Protein 5YXG (pdb70)

Nearest PDB structures (foldseek):
  5yxg-assembly1_A  TM=1.003E+00  e=4.046E-60  Lacticaseibacillus rhamnosus GG
  5yxg-assembly2_B  TM=9.867E-01  e=2.316E-55  Lacticaseibacillus rhamnosus GG
  5yu5-assembly2_B  TM=9.916E-01  e=5.257E-54  Lacticaseibacillus rhamnosus GG
  5yu5-assembly1_A  TM=9.819E-01  e=3.392E-54  Lacticaseibacillus rhamnosus GG
  5z24-assembly1_A  TM=9.677E-01  e=1.657E-52  Lacticaseibacillus rhamnosus GG

Structure (mmCIF, N/CA/C/O backbone):
data_5YXG
#
_entry.id   5YXG
#
_cell.length_a   50.106
_cell.length_b   83.160
_cell.length_c   149.403
_cell.angle_alpha   90.00
_cell.angle_beta   90.00
_cell.angle_gamma   90.00
#
_symmetry.space_group_name_H-M   'P 21 21 21'
#
loop_
_entity.id
_entity.type
_entity.pdbx_description
1 polymer 'Pilus assembly protein'
2 polymer 'Pilus assembly protein'
3 non-polymer 'CHLORIDE ION'
4 water water
#
loop_
_atom_site.group_PDB
_atom_site.id
_atom_site.type_symbol
_atom_site.label_atom_id
_atom_site.label_alt_id
_atom_site.label_comp_id
_atom_site.label_asym_id
_atom_site.label_entity_id
_atom_site.label_seq_id
_atom_site.pdbx_PDB_ins_code
_atom_site.Cartn_x
_atom_site.Cartn_y
_atom_site.Cartn_z
_atom_site.occupancy
_atom_site.B_iso_or_equiv
_atom_site.auth_seq_id
_atom_site.auth_comp_id
_atom_site.auth_asym_id
_atom_site.auth_atom_id
_atom_site.pdbx_PDB_model_num
ATOM 1 N N . VAL A 1 8 ? -34.676 10.164 9.460 1.00 26.54 184 VAL A N 1
ATOM 2 C CA . VAL A 1 8 ? -34.136 8.854 8.986 1.00 25.30 184 VAL A CA 1
ATOM 3 C C . VAL A 1 8 ? -33.169 8.307 10.024 1.00 23.74 184 VAL A C 1
ATOM 4 O O . VAL A 1 8 ? -32.308 9.032 10.523 1.00 25.12 184 VAL A O 1
ATOM 8 N N . THR A 1 9 ? -33.290 7.013 10.330 1.00 20.46 185 THR A N 1
ATOM 9 C CA . THR A 1 9 ? -32.388 6.340 11.257 1.00 20.04 185 THR A CA 1
ATOM 10 C C . THR A 1 9 ? -31.773 5.133 10.583 1.00 18.76 185 THR A C 1
ATOM 11 O O . THR A 1 9 ? -32.351 4.564 9.636 1.00 17.81 185 THR A O 1
ATOM 15 N N . LYS A 1 10 ? -30.577 4.769 11.039 1.00 17.25 186 LYS A N 1
ATOM 16 C CA . LYS A 1 10 ? -29.945 3.531 10.617 1.00 17.14 186 LYS A CA 1
ATOM 17 C C . LYS A 1 10 ? -29.303 2.832 11.797 1.00 17.56 186 LYS A C 1
ATOM 18 O O . LYS A 1 10 ? -28.487 3.435 12.502 1.00 19.07 186 LYS A O 1
ATOM 24 N N . ASN A 1 11 ? -29.616 1.548 11.973 1.00 16.39 187 ASN A N 1
ATOM 25 C CA . ASN A 1 11 ? -29.075 0.759 13.085 1.00 17.53 187 ASN A CA 1
ATOM 26 C C . ASN A 1 11 ? -28.640 -0.618 12.654 1.00 16.13 187 ASN A C 1
ATOM 27 O O . ASN A 1 11 ? -29.200 -1.201 11.721 1.00 15.67 187 ASN A O 1
ATOM 32 N N . LEU A 1 12 ? -27.636 -1.134 13.346 1.00 14.72 188 LEU A N 1
ATOM 33 C CA . LEU A 1 12 ? -27.275 -2.551 13.292 1.00 14.19 188 LEU A CA 1
ATOM 34 C C . LEU A 1 12 ? -28.005 -3.262 14.414 1.00 14.70 188 LEU A C 1
ATOM 35 O O . LEU A 1 12 ? -27.795 -2.931 15.571 1.00 16.63 188 LEU A O 1
ATOM 40 N N . THR A 1 13 ? -28.916 -4.168 14.066 1.00 14.36 189 THR A N 1
ATOM 41 C CA . THR A 1 13 ? -29.849 -4.731 15.031 1.00 14.81 189 THR A CA 1
ATOM 42 C C . THR A 1 13 ? -29.559 -6.140 15.447 1.00 15.37 189 THR A C 1
ATOM 43 O O . THR A 1 13 ? -29.903 -6.528 16.574 1.00 15.90 189 THR A O 1
ATOM 47 N N . GLU A 1 14 ? -28.952 -6.936 14.566 1.00 15.62 190 GLU A N 1
ATOM 48 C CA . GLU A 1 14 ? -28.627 -8.321 14.885 1.00 15.70 190 GLU A CA 1
ATOM 49 C C . GLU A 1 14 ? -27.283 -8.736 14.336 1.00 15.15 190 GLU A C 1
ATOM 50 O O . GLU A 1 14 ? -26.837 -8.226 13.302 1.00 13.98 190 GLU A O 1
ATOM 56 N N . ILE A 1 15 ? -26.698 -9.731 14.976 1.00 14.54 191 ILE A N 1
ATOM 57 C CA . ILE A 1 15 ? -25.533 -10.423 14.443 1.00 14.56 191 ILE A CA 1
ATOM 58 C C . ILE A 1 15 ? -25.849 -11.904 14.491 1.00 14.89 191 ILE A C 1
ATOM 59 O O . ILE A 1 15 ? -26.238 -12.432 15.557 1.00 14.99 191 ILE A O 1
ATOM 64 N N . ASN A 1 16 ? -25.739 -12.566 13.352 1.00 15.47 192 ASN A N 1
ATOM 65 C CA . ASN A 1 16 ? -26.099 -13.990 13.236 1.00 15.84 192 ASN A CA 1
ATOM 66 C C . ASN A 1 16 ? -27.482 -14.236 13.830 1.00 17.89 192 ASN A C 1
ATOM 67 O O . ASN A 1 16 ? -27.704 -15.208 14.582 1.00 17.45 192 ASN A O 1
ATOM 72 N N . GLU A 1 17 ? -28.387 -13.333 13.490 1.00 18.45 193 GLU A N 1
ATOM 73 C CA . GLU A 1 17 ? -29.800 -13.447 13.816 1.00 19.94 193 GLU A CA 1
ATOM 74 C C . GLU A 1 17 ? -30.075 -13.437 15.301 1.00 19.74 193 GLU A C 1
ATOM 75 O O . GLU A 1 17 ? -31.163 -13.867 15.740 1.00 18.83 193 GLU A O 1
ATOM 81 N N . GLN A 1 18 ? -29.172 -12.822 16.058 1.00 18.07 194 GLN A N 1
ATOM 82 C CA . GLN A 1 18 ? -29.383 -12.573 17.451 1.00 18.96 194 GLN A CA 1
ATOM 83 C C . GLN A 1 18 ? -29.307 -11.095 17.712 1.00 19.83 194 GLN A C 1
ATOM 84 O O . GLN A 1 18 ? -28.382 -10.403 17.241 1.00 18.35 194 GLN A O 1
ATOM 90 N N . ALA A 1 19 ? -30.271 -10.589 18.476 1.00 19.58 195 ALA A N 1
ATOM 91 C CA . ALA A 1 19 ? -30.326 -9.167 18.770 1.00 19.22 195 ALA A CA 1
ATOM 92 C C . ALA A 1 19 ? -29.115 -8.744 19.567 1.00 19.53 195 ALA A C 1
ATOM 93 O O . ALA A 1 19 ? -28.641 -9.486 20.422 1.00 19.68 195 ALA A O 1
ATOM 95 N N . VAL A 1 20 ? -28.569 -7.575 19.232 1.00 19.13 196 VAL A N 1
ATOM 96 C CA . VAL A 1 20 ? -27.468 -7.019 19.948 1.00 19.88 196 VAL A CA 1
ATOM 97 C C . VAL A 1 20 ? -27.866 -5.642 20.421 1.00 21.31 196 VAL A C 1
ATOM 98 O O . VAL A 1 20 ? -28.704 -4.983 19.804 1.00 21.15 196 VAL A O 1
ATOM 102 N N . ALA A 1 21 ? -27.251 -5.219 21.516 1.00 23.72 197 ALA A N 1
ATOM 103 C CA . ALA A 1 21 ? -27.481 -3.883 22.081 1.00 23.94 197 ALA A CA 1
ATOM 104 C C . ALA A 1 21 ? -27.094 -2.815 21.066 1.00 25.27 197 ALA A C 1
ATOM 105 O O . ALA A 1 21 ? -26.107 -2.957 20.356 1.00 23.36 197 ALA A O 1
ATOM 107 N N . THR A 1 22 ? -27.838 -1.719 21.056 1.00 23.82 198 THR A N 1
ATOM 108 C CA . THR A 1 22 ? -27.569 -0.616 20.159 1.00 23.73 198 THR A CA 1
ATOM 109 C C . THR A 1 22 ? -26.366 0.149 20.709 1.00 23.94 198 THR A C 1
ATOM 110 O O . THR A 1 22 ? -26.333 0.543 21.894 1.00 25.63 198 THR A O 1
ATOM 114 N N . LYS A 1 23 ? -25.337 0.259 19.874 1.00 22.09 199 LYS A N 1
ATOM 115 C CA . LYS A 1 23 ? -24.242 1.191 20.098 1.00 22.27 199 LYS A CA 1
ATOM 116 C C . LYS A 1 23 ? -23.651 1.571 18.759 1.00 18.69 199 LYS A C 1
ATOM 117 O O . LYS A 1 23 ? -23.973 0.973 17.724 1.00 17.13 199 LYS A O 1
ATOM 123 N N . ASP A 1 24 ? -22.808 2.589 18.776 1.00 17.01 200 ASP A N 1
ATOM 124 C CA . ASP A 1 24 ? -22.302 3.161 17.550 1.00 16.40 200 ASP A CA 1
ATOM 125 C C . ASP A 1 24 ? -21.028 2.455 17.074 1.00 14.97 200 ASP A C 1
ATOM 126 O O . ASP A 1 24 ? -20.489 2.823 16.030 1.00 15.68 200 ASP A O 1
ATOM 131 N N . LEU A 1 25 ? -20.519 1.506 17.862 1.00 13.83 201 LEU A N 1
ATOM 132 C CA . LEU A 1 25 ? -19.343 0.734 17.472 1.00 13.90 201 LEU A CA 1
ATOM 133 C C . LEU A 1 25 ? -19.562 -0.708 17.855 1.00 14.12 201 LEU A C 1
ATOM 134 O O . LEU A 1 25 ? -19.895 -0.995 18.999 1.00 15.02 201 LEU A O 1
ATOM 139 N N . HIS A 1 26 ? -19.397 -1.604 16.893 1.00 13.13 202 HIS A N 1
ATOM 140 C CA . HIS A 1 26 ? -19.548 -3.063 17.141 1.00 13.25 202 HIS A CA 1
ATOM 141 C C . HIS A 1 26 ? -18.327 -3.815 16.690 1.00 13.00 202 HIS A C 1
ATOM 142 O O . HIS A 1 26 ? -17.766 -3.513 15.626 1.00 13.04 202 HIS A O 1
ATOM 149 N N . ASP A 1 27 ? -17.941 -4.793 17.486 1.00 12.48 203 ASP A N 1
ATOM 150 C CA . ASP A 1 27 ? -16.919 -5.775 17.115 1.00 12.99 203 ASP A CA 1
ATOM 151 C C . ASP A 1 27 ? -17.590 -6.936 16.390 1.00 12.59 203 ASP A C 1
ATOM 152 O O . ASP A 1 27 ? -18.651 -7.445 16.835 1.00 12.68 203 ASP A O 1
ATOM 157 N N . VAL A 1 28 ? -17.028 -7.297 15.218 1.00 11.98 204 VAL A N 1
ATOM 158 C CA . VAL A 1 28 ? -17.568 -8.362 14.396 1.00 11.52 204 VAL A CA 1
ATOM 159 C C . VAL A 1 28 ? -16.488 -9.391 14.071 1.00 11.02 204 VAL A C 1
ATOM 160 O O . VAL A 1 28 ? -15.291 -9.083 14.137 1.00 11.60 204 VAL A O 1
ATOM 164 N N . ALA A 1 29 ? -16.933 -10.590 13.733 1.00 11.02 205 ALA A N 1
ATOM 165 C CA . ALA A 1 29 ? -16.073 -11.666 13.279 1.00 11.14 205 ALA A CA 1
ATOM 166 C C . ALA A 1 29 ? -16.310 -11.910 11.801 1.00 10.98 205 ALA A C 1
ATOM 167 O O . ALA A 1 29 ? -17.410 -11.757 11.311 1.00 10.74 205 ALA A O 1
ATOM 169 N N . VAL A 1 30 ? -15.289 -12.406 11.120 1.00 11.44 206 VAL A N 1
ATOM 170 C CA . VAL A 1 30 ? -15.446 -12.725 9.705 1.00 11.73 206 VAL A CA 1
ATOM 171 C C . VAL A 1 30 ? -16.453 -13.861 9.538 1.00 12.18 206 VAL A C 1
ATOM 172 O O . VAL A 1 30 ? -16.501 -14.807 10.348 1.00 12.80 206 VAL A O 1
ATOM 176 N N . GLY A 1 31 ? -17.331 -13.682 8.564 1.00 12.17 207 GLY A N 1
ATOM 177 C CA . GLY A 1 31 ? -18.451 -14.572 8.330 1.00 12.03 207 GLY A CA 1
ATOM 178 C C . GLY A 1 31 ? -19.732 -14.199 9.035 1.00 12.17 207 GLY A C 1
ATOM 179 O O . GLY A 1 31 ? -20.804 -14.781 8.745 1.00 12.40 207 GLY A O 1
ATOM 180 N N . ASP A 1 32 ? -19.665 -13.248 9.965 1.00 12.34 208 ASP A N 1
ATOM 181 C CA . ASP A 1 32 ? -20.874 -12.774 10.644 1.00 13.44 208 ASP A CA 1
ATOM 182 C C . ASP A 1 32 ? -21.869 -12.235 9.628 1.00 12.97 208 ASP A C 1
ATOM 183 O O . ASP A 1 32 ? -21.500 -11.506 8.698 1.00 12.71 208 ASP A O 1
ATOM 188 N N . VAL A 1 33 ? -23.139 -12.555 9.854 1.00 12.65 209 VAL A N 1
ATOM 189 C CA . VAL A 1 33 ? -24.225 -11.961 9.133 1.00 13.28 209 VAL A CA 1
ATOM 190 C C . VAL A 1 33 ? -24.811 -10.838 9.969 1.00 12.84 209 VAL A C 1
ATOM 191 O O . VAL A 1 33 ? -25.259 -11.054 11.095 1.00 12.81 209 VAL A O 1
ATOM 195 N N . LEU A 1 34 ? -24.737 -9.626 9.442 1.00 12.18 210 LEU A N 1
ATOM 196 C CA . LEU A 1 34 ? -25.156 -8.436 10.159 1.00 11.69 210 LEU A CA 1
ATOM 197 C C . LEU A 1 34 ? -26.484 -7.987 9.623 1.00 11.70 210 LEU A C 1
ATOM 198 O O . LEU A 1 34 ? -26.631 -7.862 8.399 1.00 12.57 210 LEU A O 1
ATOM 203 N N . THR A 1 35 ? -27.462 -7.770 10.511 1.00 12.24 211 THR A N 1
ATOM 204 C CA . THR A 1 35 ? -28.742 -7.21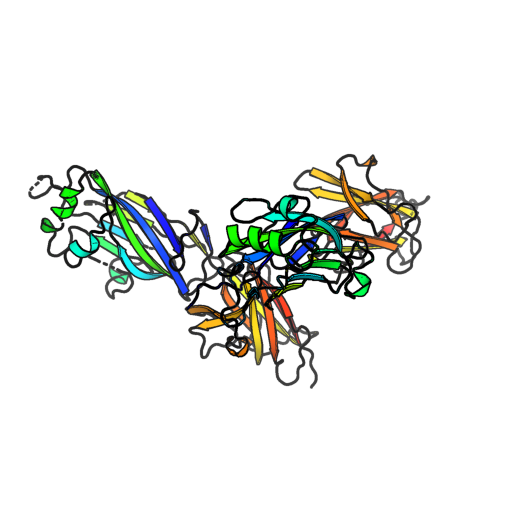7 10.132 1.00 12.84 211 THR A CA 1
ATOM 205 C C . THR A 1 35 ? -28.787 -5.731 10.444 1.00 12.52 211 THR A C 1
ATOM 206 O O . THR A 1 35 ? -28.497 -5.318 11.553 1.00 12.38 211 THR A O 1
ATOM 210 N N . TYR A 1 36 ? -29.168 -4.944 9.451 1.00 13.33 212 TYR A N 1
ATOM 211 C CA . TYR A 1 36 ? -29.341 -3.520 9.588 1.00 14.09 212 TYR A CA 1
ATOM 212 C C . TYR A 1 36 ? -30.779 -3.126 9.288 1.00 15.02 212 TYR A C 1
ATOM 213 O O . TYR A 1 36 ? -31.472 -3.815 8.550 1.00 15.29 212 TYR A O 1
ATOM 222 N N . GLN A 1 37 ? -31.188 -1.986 9.823 1.00 15.93 213 GLN A N 1
ATOM 223 C CA . GLN A 1 37 ? -32.495 -1.383 9.542 1.00 16.32 213 GLN A CA 1
ATOM 224 C C . GLN A 1 37 ? -32.309 0.072 9.224 1.00 17.39 213 GLN A C 1
ATOM 225 O O . GLN A 1 37 ? -31.680 0.814 9.992 1.00 18.85 213 GLN A O 1
ATOM 231 N N . VAL A 1 38 ? -32.924 0.508 8.138 1.00 16.38 214 VAL A N 1
ATOM 232 C CA . VAL A 1 38 ? -33.007 1.924 7.820 1.00 16.29 214 VAL A CA 1
ATOM 233 C C . VAL A 1 38 ? -34.480 2.337 7.884 1.00 17.32 214 VAL A C 1
ATOM 234 O O . VAL A 1 38 ? -35.319 1.721 7.233 1.00 16.57 214 VAL A O 1
ATOM 238 N N . GLN A 1 39 ? -34.800 3.313 8.732 1.00 17.53 215 GLN A N 1
ATOM 239 C CA . GLN A 1 39 ? -36.189 3.683 8.977 1.00 18.91 215 GLN A CA 1
ATOM 240 C C . GLN A 1 39 ? -36.416 5.137 8.626 1.00 19.57 215 GLN A C 1
ATOM 241 O O . GLN A 1 39 ? -35.567 5.987 8.863 1.00 19.19 215 GLN A O 1
ATOM 247 N N . PHE A 1 40 ? -37.574 5.416 8.041 1.00 20.27 216 PHE A N 1
ATOM 248 C CA . PHE A 1 40 ? -37.898 6.780 7.563 1.00 20.76 216 PHE A CA 1
ATOM 249 C C . PHE A 1 40 ? -39.398 6.876 7.395 1.00 20.99 216 PHE A C 1
ATOM 250 O O . PHE A 1 40 ? -40.103 5.875 7.521 1.00 19.28 216 PHE A O 1
ATOM 258 N N . GLN A 1 41 ? -39.896 8.082 7.165 1.00 22.21 217 GLN A N 1
ATOM 259 C CA . GLN A 1 41 ? -41.332 8.297 7.100 1.00 22.83 217 GLN A CA 1
ATOM 260 C C . GLN A 1 41 ? -41.839 8.311 5.664 1.00 21.27 217 GLN A C 1
ATOM 261 O O . GLN A 1 41 ? -41.239 8.911 4.781 1.00 21.20 217 GLN A O 1
ATOM 267 N N . ILE A 1 42 ? -42.948 7.639 5.444 1.00 20.67 218 ILE A N 1
ATOM 268 C CA . ILE A 1 42 ? -43.707 7.824 4.213 1.00 20.71 218 ILE A CA 1
ATOM 269 C C . ILE A 1 42 ? -44.428 9.169 4.295 1.00 22.36 218 ILE A C 1
ATOM 270 O O . ILE A 1 42 ? -45.160 9.412 5.265 1.00 22.02 218 ILE A O 1
ATOM 275 N N . PRO A 1 43 ? -44.238 10.039 3.293 1.00 24.04 219 PRO A N 1
ATOM 276 C CA . PRO A 1 43 ? -44.909 11.351 3.380 1.00 25.73 219 PRO A CA 1
ATOM 277 C C . PRO A 1 43 ? -46.413 11.217 3.559 1.00 26.54 219 PRO A C 1
ATOM 278 O O . PRO A 1 43 ? -47.033 10.292 3.004 1.00 24.50 219 PRO A O 1
ATOM 282 N N . HIS A 1 44 ? -47.004 12.141 4.315 1.00 26.86 220 HIS A N 1
ATOM 283 C CA . HIS A 1 44 ? -48.468 12.144 4.490 1.00 28.06 220 HIS A CA 1
ATOM 284 C C . HIS A 1 44 ? -49.187 12.304 3.156 1.00 26.41 220 HIS A C 1
ATOM 285 O O . HIS A 1 44 ? -50.317 11.860 3.024 1.00 27.04 220 HIS A O 1
ATOM 292 N N . ASP A 1 45 ? -48.527 12.929 2.178 1.00 26.61 221 ASP A N 1
ATOM 293 C CA . ASP A 1 45 ? -49.139 13.205 0.869 1.00 27.39 221 ASP A CA 1
ATOM 294 C C . ASP A 1 45 ? -48.514 12.369 -0.263 1.00 25.86 221 ASP A C 1
ATOM 295 O O . ASP A 1 45 ? -48.474 12.776 -1.425 1.00 27.23 221 ASP A O 1
ATOM 300 N N . ILE A 1 46 ? -47.995 11.201 0.100 1.00 24.38 222 ILE A N 1
ATOM 301 C CA . ILE A 1 46 ? -47.348 10.318 -0.851 1.00 23.67 222 ILE A CA 1
ATOM 302 C C . ILE A 1 46 ? -48.220 10.022 -2.059 1.00 24.03 222 ILE A C 1
ATOM 303 O O . ILE A 1 46 ? -47.704 9.874 -3.153 1.00 22.96 222 ILE A O 1
ATOM 308 N N . GLY A 1 47 ? -49.542 9.994 -1.860 1.00 25.11 223 GLY A N 1
ATOM 309 C CA . GLY A 1 47 ? -50.472 9.732 -2.950 1.00 26.38 223 GLY A CA 1
ATOM 310 C C . GLY A 1 47 ? -50.927 10.956 -3.752 1.00 27.60 223 GLY A C 1
ATOM 311 O O . GLY A 1 47 ? -51.719 10.809 -4.671 1.00 28.41 223 GLY A O 1
ATOM 312 N N . ALA A 1 48 ? -50.438 12.146 -3.406 1.00 29.49 224 ALA A N 1
ATOM 313 C CA . ALA A 1 48 ? -51.032 13.402 -3.919 1.00 31.68 224 ALA A CA 1
ATOM 314 C C . ALA A 1 48 ? -50.728 13.639 -5.381 1.00 33.01 224 ALA A C 1
ATOM 315 O O . ALA A 1 48 ? -49.665 13.287 -5.871 1.00 34.09 224 ALA A O 1
ATOM 317 N N . LEU A 1 49 ? -51.674 14.272 -6.067 1.00 34.65 225 LEU A N 1
ATOM 318 C CA . LEU A 1 49 ? -51.428 14.836 -7.368 1.00 36.68 225 LEU A CA 1
ATOM 319 C C . LEU A 1 49 ? -50.575 16.089 -7.242 1.00 37.63 225 LEU A C 1
ATOM 320 O O . LEU A 1 49 ? -50.606 16.778 -6.230 1.00 40.29 225 LEU A O 1
ATOM 325 N N . ALA A 1 50 ? -49.782 16.343 -8.268 1.00 40.33 226 ALA A N 1
ATOM 326 C CA . ALA A 1 50 ? -48.928 17.513 -8.317 1.00 40.91 226 ALA A CA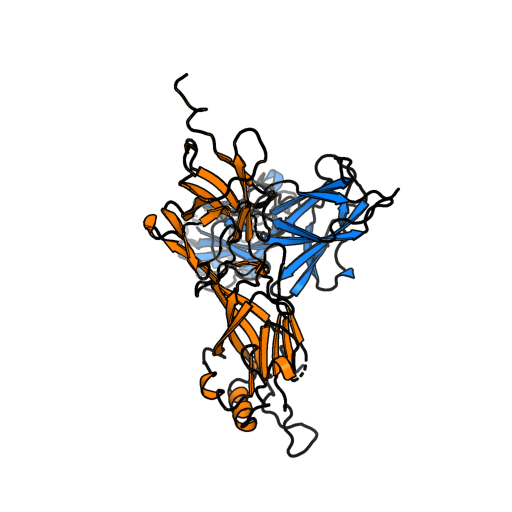 1
ATOM 327 C C . ALA A 1 50 ? -49.753 18.782 -8.264 1.00 41.99 226 ALA A C 1
ATOM 328 O O . ALA A 1 50 ? -50.734 18.902 -8.983 1.00 43.56 226 ALA A O 1
ATOM 330 N N . THR A 1 56 ? -50.937 13.630 -12.908 1.00 45.55 232 THR A N 1
ATOM 331 C CA . THR A 1 56 ? -49.494 13.704 -12.661 1.00 48.33 232 THR A CA 1
ATOM 332 C C . THR A 1 56 ? -49.193 13.781 -11.152 1.00 44.51 232 THR A C 1
ATOM 333 O O . THR A 1 56 ? -49.770 14.601 -10.446 1.00 47.17 232 THR A O 1
ATOM 337 N N . PHE A 1 57 ? -48.346 12.869 -10.662 1.00 38.93 233 PHE A N 1
ATOM 338 C CA . PHE A 1 57 ? -48.187 12.659 -9.222 1.00 35.61 233 PHE A CA 1
ATOM 339 C C . PHE A 1 57 ? -47.123 13.558 -8.653 1.00 31.81 233 PHE A C 1
ATOM 340 O O . PHE A 1 57 ? -46.152 13.852 -9.307 1.00 33.82 233 PHE A O 1
ATOM 348 N N . LYS A 1 58 ? -47.318 14.006 -7.425 1.00 30.30 234 LYS A N 1
ATOM 349 C CA . LYS A 1 58 ? -46.317 14.814 -6.762 1.00 30.86 234 LYS A CA 1
ATOM 350 C C . LYS A 1 58 ? -45.014 14.030 -6.581 1.00 31.65 234 LYS A C 1
ATOM 351 O O . LYS A 1 58 ? -43.925 14.592 -6.690 1.00 31.07 234 LYS A O 1
ATOM 357 N N . TYR A 1 59 ? -45.133 12.746 -6.236 1.00 28.40 235 TYR A N 1
ATOM 358 C CA . TYR A 1 59 ? -43.970 11.910 -5.963 1.00 28.40 235 TYR A CA 1
ATOM 359 C C . TYR A 1 59 ? -43.794 10.902 -7.049 1.00 26.96 235 TYR A C 1
ATOM 360 O O . TYR A 1 59 ? -44.685 10.072 -7.292 1.00 27.44 235 TYR A O 1
ATOM 369 N N . ASN A 1 60 ? -42.634 10.950 -7.698 1.00 26.07 236 ASN A N 1
ATOM 370 C CA . ASN A 1 60 ? -42.265 9.965 -8.687 1.00 26.09 236 ASN A CA 1
ATOM 371 C C . ASN A 1 60 ? -40.937 9.299 -8.367 1.00 24.50 236 ASN A C 1
ATOM 372 O O . ASN A 1 60 ? -40.437 8.486 -9.153 1.00 24.67 236 ASN A O 1
ATOM 377 N N . GLN A 1 61 ? -40.380 9.637 -7.209 1.00 24.55 237 GLN A N 1
ATOM 378 C CA . GLN A 1 61 ? -39.173 8.987 -6.720 1.00 25.29 237 GLN A CA 1
ATOM 379 C C . GLN A 1 61 ? -39.273 8.854 -5.212 1.00 22.57 237 GLN A C 1
ATOM 380 O O . GLN A 1 61 ? -39.768 9.743 -4.542 1.00 24.14 237 GLN A O 1
ATOM 386 N N . PHE A 1 62 ? -38.833 7.710 -4.691 1.00 21.80 238 PHE A N 1
ATOM 387 C CA . PHE A 1 62 ? -38.750 7.506 -3.258 1.00 21.98 238 PHE A CA 1
ATOM 388 C C . PHE A 1 62 ? -37.611 6.518 -3.048 1.00 21.03 238 PHE A C 1
ATOM 389 O O . PHE A 1 62 ? -37.806 5.304 -3.101 1.00 19.69 238 PHE A O 1
ATOM 397 N N . LYS A 1 63 ? -36.411 7.069 -2.885 1.00 21.47 239 LYS A N 1
ATOM 398 C CA . LYS A 1 63 ? -35.175 6.327 -3.106 1.00 21.09 239 LYS A CA 1
ATOM 399 C C . LYS A 1 63 ? -34.435 6.201 -1.799 1.00 20.01 239 LYS A C 1
ATOM 400 O O . LYS A 1 63 ? -34.339 7.167 -1.048 1.00 18.93 239 LYS A O 1
ATOM 406 N N . VAL A 1 64 ? -33.880 5.005 -1.567 1.00 16.93 240 VAL A N 1
ATOM 407 C CA . VAL A 1 64 ? -32.965 4.753 -0.450 1.00 18.02 240 VAL A CA 1
ATOM 408 C C . VAL A 1 64 ? -31.664 4.267 -1.050 1.00 16.82 240 VAL A C 1
ATOM 409 O O . VAL A 1 64 ? -31.647 3.267 -1.742 1.00 16.41 240 VAL A O 1
ATOM 413 N N . LEU A 1 65 ? -30.599 5.023 -0.825 1.00 15.85 241 LEU A N 1
ATOM 414 C CA . LEU A 1 65 ? -29.256 4.617 -1.218 1.00 16.55 241 LEU A CA 1
ATOM 415 C C . LEU A 1 65 ? -28.442 4.388 0.040 1.00 16.44 241 LEU A C 1
ATOM 416 O O . LEU A 1 65 ? -28.412 5.237 0.919 1.00 17.30 241 LEU A O 1
ATOM 421 N N . ASP A 1 66 ? -27.829 3.221 0.140 1.00 15.94 242 ASP A N 1
ATOM 422 C CA . ASP A 1 66 ? -27.072 2.853 1.341 1.00 16.78 242 ASP A CA 1
ATOM 423 C C . ASP A 1 66 ? -25.724 2.355 0.833 1.00 16.17 242 ASP A C 1
ATOM 424 O O . ASP A 1 66 ? -25.680 1.501 -0.055 1.00 17.10 242 ASP A O 1
ATOM 429 N N . TYR A 1 67 ? -24.634 2.874 1.380 1.00 15.34 243 TYR A N 1
ATOM 430 C CA . TYR A 1 67 ? -23.331 2.490 0.896 1.00 16.17 243 TYR A CA 1
ATOM 431 C C . TYR A 1 67 ? -22.266 2.519 1.976 1.00 15.79 243 TYR A C 1
ATOM 432 O O . TYR A 1 67 ? -22.443 3.166 3.018 1.00 15.54 243 TYR A O 1
ATOM 450 N N . THR A 1 69 ? -17.950 3.198 2.066 1.00 16.67 245 THR A N 1
ATOM 451 C CA . THR A 1 69 ? -16.791 3.609 1.261 1.00 17.63 245 THR A CA 1
ATOM 452 C C . THR A 1 69 ? -15.609 2.652 1.432 1.00 17.35 245 THR A C 1
ATOM 453 O O . THR A 1 69 ? -14.749 2.576 0.574 1.00 18.52 245 THR A O 1
ATOM 457 N N . LYS A 1 70 ? -15.595 1.900 2.530 1.00 15.97 246 LYS A N 1
ATOM 458 C CA . LYS A 1 70 ? -14.522 0.938 2.810 1.00 16.47 246 LYS A CA 1
ATOM 459 C C . LYS A 1 70 ? -14.987 -0.498 2.631 1.00 15.41 246 LYS A C 1
ATOM 460 O O . LYS A 1 70 ? -16.162 -0.804 2.772 1.00 14.01 246 LYS A O 1
ATOM 466 N N . GLU A 1 71 ? -14.041 -1.370 2.330 1.00 15.40 247 GLU A N 1
ATOM 467 C CA . GLU A 1 71 ? -14.286 -2.779 2.155 1.00 16.45 247 GLU A CA 1
ATOM 468 C C . GLU A 1 71 ? -14.535 -3.452 3.486 1.00 14.78 247 GLU A C 1
ATOM 469 O O . GLU A 1 71 ? -14.141 -2.946 4.539 1.00 15.47 247 GLU A O 1
ATOM 475 N N . GLY A 1 72 ? -15.168 -4.619 3.419 1.00 13.27 248 GLY A N 1
ATOM 476 C CA . GLY A 1 72 ? -15.335 -5.463 4.577 1.00 12.82 248 GLY A CA 1
ATOM 477 C C . GLY A 1 72 ? -16.667 -6.164 4.653 1.00 12.37 248 GLY A C 1
ATOM 478 O O . GLY A 1 72 ? -16.795 -7.168 5.373 1.00 12.25 248 GLY A O 1
ATOM 479 N N . LEU A 1 73 ? -17.674 -5.655 3.921 1.00 13.59 249 LEU A N 1
ATOM 480 C CA . LEU A 1 73 ? -19.000 -6.277 3.935 1.00 13.80 249 LEU A CA 1
ATOM 481 C C . LEU A 1 73 ? -19.448 -6.657 2.525 1.00 14.16 249 LEU A C 1
ATOM 482 O O . LEU A 1 73 ? -19.200 -5.902 1.567 1.00 15.19 249 LEU A O 1
ATOM 487 N N . THR A 1 74 ? -20.077 -7.824 2.409 1.00 12.85 250 THR A N 1
ATOM 488 C CA . THR A 1 74 ? -20.718 -8.256 1.152 1.00 13.11 250 THR A CA 1
ATOM 489 C C . THR A 1 74 ? -22.241 -8.207 1.344 1.00 13.44 250 THR A C 1
ATOM 490 O O . THR A 1 74 ? -22.750 -8.686 2.335 1.00 13.78 250 THR A O 1
ATOM 494 N N . PHE A 1 75 ? -22.960 -7.603 0.414 1.00 12.78 251 PHE A N 1
ATOM 495 C CA . PHE A 1 75 ? -24.408 -7.554 0.498 1.00 13.08 251 PHE A CA 1
ATOM 496 C C . PHE A 1 75 ? -24.983 -8.963 0.427 1.00 13.29 251 PHE A C 1
ATOM 497 O O . PHE A 1 75 ? -24.493 -9.793 -0.342 1.00 14.24 251 PHE A O 1
ATOM 505 N N . LYS A 1 76 ? -25.942 -9.255 1.310 1.00 13.84 252 LYS A N 1
ATOM 506 C CA . LYS A 1 76 ? -26.573 -10.566 1.325 1.00 13.99 252 LYS A CA 1
ATOM 507 C C . LYS A 1 76 ? -27.986 -10.451 0.770 1.00 14.94 252 LYS A C 1
ATOM 508 O O . LYS A 1 76 ? -28.251 -10.933 -0.344 1.00 15.73 252 LYS A O 1
ATOM 514 N N . ALA A 1 77 ? -28.885 -9.791 1.488 1.00 14.30 253 ALA A N 1
ATOM 515 C CA . ALA A 1 77 ? -30.265 -9.744 1.062 1.00 15.17 253 ALA A CA 1
ATOM 516 C C . ALA A 1 77 ? -30.995 -8.556 1.621 1.00 15.11 253 ALA A C 1
ATOM 517 O O . ALA A 1 77 ? -30.734 -8.123 2.747 1.00 14.04 253 ALA A O 1
ATOM 519 N N . LEU A 1 78 ? -31.960 -8.078 0.852 1.00 16.33 254 LEU A N 1
ATOM 520 C CA . LEU A 1 78 ? -33.020 -7.244 1.358 1.00 17.25 254 LEU A CA 1
ATOM 521 C C . LEU A 1 78 ? -34.071 -8.142 2.036 1.00 17.94 254 LEU A C 1
ATOM 522 O O . LEU A 1 78 ? -34.686 -8.950 1.372 1.00 19.50 254 LEU A O 1
ATOM 527 N N . THR A 1 79 ? -34.190 -8.069 3.358 1.00 16.45 255 THR A N 1
ATOM 528 C CA . THR A 1 79 ? -34.896 -9.120 4.115 1.00 16.22 255 THR A CA 1
ATOM 529 C C . THR A 1 79 ? -36.353 -8.771 4.419 1.00 16.66 255 THR A C 1
ATOM 530 O O . THR A 1 79 ? -37.186 -9.655 4.491 1.00 17.61 255 THR A O 1
ATOM 534 N N . ALA A 1 80 ? -36.648 -7.496 4.654 1.00 15.88 256 ALA A N 1
ATOM 535 C CA . ALA A 1 80 ? -38.013 -7.097 5.015 1.00 15.44 256 ALA A CA 1
ATOM 536 C C . ALA A 1 80 ? -38.211 -5.613 4.792 1.00 15.64 256 ALA A C 1
ATOM 537 O O . ALA A 1 80 ? -37.268 -4.845 4.836 1.00 16.02 256 ALA A O 1
ATOM 539 N N . ILE A 1 81 ? -39.440 -5.235 4.484 1.00 16.18 257 ILE A N 1
ATOM 540 C CA . ILE A 1 81 ? -39.836 -3.851 4.454 1.00 16.25 257 ILE A CA 1
ATOM 541 C C . ILE A 1 81 ? -41.125 -3.772 5.246 1.00 17.14 257 ILE A C 1
ATOM 542 O O . ILE A 1 81 ? -42.106 -4.326 4.849 1.00 17.13 257 ILE A O 1
ATOM 547 N N A THR A 1 82 ? -41.077 -3.132 6.405 0.46 17.73 258 THR A N 1
ATOM 548 N N B THR A 1 82 ? -41.077 -3.131 6.405 0.54 17.69 258 THR A N 1
ATOM 549 C CA A THR A 1 82 ? -42.162 -3.251 7.374 0.46 18.54 258 THR A CA 1
ATOM 550 C CA B THR A 1 82 ? -42.163 -3.248 7.373 0.54 18.51 258 THR A CA 1
ATOM 551 C C A THR A 1 82 ? -42.718 -1.886 7.718 0.46 18.78 258 THR A C 1
ATOM 552 C C B THR A 1 82 ? -42.717 -1.888 7.718 0.54 18.66 258 THR A C 1
ATOM 553 O O A THR A 1 82 ? -41.983 -0.901 7.802 0.46 18.71 258 THR A O 1
ATOM 554 O O B THR A 1 82 ? -41.983 -0.904 7.804 0.54 18.57 258 THR A O 1
ATOM 561 N N . VAL A 1 83 ? -44.031 -1.828 7.916 1.00 20.03 259 VAL A N 1
ATOM 562 C CA . VAL A 1 83 ? -44.661 -0.613 8.420 1.00 22.36 259 VAL A CA 1
ATOM 563 C C . VAL A 1 83 ? -45.855 -0.999 9.264 1.00 24.66 259 VAL A C 1
ATOM 564 O O . VAL A 1 83 ? -46.639 -1.836 8.863 1.00 25.64 259 VAL A O 1
ATOM 568 N N . ASP A 1 84 ? -45.931 -0.448 10.471 1.00 29.58 260 ASP A N 1
ATOM 569 C CA . ASP A 1 84 ? -47.038 -0.759 11.398 1.00 33.03 260 ASP A CA 1
ATOM 570 C C . ASP A 1 84 ? -47.157 -2.272 11.700 1.00 33.11 260 ASP A C 1
ATOM 571 O O . ASP A 1 84 ? -48.274 -2.794 11.833 1.00 34.53 260 ASP A O 1
ATOM 576 N N . GLY A 1 85 ? -46.023 -2.979 11.749 1.00 30.50 261 GLY A N 1
ATOM 577 C CA . GLY A 1 85 ? -46.013 -4.432 11.993 1.00 28.28 261 GLY A CA 1
ATOM 578 C C . GLY A 1 85 ? -46.368 -5.287 10.786 1.00 27.29 261 GLY A C 1
ATOM 579 O O . GLY A 1 85 ? -46.393 -6.519 10.875 1.00 27.27 261 GLY A O 1
ATOM 580 N N . GLN A 1 86 ? -46.606 -4.649 9.647 1.00 25.88 262 GLN A N 1
ATOM 581 C CA . GLN A 1 86 ? -46.913 -5.371 8.418 1.00 24.92 262 GLN A CA 1
ATOM 582 C C . GLN A 1 86 ? -45.667 -5.417 7.520 1.00 24.12 262 GLN A C 1
ATOM 583 O O . GLN A 1 86 ? -45.167 -4.371 7.104 1.00 22.90 262 GLN A O 1
ATOM 589 N N . ASP A 1 87 ? -45.246 -6.621 7.137 1.00 24.28 263 ASP A N 1
ATOM 590 C CA . ASP A 1 87 ? -44.178 -6.781 6.124 1.00 23.55 263 ASP A CA 1
ATOM 591 C C . ASP A 1 87 ? -44.830 -6.625 4.752 1.00 22.76 263 ASP A C 1
ATOM 592 O O . ASP A 1 87 ? -45.781 -7.328 4.422 1.00 24.22 263 ASP A O 1
ATOM 597 N N . ILE A 1 88 ? -44.410 -5.612 4.010 1.00 20.73 264 ILE A N 1
ATOM 598 C CA . ILE A 1 88 ? -44.974 -5.344 2.706 1.00 20.76 264 ILE A CA 1
ATOM 599 C C . ILE A 1 88 ? -44.003 -5.700 1.585 1.00 20.84 264 ILE A C 1
ATOM 600 O O . ILE A 1 88 ? -44.295 -5.443 0.416 1.00 19.95 264 ILE A O 1
ATOM 605 N N . LEU A 1 89 ? -42.854 -6.312 1.921 1.00 19.12 265 LEU A N 1
ATOM 606 C CA . LEU A 1 89 ? -41.882 -6.651 0.899 1.00 19.39 265 LEU A CA 1
ATOM 607 C C . LEU A 1 89 ? -42.477 -7.615 -0.119 1.00 21.36 265 LEU A C 1
ATOM 608 O O . LEU A 1 89 ? -42.233 -7.477 -1.312 1.00 21.58 265 LEU A O 1
ATOM 613 N N . LYS A 1 90 ? -43.250 -8.600 0.347 1.00 22.20 266 LYS A N 1
ATOM 614 C CA . LYS A 1 90 ? -43.852 -9.576 -0.571 1.00 25.89 266 LYS A CA 1
ATOM 615 C C . LYS A 1 90 ? -44.730 -8.874 -1.611 1.00 23.66 266 LYS A C 1
ATOM 616 O O . LYS A 1 90 ? -44.642 -9.176 -2.804 1.00 24.44 266 LYS A O 1
ATOM 622 N N . ALA A 1 91 ? -45.496 -7.884 -1.178 1.00 22.72 267 ALA A N 1
ATOM 623 C CA . ALA A 1 91 ? -46.374 -7.139 -2.082 1.00 22.64 267 ALA A CA 1
ATOM 624 C C . ALA A 1 91 ? -45.591 -6.255 -3.064 1.00 22.59 267 ALA A C 1
ATOM 625 O O . ALA A 1 91 ? -46.016 -6.049 -4.187 1.00 24.15 267 ALA A O 1
ATOM 627 N N . LEU A 1 92 ? -44.436 -5.761 -2.633 1.00 21.00 268 LEU A N 1
ATOM 628 C CA . LEU A 1 92 ? -43.639 -4.775 -3.383 1.00 21.39 268 LEU A CA 1
ATOM 629 C C . LEU A 1 92 ? -42.655 -5.450 -4.369 1.00 21.64 268 LEU A C 1
ATOM 630 O O . LEU A 1 92 ? -42.187 -4.822 -5.360 1.00 20.54 268 LEU A O 1
ATOM 635 N N . THR A 1 93 ? -42.263 -6.673 -4.046 1.00 23.21 269 THR A N 1
ATOM 636 C CA . THR A 1 93 ? -41.234 -7.394 -4.794 1.00 23.82 269 THR A CA 1
ATOM 637 C C . THR A 1 93 ? -41.526 -7.475 -6.290 1.00 21.51 269 THR A C 1
ATOM 638 O O . THR A 1 93 ? -42.633 -7.824 -6.705 1.00 23.38 269 THR A O 1
ATOM 642 N N . GLY A 1 94 ? -40.534 -7.061 -7.075 1.00 20.59 270 GLY A N 1
ATOM 643 C CA . GLY A 1 94 ? -40.625 -7.048 -8.526 1.00 19.21 270 GLY A CA 1
ATOM 644 C C . GLY A 1 94 ? -41.227 -5.784 -9.112 1.00 19.56 270 GLY A C 1
ATOM 645 O O . GLY A 1 94 ? -41.151 -5.581 -10.337 1.00 20.35 270 GLY A O 1
ATOM 646 N N . LYS A 1 95 ? -41.768 -4.903 -8.267 1.00 17.56 271 LYS A N 1
ATOM 647 C CA . LYS A 1 95 ? -42.419 -3.676 -8.742 1.00 18.06 271 LYS A CA 1
ATOM 648 C C . LYS A 1 95 ? -41.544 -2.431 -8.685 1.00 16.94 271 LYS A C 1
ATOM 649 O O . LYS A 1 95 ? -41.937 -1.360 -9.174 1.00 15.41 271 LYS A O 1
ATOM 655 N N . MET A 1 96 ? -40.421 -2.560 -7.973 1.00 16.99 272 MET A N 1
ATOM 656 C CA . MET A 1 96 ? -39.564 -1.447 -7.628 1.00 17.18 272 MET A CA 1
ATOM 657 C C . MET A 1 96 ? -38.264 -1.546 -8.394 1.00 17.15 272 MET A C 1
ATOM 658 O O . MET A 1 96 ? -38.043 -2.478 -9.163 1.00 18.34 272 MET A O 1
ATOM 663 N N . ALA A 1 97 ? -37.419 -0.521 -8.228 1.00 16.65 273 ALA A N 1
ATOM 664 C CA . ALA A 1 97 ? -36.066 -0.551 -8.763 1.00 18.12 273 ALA A CA 1
ATOM 665 C C . ALA A 1 97 ? -35.109 -0.921 -7.652 1.00 17.31 273 ALA A C 1
ATOM 666 O O . ALA A 1 97 ? -35.177 -0.313 -6.575 1.00 18.90 273 ALA A O 1
ATOM 668 N N . PHE A 1 98 ? -34.263 -1.922 -7.898 1.00 17.50 274 PHE A N 1
ATOM 669 C CA . PHE A 1 98 ? -33.307 -2.375 -6.903 1.00 17.40 274 PHE A CA 1
ATOM 670 C C . PHE A 1 98 ? -31.998 -2.797 -7.551 1.00 18.45 274 PHE A C 1
ATOM 671 O O . PHE A 1 98 ? -31.981 -3.535 -8.537 1.00 17.76 274 PHE A O 1
ATOM 688 N N . SER A 1 100 ? -27.840 -3.890 -6.025 1.00 15.01 276 SER A N 1
ATOM 689 C CA . SER A 1 100 ? -26.864 -3.962 -4.943 1.00 15.01 276 SER A CA 1
ATOM 690 C C . SER A 1 100 ? -25.455 -4.092 -5.489 1.00 14.62 276 SER A C 1
ATOM 691 O O . SER A 1 100 ? -25.240 -4.285 -6.698 1.00 15.03 276 SER A O 1
ATOM 694 N N . SER A 1 101 ? -24.495 -4.086 -4.573 1.00 13.88 277 SER A N 1
ATOM 695 C CA . SER A 1 101 ? -23.118 -4.227 -4.924 1.00 13.76 277 SER A CA 1
ATOM 696 C C . SER A 1 101 ? -22.752 -5.629 -5.404 1.00 13.99 277 SER A C 1
ATOM 697 O O . SER A 1 101 ? -21.618 -5.862 -5.811 1.00 15.58 277 SER A O 1
ATOM 700 N N . ASN A 1 102 ? -23.717 -6.544 -5.397 1.00 14.59 278 ASN A N 1
ATOM 701 C CA . ASN A 1 102 ? -23.542 -7.862 -6.009 1.00 15.93 278 ASN A CA 1
ATOM 702 C C . ASN A 1 102 ? -23.840 -7.863 -7.493 1.00 17.15 278 ASN A C 1
ATOM 703 O O . ASN A 1 102 ? -23.605 -8.884 -8.173 1.00 18.42 278 ASN A O 1
ATOM 708 N N . ASP A 1 103 ? -24.435 -6.776 -7.980 1.00 17.44 279 ASP A N 1
ATOM 709 C CA . ASP A 1 103 ? -24.829 -6.662 -9.393 1.00 18.81 279 ASP A CA 1
ATOM 710 C C . ASP A 1 103 ? -23.709 -6.054 -10.237 1.00 18.55 279 ASP A C 1
ATOM 711 O O . ASP A 1 103 ? -22.975 -5.158 -9.783 1.00 17.61 279 ASP A O 1
ATOM 716 N N . ALA A 1 104 ? -23.552 -6.555 -11.461 1.00 17.52 280 ALA A N 1
ATOM 717 C CA . ALA A 1 104 ? -22.445 -6.139 -12.335 1.00 17.33 280 ALA A CA 1
ATOM 718 C C . ALA A 1 104 ? -22.437 -4.640 -12.630 1.00 17.26 280 ALA A C 1
ATOM 719 O O . ALA A 1 104 ? -21.392 -4.074 -12.855 1.00 17.83 280 ALA A O 1
ATOM 721 N N . ALA A 1 105 ? -23.609 -4.019 -12.626 1.00 16.85 281 ALA A N 1
ATOM 722 C CA . ALA A 1 105 ? -23.742 -2.607 -12.948 1.00 17.28 281 ALA A CA 1
ATOM 723 C C . ALA A 1 105 ? -23.350 -1.684 -11.788 1.00 17.63 281 ALA A C 1
ATOM 724 O O . ALA A 1 105 ? -23.261 -0.464 -11.956 1.00 18.98 281 ALA A O 1
ATOM 726 N N . TRP A 1 106 ? -23.198 -2.229 -10.589 1.00 16.21 282 TRP A N 1
ATOM 727 C CA . TRP A 1 106 ? -23.125 -1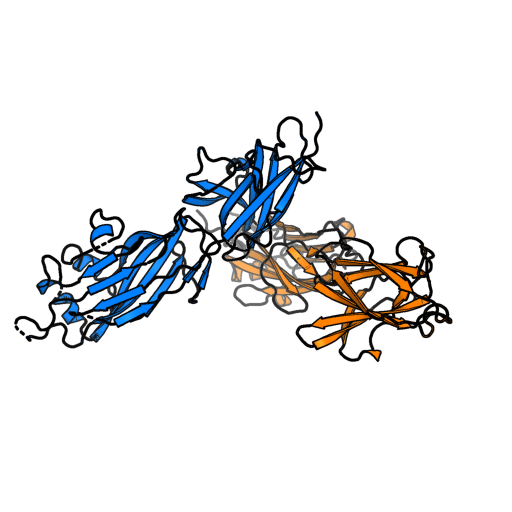.385 -9.400 1.00 16.75 282 TRP A CA 1
ATOM 728 C C . TRP A 1 106 ? -21.918 -0.488 -9.440 1.00 19.19 282 TRP A C 1
ATOM 729 O O . TRP A 1 106 ? -22.047 0.710 -9.238 1.00 21.51 282 TRP A O 1
ATOM 740 N N . GLN A 1 107 ? -20.748 -1.050 -9.694 1.00 20.35 283 GLN A N 1
ATOM 741 C CA . GLN A 1 107 ? -19.509 -0.293 -9.504 1.00 24.54 283 GLN A CA 1
ATOM 742 C C . GLN A 1 107 ? -19.510 0.994 -10.353 1.00 25.90 283 GLN A C 1
ATOM 743 O O . GLN A 1 107 ? -19.035 2.053 -9.921 1.00 26.17 283 GLN A O 1
ATOM 749 N N . GLN A 1 108 ? -20.030 0.868 -11.562 1.00 25.63 284 GLN A N 1
ATOM 750 C CA . GLN A 1 108 ? -20.022 1.982 -12.486 1.00 26.86 284 GLN A CA 1
ATOM 751 C C . GLN A 1 108 ? -21.136 2.962 -12.187 1.00 25.74 284 GLN A C 1
ATOM 752 O O . GLN A 1 108 ? -21.012 4.133 -12.482 1.00 28.92 284 GLN A O 1
ATOM 758 N N . THR A 1 109 ? -22.196 2.504 -11.522 1.00 23.53 285 THR A N 1
ATOM 759 C CA . THR A 1 109 ? -23.321 3.380 -11.138 1.00 21.50 285 THR A CA 1
ATOM 760 C C . THR A 1 109 ? -23.061 4.145 -9.832 1.00 21.63 285 THR A C 1
ATOM 761 O O . THR A 1 109 ? -23.340 5.345 -9.742 1.00 19.68 285 THR A O 1
ATOM 765 N N . HIS A 1 110 ? -22.508 3.422 -8.852 1.00 21.28 286 HIS A N 1
ATOM 766 C CA . HIS A 1 110 ? -22.217 3.922 -7.525 1.00 23.17 286 HIS A CA 1
ATOM 767 C C . HIS A 1 110 ? -20.885 3.353 -7.119 1.00 24.63 286 HIS A C 1
ATOM 768 O O . HIS A 1 110 ? -20.805 2.176 -6.778 1.00 25.75 286 HIS A O 1
ATOM 775 N N . ASN A 1 111 ? -19.846 4.164 -7.078 1.00 24.47 287 ASN A N 1
ATOM 776 C CA . ASN A 1 111 ? -18.482 3.639 -7.001 1.00 24.29 287 ASN A CA 1
ATOM 777 C C . ASN A 1 111 ? -18.085 3.429 -5.531 1.00 22.88 287 ASN A C 1
ATOM 778 O O . ASN A 1 111 ? -17.285 4.184 -4.959 1.00 23.53 287 ASN A O 1
ATOM 783 N N . TYR A 1 112 ? -18.726 2.428 -4.930 1.00 19.81 288 TYR A N 1
ATOM 784 C CA . TYR A 1 112 ? -18.541 2.050 -3.523 1.00 17.95 288 TYR A CA 1
ATOM 785 C C . TYR A 1 112 ? -18.398 0.546 -3.462 1.00 17.50 288 TYR A C 1
ATOM 786 O O . TYR A 1 112 ? -19.089 -0.155 -4.203 1.00 16.18 288 TYR A O 1
ATOM 795 N N . PRO A 1 113 ? -17.595 0.024 -2.527 1.00 16.64 289 PRO A N 1
ATOM 796 C CA . PRO A 1 113 ? -17.455 -1.451 -2.471 1.00 16.60 289 PRO A CA 1
ATOM 797 C C . PRO A 1 113 ? -18.700 -2.223 -1.973 1.00 15.99 289 PRO A C 1
ATOM 798 O O . PRO A 1 113 ? -18.813 -3.424 -2.223 1.00 16.71 289 PRO A O 1
ATOM 802 N N . PHE A 1 114 ? -19.580 -1.553 -1.253 1.00 15.55 290 PHE A N 1
ATOM 803 C CA . PHE A 1 114 ? -20.788 -2.166 -0.709 1.00 14.54 290 PHE A CA 1
ATOM 804 C C . PHE A 1 114 ? -21.909 -1.179 -0.865 1.00 14.04 290 PHE A C 1
ATOM 805 O O . PHE A 1 114 ? -21.728 0.025 -0.615 1.00 14.05 290 PHE A O 1
ATOM 813 N N . GLY A 1 115 ? -23.099 -1.698 -1.140 1.00 13.27 291 GLY A N 1
ATOM 814 C CA . GLY A 1 115 ? -24.297 -0.941 -0.950 1.00 12.95 291 GLY A CA 1
ATOM 815 C C . GLY A 1 115 ? -25.487 -1.476 -1.693 1.00 13.53 291 GLY A C 1
ATOM 816 O O . GLY A 1 115 ? -25.436 -2.550 -2.293 1.00 13.51 291 GLY A O 1
ATOM 817 N N . PHE A 1 116 ? -26.567 -0.728 -1.616 1.00 13.00 292 PHE A N 1
ATOM 818 C CA . PHE A 1 116 ? -27.716 -0.966 -2.468 1.00 13.67 292 PHE A CA 1
ATOM 819 C C . PHE A 1 116 ? -28.454 0.321 -2.712 1.00 14.82 292 PHE A C 1
ATOM 820 O O . PHE A 1 116 ? -28.295 1.301 -1.973 1.00 15.04 292 PHE A O 1
ATOM 828 N N . GLU A 1 117 ? -29.248 0.316 -3.767 1.00 15.06 293 GLU A N 1
ATOM 829 C CA . GLU A 1 117 ? -30.194 1.386 -4.012 1.00 16.92 293 GLU A CA 1
ATOM 830 C C . GLU A 1 117 ? -31.565 0.805 -4.310 1.00 16.62 293 GLU A C 1
ATOM 831 O O . GLU A 1 117 ? -31.698 -0.060 -5.178 1.00 16.89 293 GLU A O 1
ATOM 837 N N . LEU A 1 118 ? -32.560 1.277 -3.570 1.00 16.26 294 LEU A N 1
ATOM 838 C CA . LEU A 1 118 ? -33.951 0.854 -3.721 1.00 16.89 294 LEU A CA 1
ATOM 839 C C . LEU A 1 118 ? -34.736 2.090 -4.065 1.00 16.73 294 LEU A C 1
ATOM 840 O O . LEU A 1 118 ? -34.750 3.017 -3.294 1.00 18.22 294 LEU A O 1
ATOM 845 N N . ASP A 1 119 ? -35.415 2.108 -5.211 1.00 16.56 295 ASP A N 1
ATOM 846 C CA . ASP A 1 119 ? -36.275 3.224 -5.574 1.00 17.90 295 ASP A CA 1
ATOM 847 C C . ASP A 1 119 ? -37.688 2.645 -5.600 1.00 17.38 295 ASP A C 1
ATOM 848 O O . ASP A 1 119 ? -38.034 1.930 -6.541 1.00 16.32 295 ASP A O 1
ATOM 853 N N . PHE A 1 120 ? -38.488 2.931 -4.567 1.00 17.53 296 PHE A N 1
ATOM 854 C CA . PHE A 1 120 ? -39.848 2.401 -4.468 1.00 18.58 296 PHE A CA 1
ATOM 855 C C . PHE A 1 120 ? -40.679 2.721 -5.724 1.00 18.65 296 PHE A C 1
ATOM 856 O O . PHE A 1 120 ? -41.547 1.924 -6.111 1.00 17.85 296 PHE A O 1
ATOM 864 N N . LEU A 1 121 ? -40.415 3.885 -6.327 1.00 18.84 297 LEU A N 1
ATOM 865 C CA . LEU A 1 121 ? -41.223 4.385 -7.435 1.00 18.99 297 LEU A CA 1
ATOM 866 C C . LEU A 1 121 ? -40.442 4.459 -8.734 1.00 18.74 297 LEU A C 1
ATOM 867 O O . LEU A 1 121 ? -40.874 5.124 -9.683 1.00 19.54 297 LEU A O 1
ATOM 872 N N . GLY A 1 122 ? -39.351 3.715 -8.813 1.00 17.45 298 GLY A N 1
ATOM 873 C CA . GLY A 1 122 ? -38.494 3.713 -10.005 1.00 17.79 298 GLY A CA 1
ATOM 874 C C . GLY A 1 122 ? -38.536 2.441 -10.812 1.00 16.77 298 GLY A C 1
ATOM 875 O O . GLY A 1 122 ? -37.740 2.263 -11.749 1.00 17.46 298 GLY A O 1
ATOM 876 N N . GLY A 1 123 ? -39.423 1.524 -10.436 1.00 15.98 299 GLY A N 1
ATOM 877 C CA . GLY A 1 123 ? -39.523 0.229 -11.084 1.00 15.39 299 GLY A CA 1
ATOM 878 C C . GLY A 1 123 ? -40.555 0.215 -12.202 1.00 15.56 299 GLY A C 1
ATOM 879 O O . GLY A 1 123 ? -40.919 1.248 -12.723 1.00 17.24 299 GLY A O 1
ATOM 880 N N . THR A 1 124 ? -41.048 -0.970 -12.514 1.00 15.71 300 THR A N 1
ATOM 881 C CA . THR A 1 124 ? -42.016 -1.135 -13.601 1.00 16.25 300 THR A CA 1
ATOM 882 C C . THR A 1 124 ? -43.427 -0.815 -13.171 1.00 17.24 300 THR A C 1
ATOM 883 O O . THR A 1 124 ? -44.265 -0.517 -14.015 1.00 18.18 300 THR A O 1
ATOM 887 N N . ASP A 1 125 ? -43.688 -0.783 -11.861 1.00 17.51 301 ASP A N 1
ATOM 888 C CA . ASP A 1 125 ? -45.076 -0.599 -11.367 1.00 17.96 301 ASP A CA 1
ATOM 889 C C . ASP A 1 125 ? -45.182 0.454 -10.250 1.00 18.26 301 ASP A C 1
ATOM 890 O O . ASP A 1 125 ? -45.630 0.137 -9.115 1.00 16.34 301 ASP A O 1
ATOM 895 N N . PRO A 1 126 ? -44.740 1.684 -10.525 1.00 17.65 302 PRO A N 1
ATOM 896 C CA . PRO A 1 126 ? -44.784 2.696 -9.487 1.00 18.56 302 PRO A CA 1
ATOM 897 C C . PRO A 1 126 ? -46.181 3.024 -9.004 1.00 18.73 302 PRO A C 1
ATOM 898 O O . PRO A 1 126 ? -46.331 3.393 -7.860 1.00 18.29 302 PRO A O 1
ATOM 902 N N . ASP A 1 127 ? -47.195 2.956 -9.862 1.00 20.22 303 ASP A N 1
ATOM 903 C CA . ASP A 1 127 ? -48.546 3.299 -9.396 1.00 20.86 303 ASP A CA 1
ATOM 904 C C . ASP A 1 127 ? -49.033 2.328 -8.331 1.00 19.38 303 ASP A C 1
ATOM 905 O O . ASP A 1 127 ? -49.603 2.752 -7.325 1.00 19.69 303 ASP A O 1
ATOM 910 N N . ALA A 1 128 ? -48.782 1.035 -8.539 1.00 19.20 304 ALA A N 1
ATOM 911 C CA . ALA A 1 128 ? -49.132 0.015 -7.567 1.00 18.66 304 ALA A CA 1
ATOM 912 C C . ALA A 1 128 ? -48.408 0.266 -6.246 1.00 18.70 304 ALA A C 1
ATOM 913 O O . ALA A 1 128 ? -49.025 0.204 -5.173 1.00 19.08 304 ALA A O 1
ATOM 915 N N . VAL A 1 129 ? -47.117 0.626 -6.332 1.00 16.90 305 VAL A N 1
ATOM 916 C CA . VAL A 1 129 ? -46.335 0.860 -5.142 1.00 16.68 305 VAL A CA 1
ATOM 917 C C . VAL A 1 129 ? -46.852 2.096 -4.436 1.00 17.63 305 VAL A C 1
ATOM 918 O O . VAL A 1 129 ? -47.036 2.086 -3.235 1.00 17.04 305 VAL A O 1
ATOM 922 N N B ARG A 1 130 ? -47.089 3.160 -5.183 1.00 18.42 306 ARG A N 1
ATOM 923 C CA B ARG A 1 130 ? -47.584 4.400 -4.587 1.00 19.94 306 ARG A CA 1
ATOM 924 C C B ARG A 1 130 ? -48.912 4.182 -3.899 1.00 20.01 306 ARG A C 1
ATOM 925 O O B ARG A 1 130 ? -49.153 4.713 -2.807 1.00 20.17 306 ARG A O 1
ATOM 933 N N . ASN A 1 131 ? -49.772 3.368 -4.497 1.00 19.97 307 ASN A N 1
ATOM 934 C CA . ASN A 1 131 ? -51.079 3.094 -3.897 1.00 21.26 307 ASN A CA 1
ATOM 935 C C . ASN A 1 131 ? -50.894 2.347 -2.578 1.00 21.55 307 ASN A C 1
ATOM 936 O O . ASN A 1 131 ? -51.585 2.643 -1.593 1.00 21.96 307 ASN A O 1
ATOM 941 N N . LEU A 1 132 ? -49.960 1.391 -2.538 1.00 20.87 308 LEU A N 1
ATOM 942 C CA . LEU A 1 132 ? -49.710 0.667 -1.307 1.00 20.82 308 LEU A CA 1
ATOM 943 C C . LEU A 1 132 ? -49.156 1.618 -0.226 1.00 21.13 308 LEU A C 1
ATOM 944 O O . LEU A 1 132 ? -49.628 1.616 0.907 1.00 20.78 308 LEU A O 1
ATOM 949 N N . LEU A 1 133 ? -48.182 2.445 -0.583 1.00 20.13 309 LEU A N 1
ATOM 950 C CA . LEU A 1 133 ? -47.602 3.386 0.385 1.00 20.41 309 LEU A CA 1
ATOM 951 C C . LEU A 1 133 ? -48.646 4.366 0.914 1.00 21.43 309 LEU A C 1
ATOM 952 O O . LEU A 1 133 ? -48.582 4.771 2.075 1.00 22.74 309 LEU A O 1
ATOM 957 N N . THR A 1 134 ? -49.618 4.704 0.077 1.00 22.15 310 THR A N 1
ATOM 958 C CA . THR A 1 134 ? -50.679 5.638 0.463 1.00 22.20 310 THR A CA 1
ATOM 959 C C . THR A 1 134 ? -51.532 5.069 1.608 1.00 23.77 310 THR A C 1
ATOM 960 O O . THR A 1 134 ? -51.941 5.801 2.503 1.00 24.18 310 THR A O 1
ATOM 964 N N . GLN A 1 135 ? -51.703 3.757 1.641 1.00 23.55 311 GLN A N 1
ATOM 965 C CA . GLN A 1 135 ? -52.384 3.098 2.766 1.00 25.78 311 GLN A CA 1
ATOM 966 C C . GLN A 1 135 ? -51.672 3.328 4.102 1.00 25.57 311 GLN A C 1
ATOM 967 O O . GLN A 1 135 ? -52.288 3.180 5.171 1.00 25.45 311 GLN A O 1
ATOM 973 N N . TYR A 1 136 ? -50.368 3.639 4.050 1.00 23.23 312 TYR A N 1
ATOM 974 C CA . TYR A 1 136 ? -49.571 3.888 5.237 1.00 22.49 312 TYR A CA 1
ATOM 975 C C . TYR A 1 136 ? -48.983 5.308 5.254 1.00 22.00 312 TYR A C 1
ATOM 976 O O . TYR A 1 136 ? -47.953 5.565 5.877 1.00 22.20 312 TYR A O 1
ATOM 985 N N . ALA A 1 137 ? -49.684 6.242 4.621 1.00 21.29 313 ALA A N 1
ATOM 986 C CA . ALA A 1 137 ? -49.221 7.626 4.554 1.00 22.32 313 ALA A CA 1
ATOM 987 C C . ALA A 1 137 ? -48.942 8.188 5.957 1.00 23.34 313 ALA A C 1
ATOM 988 O O . ALA A 1 137 ? -49.761 8.024 6.863 1.00 24.78 313 ALA A O 1
ATOM 990 N N . GLY A 1 138 ? -47.778 8.836 6.124 1.00 23.78 314 GLY A N 1
ATOM 991 C CA . GLY A 1 138 ? -47.367 9.413 7.425 1.00 24.17 314 GLY A CA 1
ATOM 992 C C . GLY A 1 138 ? -46.738 8.452 8.420 1.00 25.06 314 GLY A C 1
ATOM 993 O O . GLY A 1 138 ? -46.222 8.869 9.479 1.00 25.41 314 GLY A O 1
ATOM 994 N N . LYS A 1 139 ? -46.694 7.168 8.076 1.00 23.94 315 LYS A N 1
ATOM 995 C CA . LYS A 1 139 ? -46.142 6.169 8.985 1.00 24.20 315 LYS A CA 1
ATOM 996 C C . LYS A 1 139 ? -44.680 5.893 8.694 1.00 22.99 315 LYS A C 1
ATOM 997 O O . LYS A 1 139 ? -44.177 6.226 7.644 1.00 21.98 315 LYS A O 1
ATOM 1003 N N . ARG A 1 140 ? -44.001 5.316 9.677 1.00 22.52 316 ARG A N 1
ATOM 1004 C CA . ARG A 1 140 ? -42.604 4.956 9.530 1.00 23.39 316 ARG A CA 1
ATOM 1005 C C . ARG A 1 140 ? -42.438 3.600 8.864 1.00 21.29 316 ARG A C 1
ATOM 1006 O O . ARG A 1 140 ? -43.047 2.606 9.267 1.00 20.94 316 ARG A O 1
ATOM 1014 N N . VAL A 1 141 ? -41.586 3.567 7.843 1.00 19.60 317 VAL A N 1
ATOM 1015 C CA . VAL A 1 141 ? -41.280 2.314 7.129 1.00 19.06 317 VAL A CA 1
ATOM 1016 C C . VAL A 1 141 ? -39.866 1.921 7.446 1.00 17.95 317 VAL A C 1
ATOM 1017 O O . VAL A 1 141 ? -38.993 2.777 7.554 1.00 17.39 317 VAL A O 1
ATOM 1021 N N . THR A 1 142 ? -39.637 0.622 7.636 1.00 17.17 318 THR A N 1
ATOM 1022 C CA . THR A 1 142 ? -38.293 0.105 7.920 1.00 17.54 318 THR A CA 1
ATOM 1023 C C . THR A 1 142 ? -37.843 -0.830 6.820 1.00 16.77 318 THR A C 1
ATOM 1024 O O . THR A 1 142 ? -38.519 -1.820 6.530 1.00 17.04 318 THR A O 1
ATOM 1028 N N . VAL A 1 143 ? -36.705 -0.508 6.226 1.00 14.96 319 VAL A N 1
ATOM 1029 C CA . VAL A 1 143 ? -36.048 -1.392 5.267 1.00 14.63 319 VAL A CA 1
ATOM 1030 C C . VAL A 1 143 ? -34.952 -2.146 6.019 1.00 14.15 319 VAL A C 1
ATOM 1031 O O . VAL A 1 143 ? -34.007 -1.538 6.538 1.00 15.25 319 VAL A O 1
ATOM 1035 N N . ALA A 1 144 ? -35.073 -3.468 6.065 1.00 13.67 320 ALA A N 1
ATOM 1036 C CA . ALA A 1 144 ? -34.090 -4.332 6.731 1.00 13.22 320 ALA A CA 1
ATOM 1037 C C . ALA A 1 144 ? -33.299 -5.092 5.700 1.00 13.28 320 ALA A C 1
ATOM 1038 O O . ALA A 1 144 ? -33.840 -5.510 4.667 1.00 13.07 320 ALA A O 1
ATOM 1040 N N . TYR A 1 145 ? -32.013 -5.276 5.971 1.00 12.41 321 TYR A N 1
ATOM 1041 C CA . TYR A 1 145 ? -31.157 -6.021 5.076 1.00 12.61 321 TYR A CA 1
ATOM 1042 C C . TYR A 1 145 ? -30.030 -6.644 5.835 1.00 12.18 321 TYR A C 1
ATOM 1043 O O . TYR A 1 145 ? -29.748 -6.257 6.947 1.00 12.12 321 TYR A O 1
ATOM 1052 N N . THR A 1 146 ? -29.362 -7.586 5.192 1.00 11.74 322 THR A N 1
ATOM 1053 C CA . THR A 1 146 ? -28.216 -8.234 5.757 1.00 12.23 322 THR A CA 1
ATOM 1054 C C . THR A 1 146 ? -26.969 -8.065 4.883 1.00 12.17 322 THR A C 1
ATOM 1055 O O . THR A 1 146 ? -27.039 -7.945 3.645 1.00 12.14 322 THR A O 1
ATOM 1059 N N . GLY A 1 147 ? -25.819 -8.072 5.562 1.00 11.88 323 GLY A N 1
ATOM 1060 C CA . GLY A 1 147 ? -24.534 -8.175 4.924 1.00 12.02 323 GLY A CA 1
ATOM 1061 C C . GLY A 1 147 ? -23.677 -9.175 5.643 1.00 11.71 323 GLY A C 1
ATOM 1062 O O . GLY A 1 147 ? -23.940 -9.519 6.804 1.00 13.16 323 GLY A O 1
ATOM 1063 N N . ILE A 1 148 ? -22.635 -9.629 4.972 1.00 11.99 324 ILE A N 1
ATOM 1064 C CA . ILE A 1 148 ? -21.746 -10.634 5.475 1.00 12.18 324 ILE A CA 1
ATOM 1065 C C . ILE A 1 148 ? -20.357 -10.034 5.622 1.00 11.53 324 ILE A C 1
ATOM 1066 O O . ILE A 1 148 ? -19.806 -9.497 4.671 1.00 11.92 324 ILE A O 1
ATOM 1071 N N . VAL A 1 149 ? -19.768 -10.168 6.791 1.00 11.59 325 VAL A N 1
ATOM 1072 C CA . VAL A 1 149 ? -18.397 -9.710 7.003 1.00 11.23 325 VAL A CA 1
ATOM 1073 C C . VAL A 1 149 ? -17.461 -10.624 6.210 1.00 11.60 325 VAL A C 1
ATOM 1074 O O . VAL A 1 149 ? -17.535 -11.838 6.338 1.00 12.30 325 VAL A O 1
ATOM 1078 N N . ASN A 1 150 ? -16.628 -10.019 5.360 1.00 12.13 326 ASN A N 1
ATOM 1079 C CA . ASN A 1 150 ? -15.847 -10.792 4.406 1.00 13.37 326 ASN A CA 1
ATOM 1080 C C . ASN A 1 150 ? -14.355 -10.686 4.699 1.00 14.39 326 ASN A C 1
ATOM 1081 O O . ASN A 1 150 ? -13.944 -10.031 5.661 1.00 14.01 326 ASN A O 1
ATOM 1086 N N . GLU A 1 151 ? -13.556 -11.400 3.903 1.00 14.61 327 GLU A N 1
ATOM 1087 C CA . GLU A 1 151 ? -12.123 -11.469 4.111 1.00 15.90 327 GLU A CA 1
ATOM 1088 C C . GLU A 1 151 ? -11.385 -10.136 3.889 1.00 15.83 327 GLU A C 1
ATOM 1089 O O . GLU A 1 151 ? -10.195 -10.032 4.182 1.00 15.29 327 GLU A O 1
ATOM 1095 N N . LYS A 1 152 ? -12.067 -9.121 3.337 1.00 15.13 328 LYS A N 1
ATOM 1096 C CA . LYS A 1 152 ? -11.496 -7.790 3.187 1.00 16.50 328 LYS A CA 1
ATOM 1097 C C . LYS A 1 152 ? -11.743 -6.907 4.388 1.00 15.59 328 LYS A C 1
ATOM 1098 O O . LYS A 1 152 ? -11.300 -5.756 4.414 1.00 16.62 328 LYS A O 1
ATOM 1104 N N . MET A 1 153 ? -12.454 -7.433 5.391 1.00 14.21 329 MET A N 1
ATOM 1105 C CA . MET A 1 153 ? -12.566 -6.746 6.685 1.00 13.99 329 MET A CA 1
ATOM 1106 C C . MET A 1 153 ? -11.285 -6.968 7.474 1.00 13.87 329 MET A C 1
ATOM 1107 O O . MET A 1 153 ? -11.050 -8.061 8.010 1.00 13.33 329 MET A O 1
ATOM 1112 N N . ILE A 1 154 ? -10.480 -5.933 7.537 1.00 13.62 330 ILE A N 1
ATOM 1113 C CA . ILE A 1 154 ? -9.170 -5.992 8.138 1.00 14.12 330 ILE A CA 1
ATOM 1114 C C . ILE A 1 154 ? -9.193 -5.294 9.496 1.00 14.24 330 ILE A C 1
ATOM 1115 O O . ILE A 1 154 ? -10.026 -4.401 9.737 1.00 14.60 330 ILE A O 1
ATOM 1120 N N . PRO A 1 155 ? -8.318 -5.717 10.414 1.00 14.05 331 PRO A N 1
ATOM 1121 C CA . PRO A 1 155 ? -8.182 -4.974 11.660 1.00 14.50 331 PRO A CA 1
ATOM 1122 C C . PRO A 1 155 ? -7.638 -3.557 11.445 1.00 16.36 331 PRO A C 1
ATOM 1123 O O . PRO A 1 155 ? -7.213 -3.222 10.346 1.00 17.13 331 PRO A O 1
ATOM 1127 N N . ASP A 1 156 ? -7.698 -2.735 12.492 1.00 17.82 332 ASP A N 1
ATOM 1128 C CA . ASP A 1 156 ? -7.143 -1.370 12.501 1.00 19.26 332 ASP A CA 1
ATOM 1129 C C . ASP A 1 156 ? -7.958 -0.445 11.643 1.00 19.82 332 ASP A C 1
ATOM 1130 O O . ASP A 1 156 ? -7.454 0.583 11.180 1.00 21.63 332 ASP A O 1
ATOM 1135 N N . GLN A 1 157 ? -9.233 -0.779 11.431 1.00 18.88 333 GLN A N 1
ATOM 1136 C CA . GLN A 1 157 ? -10.079 0.020 10.575 1.00 20.10 333 GLN A CA 1
ATOM 1137 C C . GLN A 1 157 ? -11.519 -0.012 11.057 1.00 18.15 333 GLN A C 1
ATOM 1138 O O . GLN A 1 157 ? -12.149 -1.053 11.050 1.00 17.70 333 GLN A O 1
ATOM 1144 N N . LYS A 1 158 ? -12.045 1.144 11.461 1.00 16.41 334 LYS A N 1
ATOM 1145 C CA . LYS A 1 158 ? -13.463 1.269 11.724 1.00 16.04 334 LYS A CA 1
ATOM 1146 C C . LYS A 1 158 ? -14.160 1.639 10.442 1.00 17.96 334 LYS A C 1
ATOM 1147 O O . LYS A 1 158 ? -13.768 2.602 9.774 1.00 20.57 334 LYS A O 1
ATOM 1153 N N . VAL A 1 159 ? -15.177 0.876 10.063 1.00 16.76 335 VAL A N 1
ATOM 1154 C CA . VAL A 1 159 ? -15.864 1.130 8.817 1.00 16.88 335 VAL A CA 1
ATOM 1155 C C . VAL A 1 159 ? -17.352 1.312 9.086 1.00 16.41 335 VAL A C 1
ATOM 1156 O O . VAL A 1 159 ? -17.943 0.626 9.921 1.00 15.88 335 VAL A O 1
ATOM 1160 N N . GLY A 1 160 ? -17.938 2.289 8.442 1.00 15.34 336 GLY A N 1
ATOM 1161 C CA . GLY A 1 160 ? -19.330 2.601 8.668 1.00 15.91 336 GLY A CA 1
ATOM 1162 C C . GLY A 1 160 ? -20.075 2.652 7.371 1.00 16.27 336 GLY A C 1
ATOM 1163 O O . GLY A 1 160 ? -19.525 2.349 6.323 1.00 18.99 336 GLY A O 1
ATOM 1164 N N . ASN A 1 161 ? -21.351 2.977 7.440 1.00 15.89 337 ASN A N 1
ATOM 1165 C CA . ASN A 1 161 ? -22.153 3.147 6.228 1.00 16.19 337 ASN A CA 1
ATOM 1166 C C . ASN A 1 161 ? -22.972 4.417 6.311 1.00 15.95 337 ASN A C 1
ATOM 1167 O O . ASN A 1 161 ? -23.097 5.040 7.368 1.00 17.48 337 ASN A O 1
ATOM 1171 N N . THR A 1 162 ? -23.520 4.786 5.173 1.00 16.16 338 THR A N 1
ATOM 1172 C CA . THR A 1 162 ? -24.315 5.976 5.040 1.00 16.74 338 THR A CA 1
ATOM 1173 C C . THR A 1 162 ? -25.570 5.624 4.274 1.00 15.58 338 THR A C 1
ATOM 1174 O O . THR A 1 162 ? -25.493 4.932 3.257 1.00 16.13 338 THR A O 1
ATOM 1178 N N . ALA A 1 163 ? -26.713 6.100 4.756 1.00 15.16 339 ALA A N 1
ATOM 1179 C CA . ALA A 1 163 ? -27.976 5.949 4.037 1.00 15.54 339 ALA A CA 1
ATOM 1180 C C . ALA A 1 163 ? -28.532 7.295 3.700 1.00 16.33 339 ALA A C 1
ATOM 1181 O O . ALA A 1 163 ? -28.486 8.222 4.521 1.00 17.59 339 ALA A O 1
ATOM 1183 N N . GLU A 1 164 ? -29.075 7.394 2.495 1.00 17.28 340 GLU A N 1
ATOM 1184 C CA . GLU A 1 164 ? -29.667 8.639 1.977 1.00 19.09 340 GLU A CA 1
ATOM 1185 C C . GLU A 1 164 ? -31.068 8.329 1.477 1.00 19.62 340 GLU A C 1
ATOM 1186 O O . GLU A 1 164 ? -31.253 7.387 0.702 1.00 18.00 340 GLU A O 1
ATOM 1192 N N . VAL A 1 165 ? -32.025 9.150 1.878 1.00 19.84 341 VAL A N 1
ATOM 1193 C CA . VAL A 1 165 ? -33.397 9.009 1.446 1.00 20.30 341 VAL A CA 1
ATOM 1194 C C . VAL A 1 165 ? -33.764 10.280 0.666 1.00 21.85 341 VAL A C 1
ATOM 1195 O O . VAL A 1 165 ? -33.494 11.407 1.133 1.00 21.92 341 VAL A O 1
ATOM 1199 N N . SER A 1 166 ? -34.311 10.112 -0.537 1.00 23.31 342 SER A N 1
ATOM 1200 C CA . SER A 1 166 ? -34.607 11.272 -1.394 1.00 24.86 342 SER A CA 1
ATOM 1201 C C . SER A 1 166 ? -35.876 11.097 -2.190 1.00 27.86 342 SER A C 1
ATOM 1202 O O . SER A 1 166 ? -36.226 9.980 -2.607 1.00 27.18 342 SER A O 1
ATOM 1205 N N . PHE A 1 167 ? -36.531 12.225 -2.457 1.00 30.51 343 PHE A N 1
ATOM 1206 C CA . PHE A 1 167 ? -37.665 12.280 -3.369 1.00 34.39 343 PHE A CA 1
ATOM 1207 C C . PHE A 1 167 ? -37.344 13.004 -4.691 1.00 36.12 343 PHE A C 1
ATOM 1208 O O . PHE A 1 167 ? -38.108 12.896 -5.636 1.00 39.07 343 PHE A O 1
ATOM 1216 N N . ASP A 1 168 ? -36.189 13.665 -4.793 1.00 39.56 344 ASP A N 1
ATOM 1217 C CA . ASP A 1 168 ? -35.696 14.156 -6.100 1.00 43.74 344 ASP A CA 1
ATOM 1218 C C . ASP A 1 168 ? -34.173 14.152 -6.188 1.00 46.41 344 ASP A C 1
ATOM 1219 O O . ASP A 1 168 ? -33.596 14.713 -7.129 1.00 50.41 344 ASP A O 1
ATOM 1224 N N . LYS A 1 172 ? -32.215 15.566 -0.376 1.00 36.42 348 LYS A N 1
ATOM 1225 C CA . LYS A 1 172 ? -32.061 14.296 0.312 1.00 34.33 348 LYS A CA 1
ATOM 1226 C C . LYS A 1 172 ? -31.828 14.497 1.815 1.00 33.12 348 LYS A C 1
ATOM 1227 O O . LYS A 1 172 ? -31.466 15.582 2.278 1.00 31.62 348 LYS A O 1
ATOM 1233 N N . ILE A 1 173 ? -32.012 13.424 2.567 1.00 28.81 349 ILE A N 1
ATOM 1234 C CA . ILE A 1 173 ? -31.653 13.370 3.982 1.00 28.53 349 ILE A CA 1
ATOM 1235 C C . ILE A 1 173 ? -30.660 12.240 4.115 1.00 26.79 349 ILE A C 1
ATOM 1236 O O . ILE A 1 173 ? -30.827 11.224 3.477 1.00 23.26 349 ILE A O 1
ATOM 1241 N N . THR A 1 174 ? -29.605 12.449 4.898 1.00 26.10 350 THR A N 1
ATOM 1242 C CA . THR A 1 174 ? -28.532 11.458 5.041 1.00 24.88 350 THR A CA 1
ATOM 1243 C C . THR A 1 174 ? -28.353 11.096 6.514 1.00 24.39 350 THR A C 1
ATOM 1244 O O . THR A 1 174 ? -28.483 11.954 7.377 1.00 25.73 350 THR A O 1
ATOM 1248 N N . VAL A 1 175 ? -28.039 9.839 6.807 1.00 21.52 351 VAL A N 1
ATOM 1249 C CA . VAL A 1 175 ? -27.631 9.441 8.159 1.00 20.45 351 VAL A CA 1
ATOM 1250 C C . VAL A 1 175 ? -26.457 8.467 8.064 1.00 18.96 351 VAL A C 1
ATOM 1251 O O . VAL A 1 175 ? -26.324 7.754 7.080 1.00 18.44 351 VAL A O 1
ATOM 1255 N N . ASN A 1 176 ? -25.657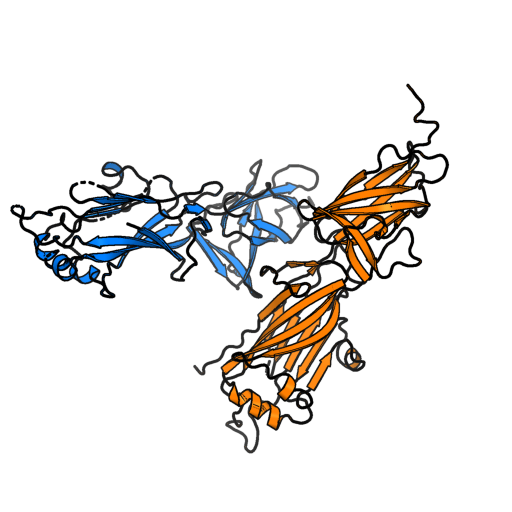 8.407 9.113 1.00 18.48 352 ASN A N 1
ATOM 1256 C CA . ASN A 1 176 ? -24.611 7.394 9.211 1.00 18.64 352 ASN A CA 1
ATOM 1257 C C . ASN A 1 176 ? -25.003 6.274 10.163 1.00 17.72 352 ASN A C 1
ATOM 1258 O O . ASN A 1 176 ? -25.560 6.517 11.234 1.00 20.00 352 ASN A O 1
ATOM 1263 N N . GLY A 1 177 ? -24.725 5.042 9.766 1.00 16.42 353 GLY A N 1
ATOM 1264 C CA . GLY A 1 177 ? -24.927 3.913 10.651 1.00 15.41 353 GLY A CA 1
ATOM 1265 C C . GLY A 1 177 ? -23.784 3.793 11.648 1.00 15.10 353 GLY A C 1
ATOM 1266 O O . GLY A 1 177 ? -22.845 4.596 11.631 1.00 15.68 353 GLY A O 1
ATOM 1267 N N . PRO A 1 178 ? -23.851 2.784 12.519 1.00 14.93 354 PRO A N 1
ATOM 1268 C CA . PRO A 1 178 ? -22.749 2.506 13.430 1.00 14.91 354 PRO A CA 1
ATOM 1269 C C . PRO A 1 178 ? -21.517 2.052 12.669 1.00 14.72 354 PRO A C 1
ATOM 1270 O O . PRO A 1 178 ? -21.608 1.691 11.468 1.00 16.33 354 PRO A O 1
ATOM 1274 N N . GLU A 1 179 ? -20.392 2.066 13.352 1.00 14.00 355 GLU A N 1
ATOM 1275 C CA . GLU A 1 179 ? -19.162 1.565 12.800 1.00 13.81 355 GLU A CA 1
ATOM 1276 C C . GLU A 1 179 ? -18.962 0.133 13.257 1.00 13.00 355 GLU A C 1
ATOM 1277 O O . GLU A 1 179 ? -19.419 -0.263 14.314 1.00 13.18 355 GLU A O 1
ATOM 1283 N N . ILE A 1 180 ? -18.287 -0.641 12.419 1.00 12.42 356 ILE A N 1
ATOM 1284 C CA . ILE A 1 180 ? -17.863 -1.976 12.783 1.00 11.79 356 ILE A CA 1
ATOM 1285 C C . ILE A 1 180 ? -16.354 -2.080 12.650 1.00 11.30 356 ILE A C 1
ATOM 1286 O O . ILE A 1 180 ? -15.716 -1.348 11.895 1.00 11.78 356 ILE A O 1
ATOM 1291 N N . GLN A 1 181 ? -15.796 -3.003 13.405 1.00 10.85 357 GLN A N 1
ATOM 1292 C CA . GLN A 1 181 ? -14.354 -3.275 13.402 1.00 11.03 357 GLN A CA 1
ATOM 1293 C C . GLN A 1 181 ? -14.124 -4.740 13.744 1.00 10.71 357 GLN A C 1
ATOM 1294 O O . GLN A 1 181 ? -15.008 -5.394 14.251 1.00 11.23 357 GLN A O 1
ATOM 1300 N N . THR A 1 182 ? -12.947 -5.253 13.404 1.00 10.73 358 THR A N 1
ATOM 1301 C CA . THR A 1 182 ? -12.572 -6.629 13.724 1.00 11.15 358 THR A CA 1
ATOM 1302 C C . THR A 1 182 ? -11.156 -6.678 14.273 1.00 11.25 358 THR A C 1
ATOM 1303 O O . THR A 1 182 ? -10.402 -5.697 14.176 1.00 11.25 358 THR A O 1
ATOM 1307 N N . GLY A 1 183 ? -10.793 -7.833 14.859 1.00 11.19 359 GLY A N 1
ATOM 1308 C CA . GLY A 1 183 ? -9.485 -8.021 15.452 1.00 11.28 359 GLY A CA 1
ATOM 1309 C C . GLY A 1 183 ? -8.613 -8.987 14.698 1.00 11.45 359 GLY A C 1
ATOM 1310 O O . GLY A 1 183 ? -9.090 -9.818 13.919 1.00 10.86 359 GLY A O 1
ATOM 1311 N N . GLY A 1 184 ? -7.326 -8.900 14.973 1.00 11.28 360 GLY A N 1
ATOM 1312 C CA . GLY A 1 184 ? -6.362 -9.836 14.447 1.00 11.73 360 GLY A CA 1
ATOM 1313 C C . GLY A 1 184 ? -5.222 -10.027 15.419 1.00 11.48 360 GLY A C 1
ATOM 1314 O O . GLY A 1 184 ? -5.152 -9.378 16.471 1.00 12.36 360 GLY A O 1
ATOM 1315 N N . ILE A 1 185 ? -4.327 -10.937 15.062 1.00 11.57 361 ILE A N 1
ATOM 1316 C CA . ILE A 1 185 ? -3.158 -11.224 15.861 1.00 12.20 361 ILE A CA 1
ATOM 1317 C C . ILE A 1 185 ? -2.051 -11.737 14.952 1.00 11.98 361 ILE A C 1
ATOM 1318 O O . ILE A 1 185 ? -2.327 -12.352 13.922 1.00 12.40 361 ILE A O 1
ATOM 1323 N N . ARG A 1 186 ? -0.806 -11.433 15.340 1.00 12.19 362 ARG A N 1
ATOM 1324 C CA . ARG A 1 186 ? 0.382 -11.902 14.653 1.00 12.28 362 ARG A CA 1
ATOM 1325 C C . ARG A 1 186 ? 1.328 -12.584 15.639 1.00 11.63 362 ARG A C 1
ATOM 1326 O O . ARG A 1 186 ? 1.501 -12.140 16.791 1.00 11.19 362 ARG A O 1
ATOM 1334 N N . PHE A 1 187 ? 1.925 -13.685 15.183 1.00 11.82 363 PHE A N 1
ATOM 1335 C CA . PHE A 1 187 ? 2.943 -14.402 15.917 1.00 11.78 363 PHE A CA 1
ATOM 1336 C C . PHE A 1 187 ? 4.211 -14.499 15.080 1.00 12.06 363 PHE A C 1
ATOM 1337 O O . PHE A 1 187 ? 4.166 -14.511 13.858 1.00 12.68 363 PHE A O 1
ATOM 1345 N N . PHE A 1 188 ? 5.329 -14.650 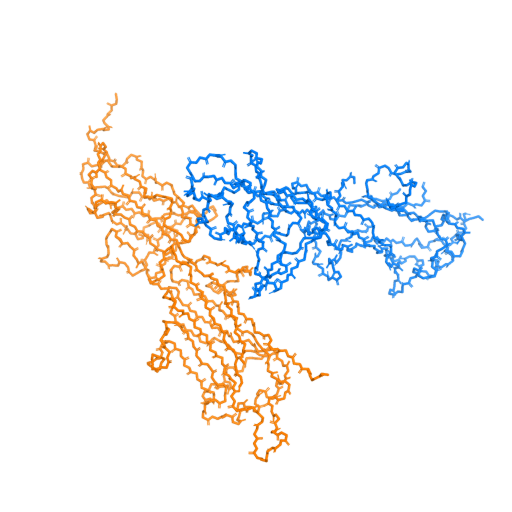15.763 1.00 12.44 364 PHE A N 1
ATOM 1346 C CA . PHE A 1 188 ? 6.574 -14.999 15.106 1.00 12.47 364 PHE A CA 1
ATOM 1347 C C . PHE A 1 188 ? 7.208 -16.187 15.782 1.00 11.88 364 PHE A C 1
ATOM 1348 O O . PHE A 1 188 ? 7.696 -16.094 16.908 1.00 11.58 364 PHE A O 1
ATOM 1356 N N . LYS A 1 189 ? 7.101 -17.335 15.102 1.00 11.73 365 LYS A N 1
ATOM 1357 C CA . LYS A 1 189 ? 7.649 -18.591 15.569 1.00 12.33 365 LYS A CA 1
ATOM 1358 C C . LYS A 1 189 ? 9.095 -18.678 15.124 1.00 12.43 365 LYS A C 1
ATOM 1359 O O . LYS A 1 189 ? 9.383 -18.642 13.926 1.00 12.33 365 LYS A O 1
ATOM 1365 N N . HIS A 1 190 ? 9.993 -18.854 16.080 1.00 12.25 366 HIS A N 1
ATOM 1366 C CA . HIS A 1 190 ? 11.410 -18.779 15.811 1.00 12.75 366 HIS A CA 1
ATOM 1367 C C . HIS A 1 190 ? 12.180 -19.842 16.606 1.00 13.41 366 HIS A C 1
ATOM 1368 O O . HIS A 1 190 ? 11.671 -20.418 17.573 1.00 13.25 366 HIS A O 1
ATOM 1375 N N . GLU A 1 191 ? 13.443 -20.032 16.234 1.00 14.02 367 GLU A N 1
ATOM 1376 C CA . GLU A 1 191 ? 14.347 -20.889 16.982 1.00 15.05 367 GLU A CA 1
ATOM 1377 C C . GLU A 1 191 ? 14.718 -20.205 18.303 1.00 14.79 367 GLU A C 1
ATOM 1378 O O . GLU A 1 191 ? 15.043 -19.020 18.301 1.00 14.22 367 GLU A O 1
ATOM 1384 N N . ALA A 1 192 ? 14.678 -20.951 19.419 1.00 14.49 368 ALA A N 1
ATOM 1385 C CA . ALA A 1 192 ? 15.093 -20.396 20.680 1.00 15.21 368 ALA A CA 1
ATOM 1386 C C . ALA A 1 192 ? 16.495 -19.792 20.545 1.00 15.92 368 ALA A C 1
ATOM 1387 O O . ALA A 1 192 ? 17.384 -20.404 19.935 1.00 15.79 368 ALA A O 1
ATOM 1389 N N . GLY A 1 193 ? 16.650 -18.595 21.082 1.00 16.12 369 GLY A N 1
ATOM 1390 C CA . GLY A 1 193 ? 17.956 -17.943 21.127 1.00 16.89 369 GLY A CA 1
ATOM 1391 C C . GLY A 1 193 ? 18.278 -17.069 19.931 1.00 18.09 369 GLY A C 1
ATOM 1392 O O . GLY A 1 193 ? 19.310 -16.387 19.932 1.00 19.36 369 GLY A O 1
ATOM 1393 N N . SER A 1 194 ? 17.425 -17.068 18.914 1.00 17.91 370 SER A N 1
ATOM 1394 C CA . SER A 1 194 ? 17.681 -16.275 17.706 1.00 18.13 370 SER A CA 1
ATOM 1395 C C . SER A 1 194 ? 16.379 -15.839 17.042 1.00 17.35 370 SER A C 1
ATOM 1396 O O . SER A 1 194 ? 15.298 -16.198 17.495 1.00 17.54 370 SER A O 1
ATOM 1399 N N A SER A 1 195 ? 16.478 -15.090 15.956 0.48 17.23 371 SER A N 1
ATOM 1400 N N B SER A 1 195 ? 16.503 -15.096 15.950 0.52 17.14 371 SER A N 1
ATOM 1401 C CA A SER A 1 195 ? 15.289 -14.668 15.221 0.48 17.11 371 SER A CA 1
ATOM 1402 C CA B SER A 1 195 ? 15.360 -14.618 15.185 0.52 17.00 371 SER A CA 1
ATOM 1403 C C A SER A 1 195 ? 15.109 -15.448 13.933 0.48 16.96 371 SER A C 1
ATOM 1404 C C B SER A 1 195 ? 15.104 -15.452 13.936 0.52 16.88 371 SER A C 1
ATOM 1405 O O A SER A 1 195 ? 14.413 -14.995 13.033 0.48 17.11 371 SER A O 1
ATOM 1406 O O B SER A 1 195 ? 14.398 -15.007 13.035 0.52 17.01 371 SER A O 1
ATOM 1411 N N . LYS A 1 196 ? 15.673 -16.655 13.878 1.00 16.88 372 LYS A N 1
ATOM 1412 C CA . LYS A 1 196 ? 15.479 -17.525 12.723 1.00 16.34 372 LYS A CA 1
ATOM 1413 C C . LYS A 1 196 ? 14.014 -17.991 12.652 1.00 15.74 372 LYS A C 1
ATOM 1414 O O . LYS A 1 196 ? 13.518 -18.663 13.570 1.00 14.60 372 LYS A O 1
ATOM 1420 N N . SER A 1 197 ? 13.346 -17.616 11.566 1.00 15.07 373 SER A N 1
ATOM 1421 C CA . SER A 1 197 ? 11.942 -17.972 11.320 1.00 14.15 373 SER A CA 1
ATOM 1422 C C . SER A 1 197 ? 11.819 -19.473 11.112 1.00 14.56 373 SER A C 1
ATOM 1423 O O . SER A 1 197 ? 12.581 -20.052 10.343 1.00 15.48 373 SER A O 1
ATOM 1426 N N . LEU A 1 198 ? 10.853 -20.098 11.798 1.00 13.78 374 LEU A N 1
ATOM 1427 C CA . LEU A 1 198 ? 10.596 -21.531 11.647 1.00 14.29 374 LEU A CA 1
ATOM 1428 C C . LEU A 1 198 ? 9.280 -21.801 10.979 1.00 14.00 374 LEU A C 1
ATOM 1429 O O . LEU A 1 198 ? 8.203 -21.511 11.561 1.00 12.79 374 LEU A O 1
ATOM 1434 N N . ALA A 1 199 ? 9.359 -22.388 9.775 1.00 13.84 375 ALA A N 1
ATOM 1435 C CA . ALA A 1 199 ? 8.178 -22.767 9.035 1.00 13.69 375 ALA A CA 1
ATOM 1436 C C . ALA A 1 199 ? 7.688 -24.118 9.484 1.00 13.45 375 ALA A C 1
ATOM 1437 O O . ALA A 1 199 ? 8.448 -24.922 10.031 1.00 13.09 375 ALA A O 1
ATOM 1439 N N . ASN A 1 200 ? 6.398 -24.358 9.234 1.00 14.37 376 ASN A N 1
ATOM 1440 C CA . ASN A 1 200 ? 5.770 -25.674 9.427 1.00 14.89 376 ASN A CA 1
ATOM 1441 C C . ASN A 1 200 ? 5.677 -26.107 10.882 1.00 14.00 376 ASN A C 1
ATOM 1442 O O . ASN A 1 200 ? 5.668 -27.311 11.172 1.00 14.91 376 ASN A O 1
ATOM 1447 N N . ALA A 1 201 ? 5.608 -25.144 11.791 1.00 12.36 377 ALA A N 1
ATOM 1448 C CA . ALA A 1 201 ? 5.083 -25.411 13.154 1.00 12.19 377 ALA A CA 1
ATOM 1449 C C . ALA A 1 201 ? 3.571 -25.445 13.068 1.00 11.60 377 ALA A C 1
ATOM 1450 O O . ALA A 1 201 ? 2.972 -24.646 12.294 1.00 12.02 377 ALA A O 1
ATOM 1452 N N . THR A 1 202 ? 2.932 -26.334 13.827 1.00 10.67 378 THR A N 1
ATOM 1453 C CA . THR A 1 202 ? 1.479 -26.534 13.725 1.00 10.61 378 THR A CA 1
ATOM 1454 C C . THR A 1 202 ? 0.783 -26.152 14.997 1.00 9.96 378 THR A C 1
ATOM 1455 O O . THR A 1 202 ? 1.194 -26.593 16.096 1.00 10.40 378 THR A O 1
ATOM 1459 N N . PHE A 1 203 ? -0.270 -25.358 14.843 1.00 9.44 379 PHE A N 1
ATOM 1460 C CA . PHE A 1 203 ? -1.048 -24.845 15.931 1.00 9.34 379 PHE A CA 1
ATOM 1461 C C . PHE A 1 203 ? -2.531 -25.001 15.675 1.00 9.85 379 PHE A C 1
ATOM 1462 O O . PHE A 1 203 ? -2.976 -25.046 14.525 1.00 9.71 379 PHE A O 1
ATOM 1470 N N . ILE A 1 204 ? -3.311 -24.999 16.746 1.00 9.61 380 ILE A N 1
ATOM 1471 C CA . ILE A 1 204 ? -4.735 -24.796 16.656 1.00 9.98 380 ILE A CA 1
ATOM 1472 C C . ILE A 1 204 ? -5.097 -23.635 17.563 1.00 9.81 380 ILE A C 1
ATOM 1473 O O . ILE A 1 204 ? -4.344 -23.300 18.489 1.00 10.49 380 ILE A O 1
ATOM 1478 N N . LEU A 1 205 ? -6.243 -22.994 17.278 1.00 9.90 381 LEU A N 1
ATOM 1479 C CA . LEU A 1 205 ? -6.692 -21.847 18.056 1.00 9.94 381 LEU A CA 1
ATOM 1480 C C . LEU A 1 205 ? -7.848 -22.237 18.966 1.00 10.28 381 LEU A C 1
ATOM 1481 O O . LEU A 1 205 ? -8.844 -22.797 18.514 1.00 10.27 381 LEU A O 1
ATOM 1486 N N . GLN A 1 206 ? -7.689 -21.950 20.260 1.00 10.21 382 GLN A N 1
ATOM 1487 C CA . GLN A 1 206 ? -8.617 -22.385 21.287 1.00 10.83 382 GLN A CA 1
ATOM 1488 C C . GLN A 1 206 ? -9.189 -21.189 22.020 1.00 10.39 382 GLN A C 1
ATOM 1489 O O . GLN A 1 206 ? -8.553 -20.151 22.107 1.00 10.57 382 GLN A O 1
ATOM 1495 N N . ARG A 1 207 ? -10.432 -21.334 22.454 1.00 11.09 383 ARG A N 1
ATOM 1496 C CA . ARG A 1 207 ? -11.060 -20.368 23.364 1.00 11.53 383 ARG A CA 1
ATOM 1497 C C . ARG A 1 207 ? -11.940 -21.085 24.376 1.00 12.41 383 ARG A C 1
ATOM 1498 O O . ARG A 1 207 ? -12.205 -22.280 24.251 1.00 11.57 383 ARG A O 1
ATOM 1506 N N . MET A 1 208 ? -12.334 -20.361 25.419 1.00 13.75 384 MET A N 1
ATOM 1507 C CA . MET A 1 208 ? -13.369 -20.833 26.338 1.00 15.19 384 MET A CA 1
ATOM 1508 C C . MET A 1 208 ? -14.643 -20.060 26.123 1.00 16.48 384 MET A C 1
ATOM 1509 O O . MET A 1 208 ? -14.654 -18.841 26.261 1.00 17.32 384 MET A O 1
ATOM 1514 N N . ASN A 1 209 ? -15.693 -20.730 25.706 1.00 17.53 385 ASN A N 1
ATOM 1515 C CA . ASN A 1 209 ? -17.004 -20.090 25.531 1.00 19.41 385 ASN A CA 1
ATOM 1516 C C . ASN A 1 209 ? -17.813 -20.500 26.737 1.00 19.93 385 ASN A C 1
ATOM 1517 O O . ASN A 1 209 ? -18.234 -21.625 26.839 1.00 18.79 385 ASN A O 1
ATOM 1522 N N . GLY A 1 210 ? -17.909 -19.620 27.719 1.00 18.98 386 GLY A N 1
ATOM 1523 C CA . GLY A 1 210 ? -18.340 -20.067 29.055 1.00 19.42 386 GLY A CA 1
ATOM 1524 C C . GLY A 1 210 ? -17.367 -21.089 29.601 1.00 18.81 386 GLY A C 1
ATOM 1525 O O . GLY A 1 210 ? -16.156 -20.889 29.544 1.00 19.19 386 GLY A O 1
ATOM 1526 N N . ASN A 1 211 ? -17.877 -22.247 30.039 1.00 17.30 387 ASN A N 1
ATOM 1527 C CA . ASN A 1 211 ? -17.012 -23.304 30.520 1.00 17.73 387 ASN A CA 1
ATOM 1528 C C . ASN A 1 211 ? -16.666 -24.311 29.427 1.00 17.18 387 ASN A C 1
ATOM 1529 O O . ASN A 1 211 ? -16.050 -25.337 29.727 1.00 19.35 387 ASN A O 1
ATOM 1534 N N . VAL A 1 212 ? -17.022 -24.004 28.179 1.00 17.10 388 VAL A N 1
ATOM 1535 C CA . VAL A 1 212 ? -16.828 -24.975 27.081 1.00 16.26 388 VAL A CA 1
ATOM 1536 C C . VAL A 1 212 ? -15.572 -24.616 26.293 1.00 14.58 388 VAL A C 1
ATOM 1537 O O . VAL A 1 212 ? -15.494 -23.551 25.671 1.00 14.43 388 VAL A O 1
ATOM 1541 N N . ARG A 1 213 ? -14.619 -25.534 26.260 1.00 13.38 389 ARG A N 1
ATOM 1542 C CA . ARG A 1 213 ? -13.434 -25.362 25.470 1.00 12.83 389 ARG A CA 1
ATOM 1543 C C . ARG A 1 213 ? -13.725 -25.673 24.022 1.00 12.17 389 ARG A C 1
ATOM 1544 O O . ARG A 1 213 ? -14.351 -26.696 23.712 1.00 12.26 389 ARG A O 1
ATOM 1552 N N . GLU A 1 214 ? -13.384 -24.731 23.151 1.00 11.61 390 GLU A N 1
ATOM 1553 C CA . GLU A 1 214 ? -13.701 -24.832 21.735 1.00 11.73 390 GLU A CA 1
ATOM 1554 C C . GLU A 1 214 ? -12.515 -24.473 20.915 1.00 11.19 390 GLU A C 1
ATOM 1555 O O . GLU A 1 214 ? -11.574 -23.821 21.382 1.00 10.68 390 GLU A O 1
ATOM 1561 N N . TYR A 1 215 ? -12.565 -24.897 19.660 1.00 10.48 391 TYR A N 1
ATOM 1562 C CA . TYR A 1 215 ? -11.425 -24.757 18.748 1.00 10.50 391 TYR A CA 1
ATOM 1563 C C . TYR A 1 215 ? -11.882 -24.200 17.417 1.00 10.34 391 TYR A C 1
ATOM 1564 O O . TYR A 1 215 ? -13.009 -24.444 17.000 1.00 11.31 391 TYR A O 1
ATOM 1573 N N . ALA A 1 216 ? -11.025 -23.408 16.793 1.00 10.62 392 ALA A N 1
ATOM 1574 C CA . ALA A 1 216 ? -11.414 -22.686 15.576 1.00 10.36 392 ALA A CA 1
ATOM 1575 C C . ALA A 1 216 ? -11.395 -23.571 14.332 1.00 10.52 392 ALA A C 1
ATOM 1576 O O . ALA A 1 216 ? -10.422 -24.294 14.067 1.00 10.02 392 ALA A O 1
ATOM 1578 N N . VAL A 1 217 ? -12.460 -23.415 13.560 1.00 11.76 393 VAL A N 1
ATOM 1579 C CA . VAL A 1 217 ? -12.579 -23.976 12.209 1.00 11.91 393 VAL A CA 1
ATOM 1580 C C . VAL A 1 217 ? -12.636 -22.822 11.212 1.00 12.80 393 VAL A C 1
ATOM 1581 O O . VAL A 1 217 ? -13.532 -21.970 11.276 1.00 12.77 393 VAL A O 1
ATOM 1585 N N . LEU A 1 218 ? -11.598 -22.723 10.386 1.00 12.66 394 LEU A N 1
ATOM 1586 C CA . LEU A 1 218 ? -11.486 -21.611 9.435 1.00 13.63 394 LEU A CA 1
ATOM 1587 C C . LEU A 1 218 ? -11.944 -22.062 8.080 1.00 13.99 394 LEU A C 1
ATOM 1588 O O . LEU A 1 218 ? -11.448 -23.029 7.552 1.00 15.94 394 LEU A O 1
ATOM 1593 N N . GLU A 1 219 ? -12.934 -21.374 7.539 1.00 14.64 395 GLU A N 1
ATOM 1594 C CA . GLU A 1 219 ? -13.366 -21.591 6.165 1.00 16.07 395 GLU A CA 1
ATOM 1595 C C . GLU A 1 219 ? -12.560 -20.704 5.217 1.00 16.18 395 GLU A C 1
ATOM 1596 O O . GLU A 1 219 ? -12.118 -19.609 5.574 1.00 15.17 395 GLU A O 1
ATOM 1602 N N . GLY A 1 220 ? -12.326 -21.210 4.017 1.00 17.24 396 GLY A N 1
ATOM 1603 C CA . GLY A 1 220 ? -11.671 -20.431 2.973 1.00 17.35 396 GLY A CA 1
ATOM 1604 C C . GLY A 1 220 ? -10.163 -20.335 3.058 1.00 18.55 396 GLY A C 1
ATOM 1605 O O . GLY A 1 220 ? -9.555 -19.455 2.418 1.00 21.24 396 GLY A O 1
ATOM 1606 N N . VAL A 1 221 ? -9.533 -21.229 3.815 1.00 17.98 397 VAL A N 1
ATOM 1607 C CA . VAL A 1 221 ? -8.066 -21.172 4.003 1.00 18.96 397 VAL A CA 1
ATOM 1608 C C . VAL A 1 221 ? -7.318 -22.400 3.502 1.00 21.62 397 VAL A C 1
ATOM 1609 O O . VAL A 1 221 ? -6.144 -22.574 3.827 1.00 21.97 397 VAL A O 1
ATOM 1613 N N . ASN A 1 222 ? -7.974 -23.232 2.691 1.00 25.16 398 ASN A N 1
ATOM 1614 C CA . ASN A 1 222 ? -7.252 -24.307 1.998 1.00 28.79 398 ASN A CA 1
ATOM 1615 C C . ASN A 1 222 ? -6.189 -23.640 1.164 1.00 28.39 398 ASN A C 1
ATOM 1616 O O . ASN A 1 222 ? -6.448 -22.642 0.481 1.00 30.59 398 ASN A O 1
ATOM 1621 N N . GLY A 1 223 ? -4.973 -24.125 1.297 1.00 29.76 399 GLY A N 1
ATOM 1622 C CA . GLY A 1 223 ? -3.886 -23.603 0.507 1.00 29.38 399 GLY A CA 1
ATOM 1623 C C . GLY A 1 223 ? -3.168 -22.417 1.124 1.00 28.98 399 GLY A C 1
ATOM 1624 O O . GLY A 1 223 ? -2.140 -21.974 0.588 1.00 29.72 399 GLY A O 1
ATOM 1625 N N . MET A 1 224 ? -3.676 -21.898 2.246 1.00 26.17 400 MET A N 1
ATOM 1626 C CA . MET A 1 224 ? -2.982 -20.829 2.956 1.00 24.74 400 MET A CA 1
ATOM 1627 C C . MET A 1 224 ? -2.061 -21.410 4.029 1.00 24.02 400 MET A C 1
ATOM 1628 O O . MET A 1 224 ? -2.347 -22.453 4.629 1.00 25.48 400 MET A O 1
ATOM 1633 N N . ALA A 1 225 ? -0.914 -20.776 4.201 1.00 22.69 401 ALA A N 1
ATOM 1634 C CA . ALA A 1 225 ? -0.030 -21.076 5.315 1.00 21.91 401 ALA A CA 1
ATOM 1635 C C . ALA A 1 225 ? 0.620 -19.771 5.744 1.00 20.50 401 ALA A C 1
ATOM 1636 O O . ALA A 1 225 ? 0.917 -18.896 4.918 1.00 21.84 401 ALA A O 1
ATOM 1638 N N . GLY A 1 226 ? 0.779 -19.599 7.040 1.00 18.30 402 GLY A N 1
ATOM 1639 C CA . GLY A 1 226 ? 1.347 -18.379 7.547 1.00 16.35 402 GLY A CA 1
ATOM 1640 C C . GLY A 1 226 ? 0.272 -17.333 7.727 1.00 16.56 402 GLY A C 1
ATOM 1641 O O . GLY A 1 226 ? -0.140 -17.041 8.842 1.00 16.24 402 GLY A O 1
ATOM 1642 N N . THR A 1 227 ? -0.156 -16.740 6.620 1.00 16.60 403 THR A N 1
ATOM 1643 C CA . THR A 1 227 ? -1.178 -15.683 6.644 1.00 17.17 403 THR A CA 1
ATOM 1644 C C . THR A 1 227 ? -2.554 -16.286 6.469 1.00 15.74 403 THR A C 1
ATOM 1645 O O . THR A 1 227 ? -2.826 -16.931 5.477 1.00 18.27 403 THR A O 1
ATOM 1649 N N . TYR A 1 228 ? -3.423 -16.110 7.463 1.00 14.39 404 TYR A N 1
ATOM 1650 C CA . TYR A 1 228 ? -4.776 -16.654 7.400 1.00 13.61 404 TYR A CA 1
ATOM 1651 C C . TYR A 1 228 ? -5.783 -15.536 7.312 1.00 13.94 404 TYR A C 1
ATOM 1652 O O . TYR A 1 228 ? -5.860 -14.651 8.188 1.00 12.73 404 TYR A O 1
ATOM 1661 N N . GLN A 1 229 ? -6.558 -15.584 6.230 1.00 14.48 405 GLN A N 1
ATOM 1662 C CA . GLN A 1 229 ? -7.578 -14.602 5.922 1.00 15.58 405 GLN A CA 1
ATOM 1663 C C . GLN A 1 229 ? -8.853 -15.400 5.630 1.00 14.89 405 GLN A C 1
ATOM 1664 O O . GLN A 1 229 ? -9.246 -15.580 4.466 1.00 15.07 405 GLN A O 1
ATOM 1670 N N . PRO A 1 230 ? -9.452 -15.979 6.674 1.00 13.80 406 PRO A N 1
ATOM 1671 C CA . PRO A 1 230 ? -10.614 -16.857 6.462 1.00 14.11 406 PRO A CA 1
ATOM 1672 C C . PRO A 1 230 ? -11.856 -16.091 5.988 1.00 14.30 406 PRO A C 1
ATOM 1673 O O . PRO A 1 230 ? -11.968 -14.891 6.223 1.00 13.57 406 PRO A O 1
ATOM 1677 N N . THR A 1 231 ? -12.779 -16.804 5.359 1.00 14.34 407 THR A N 1
ATOM 1678 C CA . THR A 1 231 ? -14.088 -16.255 5.037 1.00 14.52 407 THR A CA 1
ATOM 1679 C C . THR A 1 231 ? -15.103 -16.469 6.175 1.00 13.98 407 THR A C 1
ATOM 1680 O O . THR A 1 231 ? -16.161 -15.825 6.222 1.00 13.84 407 THR A O 1
ATOM 1684 N N . LYS A 1 232 ? -14.777 -17.356 7.115 1.00 14.25 408 LYS A N 1
ATOM 1685 C CA . LYS A 1 232 ? -15.608 -17.577 8.284 1.00 15.21 408 LYS A CA 1
ATOM 1686 C C . LYS A 1 232 ? -14.788 -18.279 9.321 1.00 14.05 408 LYS A C 1
ATOM 1687 O O . LYS A 1 232 ? -13.918 -19.099 8.995 1.00 13.59 408 LYS A O 1
ATOM 1693 N N . ILE A 1 233 ? -15.083 -17.993 10.579 1.00 14.46 409 ILE A N 1
ATOM 1694 C CA . ILE A 1 233 ? -14.489 -18.735 11.688 1.00 16.01 409 ILE A CA 1
ATOM 1695 C C . ILE A 1 233 ? -15.636 -19.240 12.518 1.00 15.76 409 ILE A C 1
ATOM 1696 O O . ILE A 1 233 ? -16.481 -18.449 12.964 1.00 17.15 409 ILE A O 1
ATOM 1701 N N . THR A 1 234 ? -15.724 -20.562 12.640 1.00 15.22 410 THR A N 1
ATOM 1702 C CA . THR A 1 234 ? -16.645 -21.180 13.569 1.00 15.85 410 THR A CA 1
ATOM 1703 C C . THR A 1 234 ? -15.892 -21.950 14.628 1.00 14.16 410 THR A C 1
ATOM 1704 O O . THR A 1 234 ? -14.668 -22.058 14.590 1.00 13.84 410 THR A O 1
ATOM 1708 N N . TRP A 1 235 ? -16.633 -22.473 15.591 1.00 12.81 411 TRP A N 1
ATOM 1709 C CA . TRP A 1 235 ? -16.042 -23.078 16.765 1.00 12.95 411 TRP A CA 1
ATOM 1710 C C . TRP A 1 235 ? -16.625 -24.453 17.012 1.00 12.91 411 TRP A C 1
ATOM 1711 O O . TRP A 1 235 ? -17.848 -24.642 16.936 1.00 15.63 411 TRP A O 1
ATOM 1722 N N . THR A 1 236 ? -15.751 -25.392 17.335 1.00 12.03 412 THR A N 1
ATOM 1723 C CA . THR A 1 236 ? -16.125 -26.789 17.544 1.00 11.63 412 THR A CA 1
ATOM 1724 C C . THR A 1 236 ? -15.615 -27.305 18.875 1.00 11.53 412 THR A C 1
ATOM 1725 O O . THR A 1 236 ? -14.554 -26.879 19.337 1.00 11.02 412 THR A O 1
ATOM 1729 N N . THR A 1 237 ? -16.331 -28.255 19.454 1.00 11.24 413 THR A N 1
ATOM 1730 C CA . THR A 1 237 ? -15.822 -28.961 20.599 1.00 11.78 413 THR A CA 1
ATOM 1731 C C . THR A 1 237 ? -15.088 -30.243 20.229 1.00 11.68 413 THR A C 1
ATOM 1732 O O . THR A 1 237 ? -14.598 -30.920 21.108 1.00 12.98 413 THR A O 1
ATOM 1736 N N . ASN A 1 238 ? -14.997 -30.559 18.931 1.00 11.54 414 ASN A N 1
ATOM 1737 C CA . ASN A 1 238 ? -14.194 -31.686 18.459 1.00 11.67 414 ASN A CA 1
ATOM 1738 C C . ASN A 1 238 ? -12.797 -31.182 18.097 1.00 11.41 414 ASN A C 1
ATOM 1739 O O . ASN A 1 238 ? -12.597 -30.622 17.025 1.00 10.84 414 ASN A O 1
ATOM 1744 N N . GLN A 1 239 ? -11.843 -31.402 18.984 1.00 11.17 415 GLN A N 1
ATOM 1745 C CA . GLN A 1 239 ? -10.511 -30.866 18.794 1.00 12.09 415 GLN A CA 1
ATOM 1746 C C . GLN A 1 239 ? -9.905 -31.336 17.460 1.00 12.07 415 GLN A C 1
ATOM 1747 O O . GLN A 1 239 ? -9.200 -30.556 16.790 1.00 11.14 415 GLN A O 1
ATOM 1753 N N . ASP A 1 240 ? -10.193 -32.574 17.048 1.00 11.84 416 ASP A N 1
ATOM 1754 C CA . ASP A 1 240 ? -9.603 -33.112 15.799 1.00 12.82 416 ASP A CA 1
ATOM 1755 C C . ASP A 1 240 ? -10.126 -32.418 14.562 1.00 12.36 416 ASP A C 1
ATOM 1756 O O . ASP A 1 240 ? -9.514 -32.528 13.496 1.00 13.88 416 ASP A O 1
ATOM 1761 N N . ALA A 1 241 ? -11.257 -31.723 14.691 1.00 11.82 417 ALA A N 1
ATOM 1762 C CA . ALA A 1 241 ? -11.834 -30.975 13.564 1.00 12.09 417 ALA A CA 1
ATOM 1763 C C . ALA A 1 241 ? -11.266 -29.579 13.449 1.00 11.86 417 ALA A C 1
ATOM 1764 O O . ALA A 1 241 ? -11.525 -28.888 12.437 1.00 12.34 417 ALA A O 1
ATOM 1766 N N . ALA A 1 242 ? -10.496 -29.124 14.446 1.00 10.82 418 ALA A N 1
ATOM 1767 C CA . ALA A 1 242 ? -9.948 -27.757 14.401 1.00 11.45 418 ALA A CA 1
ATOM 1768 C C . ALA A 1 242 ? -8.998 -27.605 13.232 1.00 11.74 418 ALA A C 1
ATOM 1769 O O . ALA A 1 242 ? -8.258 -28.544 12.904 1.00 11.75 418 ALA A O 1
ATOM 1771 N N . THR A 1 243 ? -8.986 -26.432 12.634 1.00 11.21 419 THR A N 1
ATOM 1772 C CA . THR A 1 243 ? -8.063 -26.174 11.520 1.00 11.47 419 THR A CA 1
ATOM 1773 C C . THR A 1 243 ? -6.650 -26.110 12.060 1.00 11.48 419 THR A C 1
ATOM 1774 O O . THR A 1 243 ? -6.368 -25.402 13.024 1.00 12.03 419 THR A O 1
ATOM 1778 N N . ARG A 1 244 ? -5.759 -26.871 11.452 1.00 11.37 420 ARG A N 1
ATOM 1779 C CA . ARG A 1 244 ? -4.352 -26.854 11.803 1.00 11.85 420 ARG A CA 1
ATOM 1780 C C . ARG A 1 244 ? -3.731 -25.696 11.043 1.00 12.66 420 ARG A C 1
ATOM 1781 O O . ARG A 1 244 ? -3.755 -25.662 9.799 1.00 15.92 420 ARG A O 1
ATOM 1789 N N . LEU A 1 245 ? -3.246 -24.728 11.797 1.00 11.95 421 LEU A N 1
ATOM 1790 C CA . LEU A 1 245 ? -2.593 -23.545 11.272 1.00 12.12 421 LEU A CA 1
ATOM 1791 C C . LEU A 1 245 ? -1.088 -23.801 11.217 1.00 12.75 421 LEU A C 1
ATOM 1792 O O . LEU A 1 245 ? -0.520 -24.435 12.126 1.00 13.47 421 LEU A O 1
ATOM 1797 N N . LYS A 1 246 ? -0.463 -23.369 10.141 1.00 12.51 422 LYS A N 1
ATOM 1798 C CA . LYS A 1 246 ? 0.963 -23.664 9.906 1.00 13.37 422 LYS A CA 1
ATOM 1799 C C . LYS A 1 246 ? 1.712 -22.346 9.816 1.00 13.00 422 LYS A C 1
ATOM 1800 O O . LYS A 1 246 ? 1.258 -21.426 9.145 1.00 13.40 422 LYS A O 1
ATOM 1806 N N . THR A 1 247 ? 2.883 -22.270 10.413 1.00 12.16 423 THR A N 1
ATOM 1807 C CA . THR A 1 247 ? 3.754 -21.109 10.234 1.00 12.51 423 THR A CA 1
ATOM 1808 C C . THR A 1 247 ? 4.428 -21.156 8.846 1.00 12.94 423 THR A C 1
ATOM 1809 O O . THR A 1 247 ? 4.715 -22.239 8.301 1.00 13.52 423 THR A O 1
ATOM 1813 N N . SER A 1 248 ? 4.624 -19.990 8.263 1.00 13.17 424 SER A N 1
ATOM 1814 C CA . SER A 1 248 ? 5.507 -19.860 7.104 1.00 13.84 424 SER A CA 1
ATOM 1815 C C . SER A 1 248 ? 6.947 -19.657 7.574 1.00 14.16 424 SER A C 1
ATOM 1816 O O . SER A 1 248 ? 7.250 -19.583 8.765 1.00 13.64 424 SER A O 1
ATOM 1819 N N . GLY A 1 249 ? 7.840 -19.494 6.601 1.00 14.60 425 GLY A N 1
ATOM 1820 C CA . GLY A 1 249 ? 9.211 -19.115 6.864 1.00 15.83 425 GLY A CA 1
ATOM 1821 C C . GLY A 1 249 ? 9.466 -17.612 6.727 1.00 16.17 425 GLY A C 1
ATOM 1822 O O . GLY A 1 249 ? 10.607 -17.191 6.576 1.00 17.51 425 GLY A O 1
ATOM 1823 N N . ALA A 1 250 ? 8.420 -16.813 6.798 1.00 17.21 426 ALA A N 1
ATOM 1824 C CA . ALA A 1 250 ? 8.521 -15.360 6.633 1.00 18.31 426 ALA A CA 1
ATOM 1825 C C . ALA A 1 250 ? 9.222 -14.683 7.800 1.00 18.53 426 ALA A C 1
ATOM 1826 O O . ALA A 1 250 ? 9.244 -15.201 8.911 1.00 16.91 426 ALA A O 1
ATOM 1828 N N . GLU A 1 251 ? 9.701 -13.467 7.554 1.00 20.91 427 GLU A N 1
ATOM 1829 C CA . GLU A 1 251 ? 10.669 -12.786 8.424 1.00 24.52 427 GLU A CA 1
ATOM 1830 C C . GLU A 1 251 ? 10.235 -12.191 9.762 1.00 27.25 427 GLU A C 1
ATOM 1831 O O . GLU A 1 251 ? 11.044 -12.120 10.723 1.00 37.10 427 GLU A O 1
ATOM 1837 N N . THR A 1 252 ? 9.067 -11.596 9.751 1.00 22.70 428 THR A N 1
ATOM 1838 C CA . THR A 1 252 ? 8.619 -10.582 10.737 1.00 21.78 428 THR A CA 1
ATOM 1839 C C . THR A 1 252 ? 7.456 -11.170 11.590 1.00 20.13 428 THR A C 1
ATOM 1840 O O . THR A 1 252 ? 7.359 -10.991 12.818 1.00 18.24 428 THR A O 1
ATOM 1844 N N . ALA A 1 253 ? 6.548 -11.806 10.875 1.00 19.29 429 ALA A N 1
ATOM 1845 C CA . ALA A 1 253 ? 5.437 -12.511 11.464 1.00 16.89 429 ALA A CA 1
ATOM 1846 C C . ALA A 1 253 ? 5.128 -13.649 10.526 1.00 16.37 429 ALA A C 1
ATOM 1847 O O . ALA A 1 253 ? 4.894 -13.447 9.328 1.00 18.25 429 ALA A O 1
ATOM 1849 N N . ASN A 1 254 ? 5.150 -14.854 11.034 1.00 13.69 430 ASN A N 1
ATOM 1850 C CA . ASN A 1 254 ? 4.962 -16.022 10.187 1.00 13.08 430 ASN A CA 1
ATOM 1851 C C . ASN A 1 254 ? 3.732 -16.823 10.549 1.00 12.52 430 ASN A C 1
ATOM 1852 O O . ASN A 1 254 ? 3.548 -17.927 10.040 1.00 12.02 430 ASN A O 1
ATOM 1857 N N . LEU A 1 255 ? 2.862 -16.251 11.396 1.00 11.98 431 LEU A N 1
ATOM 1858 C CA . LEU A 1 255 ? 1.511 -16.770 11.546 1.00 12.38 431 LEU A CA 1
ATOM 1859 C C . LEU A 1 255 ? 0.625 -15.605 11.910 1.00 12.34 431 LEU A C 1
ATOM 1860 O O . LEU A 1 255 ? 0.839 -14.960 12.923 1.00 12.15 431 LEU A O 1
ATOM 1865 N N . THR A 1 256 ? -0.359 -15.310 11.071 1.00 11.74 432 THR A N 1
ATOM 1866 C CA . THR A 1 256 ? -1.302 -14.237 11.367 1.00 11.94 432 THR A CA 1
ATOM 1867 C C . THR A 1 256 ? -2.718 -14.667 11.099 1.00 12.15 432 THR A C 1
ATOM 1868 O O . THR A 1 256 ? -2.978 -15.502 10.234 1.00 12.52 432 THR A O 1
ATOM 1872 N N . ILE A 1 257 ? -3.635 -14.124 11.885 1.00 11.75 433 ILE A N 1
ATOM 1873 C CA . ILE A 1 257 ? -5.036 -14.454 11.782 1.00 12.57 433 ILE A CA 1
ATOM 1874 C C . ILE A 1 257 ? -5.813 -13.171 11.928 1.00 12.46 433 ILE A C 1
ATOM 1875 O O . ILE A 1 257 ? -5.559 -12.374 12.859 1.00 12.79 433 ILE A O 1
ATOM 1880 N N . GLN A 1 258 ? -6.800 -12.985 11.074 1.00 13.13 434 GLN A N 1
ATOM 1881 C CA . GLN A 1 258 ? -7.708 -11.844 11.207 1.00 13.46 434 GLN A CA 1
ATOM 1882 C C . GLN A 1 258 ? -9.147 -12.300 11.259 1.00 13.12 434 GLN A C 1
ATOM 1883 O O . GLN A 1 258 ? -9.489 -13.430 10.877 1.00 13.48 434 GLN A O 1
ATOM 1889 N N . GLY A 1 259 ? -10.017 -11.379 11.659 1.00 12.27 435 GLY A N 1
ATOM 1890 C CA . GLY A 1 259 ? -11.473 -11.641 11.687 1.00 12.37 435 GLY A CA 1
ATOM 1891 C C . GLY A 1 259 ? -11.985 -12.182 12.990 1.00 12.11 435 GLY A C 1
ATOM 1892 O O . GLY A 1 259 ? -13.071 -12.743 13.053 1.00 11.85 435 GLY A O 1
ATOM 1893 N N . LEU A 1 260 ? -11.236 -11.962 14.063 1.00 12.13 436 LEU A N 1
ATOM 1894 C CA . LEU A 1 260 ? -11.534 -12.519 15.368 1.00 12.45 436 LEU A CA 1
ATOM 1895 C C . LEU A 1 260 ? -12.248 -11.500 16.247 1.00 12.66 436 LEU A C 1
ATOM 1896 O O . LEU A 1 260 ? -11.928 -10.279 16.199 1.00 12.98 436 LEU A O 1
ATOM 1901 N N . LEU A 1 261 ? -13.114 -11.996 17.118 1.00 12.58 437 LEU A N 1
ATOM 1902 C CA . LEU A 1 261 ? -13.664 -11.180 18.201 1.00 12.92 437 LEU A CA 1
ATOM 1903 C C . LEU A 1 261 ? -12.623 -10.901 19.272 1.00 12.87 437 LEU A C 1
ATOM 1904 O O . LEU A 1 261 ? -11.701 -11.704 19.493 1.00 11.68 437 LEU A O 1
ATOM 1909 N N . PRO A 1 262 ? -12.773 -9.755 19.960 1.00 13.15 438 PRO A N 1
ATOM 1910 C CA . PRO A 1 262 ? -11.869 -9.495 21.058 1.00 13.94 438 PRO A CA 1
ATOM 1911 C C . PRO A 1 262 ? -12.038 -10.463 22.208 1.00 13.44 438 PRO A C 1
ATOM 1912 O O . PRO A 1 262 ? -13.131 -11.018 22.402 1.00 14.15 438 PRO A O 1
ATOM 1916 N N . GLY A 1 263 ? -10.962 -10.653 22.954 1.00 13.67 439 GLY A N 1
ATOM 1917 C CA . GLY A 1 263 ? -10.976 -11.482 24.145 1.00 14.26 439 GLY A CA 1
ATOM 1918 C C . GLY A 1 263 ? -9.792 -12.424 24.211 1.00 13.60 439 GLY A C 1
ATOM 1919 O O . GLY A 1 263 ? -8.800 -12.234 23.501 1.00 12.23 439 GLY A O 1
ATOM 1920 N N . ARG A 1 264 ? -9.861 -13.353 25.167 1.00 13.34 440 ARG A N 1
ATOM 1921 C CA . ARG A 1 264 ? -8.772 -14.262 25.492 1.00 14.25 440 ARG A CA 1
ATOM 1922 C C . ARG A 1 264 ? -8.823 -15.524 24.627 1.00 12.53 440 ARG A C 1
ATOM 1923 O O . ARG A 1 264 ? -9.890 -16.104 24.422 1.00 13.77 440 ARG A O 1
ATOM 1931 N N . TYR A 1 265 ? -7.664 -15.920 24.121 1.00 11.40 441 TYR A N 1
ATOM 1932 C CA . TYR A 1 265 ? -7.517 -17.148 23.361 1.00 10.71 441 TYR A CA 1
ATOM 1933 C C . TYR A 1 265 ? -6.290 -17.865 23.831 1.00 10.52 441 TYR A C 1
ATOM 1934 O O . TYR A 1 265 ? -5.450 -17.295 24.528 1.00 10.93 441 TYR A O 1
ATOM 1943 N N . THR A 1 266 ? -6.142 -19.097 23.379 1.00 10.37 442 THR A N 1
ATOM 1944 C CA . THR A 1 266 ? -4.904 -19.833 23.547 1.00 10.73 442 THR A CA 1
ATOM 1945 C C . THR A 1 266 ? -4.475 -20.414 22.209 1.00 10.43 442 THR A C 1
ATOM 1946 O O . THR A 1 266 ? -5.277 -21.078 21.536 1.00 10.59 442 THR A O 1
ATOM 1950 N N . LEU A 1 267 ? -3.242 -20.123 21.815 1.00 9.75 443 LEU A N 1
ATOM 1951 C CA . LEU A 1 267 ? -2.664 -20.766 20.639 1.00 10.07 443 LEU A CA 1
ATOM 1952 C C . LEU A 1 267 ? -1.974 -22.033 21.106 1.00 9.92 443 LEU A C 1
ATOM 1953 O O . LEU A 1 267 ? -1.031 -21.973 21.927 1.00 10.51 443 LEU A O 1
ATOM 1958 N N . VAL A 1 268 ? -2.457 -23.179 20.644 1.00 9.37 444 VAL A N 1
ATOM 1959 C CA . VAL A 1 268 ? -2.023 -24.472 21.151 1.00 9.41 444 VAL A CA 1
ATOM 1960 C C . VAL A 1 268 ? -1.119 -25.132 20.128 1.00 9.45 444 VAL A C 1
ATOM 1961 O O . VAL A 1 268 ? -1.561 -25.357 18.990 1.00 9.40 444 VAL A O 1
ATOM 1965 N N . GLU A 1 269 ? 0.128 -25.413 20.492 1.00 9.57 445 GLU A N 1
ATOM 1966 C CA . GLU A 1 269 ? 1.059 -26.009 19.532 1.00 9.85 445 GLU A CA 1
ATOM 1967 C C . GLU A 1 269 ? 0.851 -27.487 19.530 1.00 9.87 445 GLU A C 1
ATOM 1968 O O . GLU A 1 269 ? 1.002 -28.156 20.555 1.00 10.52 445 GLU A O 1
ATOM 1974 N N . THR A 1 270 ? 0.450 -28.027 18.380 1.00 9.90 446 THR A N 1
ATOM 1975 C CA . THR A 1 270 ? 0.159 -29.450 18.279 1.00 10.06 446 THR A CA 1
ATOM 1976 C C . THR A 1 270 ? 1.286 -30.248 17.627 1.00 9.84 446 THR A C 1
ATOM 1977 O O . THR A 1 270 ? 1.312 -31.457 17.743 1.00 10.04 446 THR A O 1
ATOM 1981 N N . ALA A 1 271 ? 2.220 -29.566 16.928 1.00 9.92 447 ALA A N 1
ATOM 1982 C CA . ALA A 1 271 ? 3.429 -30.224 16.431 1.00 10.54 447 ALA A CA 1
ATOM 1983 C C . ALA A 1 271 ? 4.504 -29.210 16.153 1.00 11.21 447 ALA A C 1
ATOM 198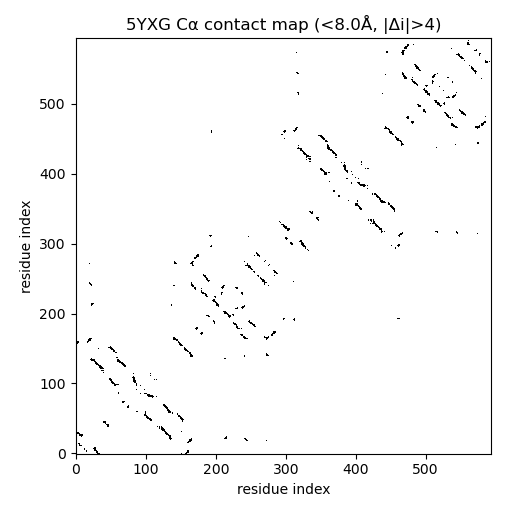4 O O . ALA A 1 271 ? 4.274 -28.200 15.471 1.00 10.94 447 ALA A O 1
ATOM 1986 N N . ALA A 1 272 ? 5.697 -29.443 16.710 1.00 11.46 448 ALA A N 1
ATOM 1987 C CA . ALA A 1 272 ? 6.857 -28.632 16.361 1.00 13.20 448 ALA A CA 1
ATOM 1988 C C . ALA A 1 272 ? 7.318 -28.914 14.935 1.00 14.64 448 ALA A C 1
ATOM 1989 O O . ALA A 1 272 ? 7.006 -29.961 14.382 1.00 14.80 448 ALA A O 1
ATOM 1991 N N . PRO A 1 273 ? 8.036 -27.966 14.307 1.00 15.56 449 PRO A N 1
ATOM 1992 C CA . PRO A 1 273 ? 8.651 -28.295 13.004 1.00 18.07 449 PRO A CA 1
ATOM 1993 C C . PRO A 1 273 ? 9.674 -29.403 13.125 1.00 20.09 449 PRO A C 1
ATOM 1994 O O . PRO A 1 273 ? 10.196 -29.651 14.209 1.00 18.20 449 PRO A O 1
ATOM 1998 N N . GLU A 1 274 ? 9.997 -30.047 12.005 1.00 22.20 450 GLU A N 1
ATOM 1999 C CA . GLU A 1 274 ? 11.035 -31.058 11.988 1.00 23.54 450 GLU A CA 1
ATOM 2000 C C . GLU A 1 274 ? 12.345 -30.459 12.508 1.00 19.90 450 GLU A C 1
ATOM 2001 O O . GLU A 1 274 ? 12.697 -29.310 12.201 1.00 19.43 450 GLU A O 1
ATOM 2007 N N . GLY A 1 275 ? 12.990 -31.205 13.394 1.00 19.04 451 GLY A N 1
ATOM 2008 C CA . GLY A 1 275 ? 14.248 -30.799 13.955 1.00 17.95 451 GLY A CA 1
ATOM 2009 C C . GLY A 1 275 ? 14.107 -29.963 15.217 1.00 16.18 451 GLY A C 1
ATOM 2010 O O . GLY A 1 275 ? 15.080 -29.488 15.744 1.00 15.94 451 GLY A O 1
ATOM 2011 N N . TYR A 1 276 ? 12.871 -29.786 15.673 1.00 14.30 452 TYR A N 1
ATOM 2012 C CA . TYR A 1 276 ? 12.570 -28.998 16.856 1.00 14.10 452 TYR A CA 1
ATOM 2013 C C . TYR A 1 276 ? 11.635 -29.756 17.784 1.00 12.65 452 TYR A C 1
ATOM 2014 O O . TYR A 1 276 ? 10.99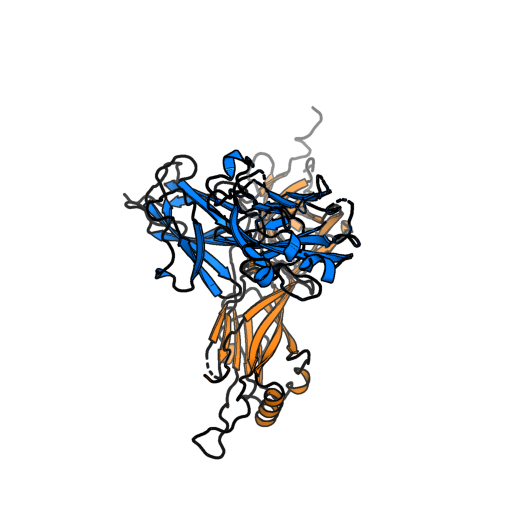7 -30.695 17.403 1.00 13.70 452 TYR A O 1
ATOM 2023 N N . GLU A 1 277 ? 11.653 -29.363 19.042 1.00 13.76 453 GLU A N 1
ATOM 2024 C CA . GLU A 1 277 ? 10.647 -29.708 20.012 1.00 14.38 453 GLU A CA 1
ATOM 2025 C C . GLU A 1 277 ? 9.910 -28.475 20.525 1.00 12.88 453 GLU A C 1
ATOM 2026 O O . GLU A 1 277 ? 10.454 -27.355 20.622 1.00 12.15 453 GLU A O 1
ATOM 2032 N N . ILE A 1 278 ? 8.652 -28.690 20.860 1.00 11.85 454 ILE A N 1
ATOM 2033 C CA . ILE A 1 278 ? 7.834 -27.679 21.494 1.00 11.99 454 ILE A CA 1
ATOM 2034 C C . ILE A 1 278 ? 8.476 -27.214 22.793 1.00 12.31 454 ILE A C 1
ATOM 2035 O O . ILE A 1 278 ? 8.979 -28.029 23.562 1.00 13.09 454 ILE A O 1
ATOM 2040 N N . LEU A 1 279 ? 8.464 -25.898 22.995 1.00 12.25 455 LEU A N 1
ATOM 2041 C CA . LEU A 1 279 ? 8.832 -25.284 24.274 1.00 12.85 455 LEU A CA 1
ATOM 2042 C C . LEU A 1 279 ? 7.616 -24.836 25.052 1.00 12.95 455 LEU A C 1
ATOM 2043 O O . LEU A 1 279 ? 7.526 -25.113 26.244 1.00 13.66 455 LEU A O 1
ATOM 2048 N N . ASP A 1 280 ? 6.708 -24.121 24.382 1.00 13.28 456 ASP A N 1
ATOM 2049 C CA . ASP A 1 280 ? 5.503 -23.548 24.995 1.00 13.99 456 ASP A CA 1
ATOM 2050 C C . ASP A 1 280 ? 4.275 -24.189 24.345 1.00 13.02 456 ASP A C 1
ATOM 2051 O O . ASP A 1 280 ? 3.818 -23.735 23.300 1.00 13.52 456 ASP A O 1
ATOM 2056 N N . PRO A 1 281 ? 3.737 -25.245 24.954 1.00 12.91 457 PRO A N 1
ATOM 2057 C CA . PRO A 1 281 ? 2.577 -25.912 24.352 1.00 12.99 457 PRO A CA 1
ATOM 2058 C C . PRO A 1 281 ? 1.381 -24.989 24.165 1.00 12.70 457 PRO A C 1
ATOM 2059 O O . PRO A 1 281 ? 0.603 -25.146 23.189 1.00 12.09 457 PRO A O 1
ATOM 2063 N N . THR A 1 282 ? 1.216 -24.046 25.101 1.00 11.90 458 THR A N 1
ATOM 2064 C CA . THR A 1 282 ? 0.142 -23.073 25.060 1.00 12.20 458 THR A CA 1
ATOM 2065 C C . THR A 1 282 ? 0.694 -21.666 25.099 1.00 11.62 458 THR A C 1
ATOM 2066 O O . THR A 1 282 ? 1.653 -21.375 25.833 1.00 13.17 458 THR A O 1
ATOM 2070 N N . THR A 1 283 ? 0.140 -20.806 24.273 1.00 11.24 459 THR A N 1
ATOM 2071 C CA . THR A 1 283 ? 0.445 -19.393 24.297 1.00 11.55 459 THR A CA 1
ATOM 2072 C C . THR A 1 283 ? -0.873 -18.661 24.496 1.00 11.96 459 THR A C 1
ATOM 2073 O O . THR A 1 283 ? -1.691 -18.574 23.575 1.00 12.15 459 THR A O 1
ATOM 2077 N N . ASP A 1 284 ? -1.068 -18.109 25.698 1.00 12.57 460 ASP A N 1
ATOM 2078 C CA . ASP A 1 284 ? -2.271 -17.347 26.004 1.00 13.96 460 ASP A CA 1
ATOM 2079 C C . ASP A 1 284 ? -2.118 -15.939 25.468 1.00 14.00 460 ASP A C 1
ATOM 2080 O O . ASP A 1 284 ? -1.070 -15.306 25.644 1.00 15.50 460 ASP A O 1
ATOM 2085 N N . PHE A 1 285 ? -3.142 -15.438 24.810 1.00 12.69 461 PHE A N 1
ATOM 2086 C CA . PHE A 1 285 ? -3.066 -14.113 24.250 1.00 13.04 461 PHE A CA 1
ATOM 2087 C C . PHE A 1 285 ? -4.424 -13.471 24.210 1.00 13.21 461 PHE A C 1
ATOM 2088 O O . PHE A 1 285 ? -5.446 -14.145 24.381 1.00 13.19 461 PHE A O 1
ATOM 2096 N N . GLU A 1 286 ? -4.411 -12.171 23.968 1.00 13.85 462 GLU A N 1
ATOM 2097 C CA . GLU A 1 286 ? -5.609 -11.387 23.822 1.00 15.17 462 GLU A CA 1
ATOM 2098 C C . GLU A 1 286 ? -5.711 -10.818 22.433 1.00 14.39 462 GLU A C 1
ATOM 2099 O O . GLU A 1 286 ? -4.719 -10.317 21.882 1.00 14.40 462 GLU A O 1
ATOM 2105 N N . VAL A 1 287 ? -6.910 -10.904 21.853 1.00 13.57 463 VAL A N 1
ATOM 2106 C CA . VAL A 1 287 ? -7.275 -10.040 20.754 1.00 13.52 463 VAL A CA 1
ATOM 2107 C C . VAL A 1 287 ? -7.850 -8.744 21.307 1.00 13.91 463 VAL A C 1
ATOM 2108 O O . VAL A 1 287 ? -8.795 -8.757 22.081 1.00 14.21 463 VAL A O 1
ATOM 2112 N N . ILE A 1 288 ? -7.222 -7.640 20.920 1.00 14.03 464 ILE A N 1
ATOM 2113 C CA . ILE A 1 288 ? -7.666 -6.292 21.301 1.00 15.06 464 ILE A CA 1
ATOM 2114 C C . ILE A 1 288 ? -8.633 -5.764 20.294 1.00 14.96 464 ILE A C 1
ATOM 2115 O O . ILE A 1 288 ? -8.365 -5.820 19.100 1.00 15.93 464 ILE A O 1
ATOM 2120 N N . ALA A 1 289 ? -9.797 -5.303 20.748 1.00 14.50 465 ALA A N 1
ATOM 2121 C CA . ALA A 1 289 ? -10.875 -4.916 19.823 1.00 14.86 465 ALA A CA 1
ATOM 2122 C C . ALA A 1 289 ? -10.396 -3.973 18.748 1.00 14.64 465 ALA A C 1
ATOM 2123 O O . ALA A 1 289 ? -9.765 -2.946 19.042 1.00 16.26 465 ALA A O 1
ATOM 2125 N N . GLY A 1 290 ? -10.649 -4.332 17.498 1.00 13.62 466 GLY A N 1
ATOM 2126 C CA . GLY A 1 290 ? -10.409 -3.446 16.395 1.00 14.06 466 GLY A CA 1
ATOM 2127 C C . GLY A 1 290 ? -8.973 -3.327 15.931 1.00 13.70 466 GLY A C 1
ATOM 2128 O O . GLY A 1 290 ? -8.685 -2.495 15.063 1.00 14.07 466 GLY A O 1
ATOM 2129 N N . THR A 1 291 ? -8.059 -4.105 16.504 1.00 13.90 467 THR A N 1
ATOM 2130 C CA . THR A 1 291 ? -6.637 -3.949 16.180 1.00 15.07 467 THR A CA 1
ATOM 2131 C C . THR A 1 291 ? -5.943 -5.282 15.982 1.00 14.84 467 THR A C 1
ATOM 2132 O O . THR A 1 291 ? -6.534 -6.335 16.175 1.00 13.94 467 THR A O 1
ATOM 2136 N N . TRP A 1 292 ? -4.665 -5.202 15.614 1.00 15.64 468 TRP A N 1
ATOM 2137 C CA . TRP A 1 292 ? -3.790 -6.359 15.487 1.00 15.99 468 TRP A CA 1
ATOM 2138 C C . TRP A 1 292 ? -3.113 -6.737 16.815 1.00 17.62 468 TRP A C 1
ATOM 2139 O O . TRP A 1 292 ? -2.335 -7.692 16.858 1.00 18.98 468 TRP A O 1
ATOM 2150 N N . GLY A 1 293 ? -3.382 -5.975 17.877 1.00 19.15 469 GLY A N 1
ATOM 2151 C CA . GLY A 1 293 ? -2.846 -6.279 19.206 1.00 20.11 469 GLY A CA 1
ATOM 2152 C C . GLY A 1 293 ? -1.643 -5.435 19.524 1.00 21.72 469 GLY A C 1
ATOM 2153 O O . GLY A 1 293 ? -1.135 -4.716 18.671 1.00 20.37 469 GLY A O 1
ATOM 2154 N N . THR A 1 294 ? -1.194 -5.537 20.770 1.00 23.03 470 THR A N 1
ATOM 2155 C CA . THR A 1 294 ? -0.067 -4.770 21.281 1.00 25.84 470 THR A CA 1
ATOM 2156 C C . THR A 1 294 ? 1.210 -4.963 20.470 1.00 24.16 470 THR A C 1
ATOM 2157 O O . THR A 1 294 ? 1.942 -4.021 20.181 1.00 26.34 470 THR A O 1
ATOM 2161 N N . LYS A 1 295 ? 1.502 -6.214 20.151 1.00 22.38 471 LYS A N 1
ATOM 2162 C CA . LYS A 1 295 ? 2.730 -6.552 19.489 1.00 21.03 471 LYS A CA 1
ATOM 2163 C C . LYS A 1 295 ? 2.566 -7.901 18.807 1.00 18.10 471 LYS A C 1
ATOM 2164 O O . LYS A 1 295 ? 1.647 -8.681 19.134 1.00 17.15 471 LYS A O 1
ATOM 2170 N N . THR A 1 296 ? 3.506 -8.196 17.926 1.00 16.35 472 THR A N 1
ATOM 2171 C CA . THR A 1 296 ? 3.664 -9.526 17.388 1.00 15.54 472 THR A CA 1
ATOM 2172 C C . THR A 1 296 ? 4.227 -10.400 18.479 1.00 14.89 472 THR A C 1
ATOM 2173 O O . THR A 1 296 ? 5.214 -10.054 19.125 1.00 15.18 472 THR A O 1
ATOM 2177 N N . ILE A 1 297 ? 3.571 -11.535 18.711 1.00 12.98 473 ILE A N 1
ATOM 2178 C CA . ILE A 1 297 ? 3.887 -12.378 19.844 1.00 13.31 473 ILE A CA 1
ATOM 2179 C C . ILE A 1 297 ? 4.920 -13.440 19.404 1.00 13.32 473 ILE A C 1
ATOM 2180 O O . ILE A 1 297 ? 4.681 -14.235 18.477 1.00 13.15 473 ILE A O 1
ATOM 2185 N N . ARG A 1 298 ? 6.115 -13.380 19.994 1.00 14.01 474 ARG A N 1
ATOM 2186 C CA . ARG A 1 298 ? 7.179 -14.297 19.674 1.00 13.97 474 ARG A CA 1
ATOM 2187 C C . ARG A 1 298 ? 6.986 -15.623 20.403 1.00 13.19 474 ARG A C 1
ATOM 2188 O O . ARG A 1 298 ? 6.649 -15.638 21.594 1.00 13.44 474 ARG A O 1
ATOM 2196 N N . ILE A 1 299 ? 7.205 -16.730 19.698 1.00 12.60 475 ILE A N 1
ATOM 2197 C CA . ILE A 1 299 ? 7.156 -18.068 20.291 1.00 12.23 475 ILE A CA 1
ATOM 2198 C C . ILE A 1 299 ? 8.385 -18.870 19.871 1.00 12.65 475 ILE A C 1
ATOM 2199 O O . ILE A 1 299 ? 8.647 -19.037 18.703 1.00 12.04 475 ILE A O 1
ATOM 2204 N N . ALA A 1 300 ? 9.150 -19.324 20.846 1.00 12.24 476 ALA A N 1
ATOM 2205 C CA . ALA A 1 300 ? 10.341 -20.108 20.581 1.00 12.05 476 ALA A CA 1
ATOM 2206 C C . ALA A 1 300 ? 10.020 -21.593 20.457 1.00 12.08 476 ALA A C 1
ATOM 2207 O O . ALA A 1 300 ? 9.090 -22.098 21.094 1.00 11.54 476 ALA A O 1
ATOM 2209 N N . ASN A 1 301 ? 10.829 -22.296 19.660 1.00 11.96 477 ASN A N 1
ATOM 2210 C CA . ASN A 1 301 ? 10.882 -23.746 19.663 1.00 12.23 477 ASN A CA 1
ATOM 2211 C C . ASN A 1 301 ? 12.328 -24.161 19.917 1.00 12.96 477 ASN A C 1
ATOM 2212 O O . ASN A 1 301 ? 13.280 -23.464 19.501 1.00 13.89 477 ASN A O 1
ATOM 2216 N N . THR A 1 302 ? 12.502 -25.336 20.491 1.00 12.85 478 THR A N 1
ATOM 2217 C CA . THR A 1 302 ? 13.830 -25.783 20.913 1.00 13.69 478 THR A CA 1
ATOM 2218 C C . THR A 1 302 ? 14.465 -26.601 19.809 1.00 14.94 478 THR A C 1
ATOM 2219 O O . THR A 1 302 ? 13.885 -27.590 19.363 1.00 15.00 478 THR A O 1
ATOM 2223 N N . PRO A 1 303 ? 15.667 -26.216 19.369 1.00 15.71 479 PRO A N 1
ATOM 2224 C CA . PRO A 1 303 ? 16.305 -27.016 18.316 1.00 16.28 479 PRO A CA 1
ATOM 2225 C C . PRO A 1 303 ? 16.885 -28.286 18.887 1.00 17.41 479 PRO A C 1
ATOM 2226 O O . PRO A 1 303 ? 17.588 -28.238 19.932 1.00 19.27 479 PRO A O 1
ATOM 2230 N N . VAL A 1 304 ? 16.690 -29.397 18.198 1.00 18.29 480 VAL A N 1
ATOM 2231 C CA . VAL A 1 304 ? 17.221 -30.674 18.681 1.00 20.20 480 VAL A CA 1
ATOM 2232 C C . VAL A 1 304 ? 18.008 -31.437 17.614 1.00 22.53 480 VAL A C 1
ATOM 2233 O O . VAL A 1 304 ? 18.546 -32.484 17.912 1.00 22.33 480 VAL A O 1
ATOM 2237 N N . ASN A 1 305 ? 18.146 -30.858 16.407 1.00 26.52 481 ASN A N 1
ATOM 2238 C CA . ASN A 1 305 ? 19.077 -31.366 15.374 1.00 31.17 481 ASN A CA 1
ATOM 2239 C C . ASN A 1 305 ? 20.163 -30.338 15.054 1.00 32.78 481 ASN A C 1
ATOM 2240 O O . ASN A 1 305 ? 20.882 -29.875 15.948 1.00 33.77 481 ASN A O 1
ATOM 2245 N N . LEU B 2 1 ? -38.437 -36.503 21.971 1.00 27.43 177 LEU B N 1
ATOM 2246 C CA . LEU B 2 1 ? -37.493 -36.376 23.099 1.00 26.28 177 LEU B CA 1
ATOM 2247 C C . LEU B 2 1 ? -38.210 -35.775 24.327 1.00 23.36 177 LEU B C 1
ATOM 2248 O O . LEU B 2 1 ? -39.051 -34.881 24.196 1.00 24.92 177 LEU B O 1
ATOM 2253 N N . TYR B 2 2 ? -37.836 -36.239 25.511 1.00 19.87 178 TYR B N 1
ATOM 2254 C CA . TYR B 2 2 ? -38.247 -35.595 26.764 1.00 18.01 178 TYR B CA 1
ATOM 2255 C C . TYR B 2 2 ? -37.387 -34.338 27.004 1.00 17.26 178 TYR B C 1
ATOM 2256 O O . TYR B 2 2 ? -36.158 -34.362 26.747 1.00 18.82 178 TYR B O 1
ATOM 2265 N N . PRO B 2 3 ? -38.021 -33.208 27.377 1.00 16.28 179 PRO B N 1
ATOM 2266 C CA . PRO B 2 3 ? -37.233 -31.991 27.639 1.00 16.60 179 PRO B CA 1
ATOM 2267 C C . PRO B 2 3 ? -36.178 -32.235 28.718 1.00 16.53 179 PRO B C 1
ATOM 2268 O O . PRO B 2 3 ? -36.513 -32.647 29.842 1.00 16.16 179 PRO B O 1
ATOM 2272 N N . LYS B 2 4 ? -34.925 -31.959 28.371 1.00 16.62 180 LYS B N 1
ATOM 2273 C CA . LYS B 2 4 ? -33.793 -32.236 29.250 1.00 16.95 180 LYS B CA 1
ATOM 2274 C C . LYS B 2 4 ? -32.675 -31.262 28.926 1.00 15.94 180 LYS B C 1
ATOM 2275 O O . LYS B 2 4 ? -32.353 -31.015 27.746 1.00 16.08 180 LYS B O 1
ATOM 2281 N N . ASP B 2 5 ? -32.124 -30.655 29.970 1.00 14.68 181 ASP B N 1
ATOM 2282 C CA . ASP B 2 5 ? -30.944 -29.825 29.825 1.00 14.88 181 ASP B CA 1
ATOM 2283 C C . ASP B 2 5 ? -29.985 -30.127 30.959 1.00 14.66 181 ASP B C 1
ATOM 2284 O O . ASP B 2 5 ? -30.271 -29.831 32.142 1.00 14.74 181 ASP B O 1
ATOM 2289 N N . SER B 2 6 ? -28.901 -30.796 30.589 1.00 15.19 182 SER B N 1
ATOM 2290 C CA . SER B 2 6 ? -27.898 -31.280 31.537 1.00 15.49 182 SER B CA 1
ATOM 2291 C C . SER B 2 6 ? -26.782 -30.316 31.767 1.00 14.81 182 SER B C 1
ATOM 2292 O O . SER B 2 6 ? -25.887 -30.602 32.567 1.00 14.56 182 SER B O 1
ATOM 2295 N N . LEU B 2 7 ? -26.850 -29.143 31.161 1.00 13.17 183 LEU B N 1
ATOM 2296 C CA . LEU B 2 7 ? -25.724 -28.223 31.221 1.00 12.79 183 LEU B CA 1
ATOM 2297 C C . LEU B 2 7 ? -25.503 -27.787 32.644 1.00 12.49 183 LEU B C 1
ATOM 2298 O O . LEU B 2 7 ? -26.444 -27.588 33.431 1.00 13.71 183 LEU B O 1
ATOM 2303 N N . VAL B 2 8 ? -24.242 -27.692 32.986 1.00 12.07 184 VAL B N 1
ATOM 2304 C CA . VAL B 2 8 ? -23.832 -27.092 34.248 1.00 11.96 184 VAL B CA 1
ATOM 2305 C C . VAL B 2 8 ? -22.919 -25.979 33.867 1.00 11.81 184 VAL B C 1
ATOM 2306 O O . VAL B 2 8 ? -22.097 -26.165 32.970 1.00 11.90 184 VAL B O 1
ATOM 2310 N N . THR B 2 9 ? -23.061 -24.814 34.515 1.00 11.73 185 THR B N 1
ATOM 2311 C CA . THR B 2 9 ? -22.099 -23.736 34.335 1.00 11.62 185 THR B CA 1
ATOM 2312 C C . THR B 2 9 ? -21.507 -23.336 35.658 1.00 11.42 185 THR B C 1
ATOM 2313 O O . THR B 2 9 ? -22.145 -23.514 36.726 1.00 10.74 185 THR B O 1
ATOM 2317 N N . LYS B 2 10 ? -20.284 -22.814 35.599 1.00 11.69 186 LYS B N 1
ATOM 2318 C CA . LYS B 2 10 ? -19.639 -22.274 36.800 1.00 11.91 186 LYS B CA 1
ATOM 2319 C C . LYS B 2 10 ? -18.916 -20.992 36.455 1.00 11.95 186 LYS B C 1
ATOM 2320 O O . LYS B 2 10 ? -18.066 -20.968 35.588 1.00 12.29 186 LYS B O 1
ATOM 2326 N N . ASN B 2 11 ? -19.222 -19.932 37.192 1.00 12.48 187 ASN B N 1
ATOM 2327 C CA . ASN B 2 11 ? -18.666 -18.635 36.946 1.00 12.67 187 ASN B CA 1
ATOM 2328 C C . ASN B 2 11 ? -18.252 -17.942 38.201 1.00 12.72 187 ASN B C 1
ATOM 2329 O O . ASN B 2 11 ? -18.873 -18.115 39.271 1.00 11.92 187 ASN B O 1
ATOM 2334 N N . LEU B 2 12 ? -17.181 -17.164 38.074 1.00 11.76 188 LEU B N 1
ATOM 2335 C CA . LEU B 2 12 ? -16.787 -16.248 39.138 1.00 12.36 188 LEU B CA 1
ATOM 2336 C C . LEU B 2 12 ? -17.469 -14.925 38.839 1.00 12.36 188 LEU B C 1
ATOM 2337 O O . LEU B 2 12 ? -17.195 -14.314 37.826 1.00 12.97 188 LEU B O 1
ATOM 2342 N N . THR B 2 13 ? -18.443 -14.545 39.674 1.00 12.14 189 THR B N 1
ATOM 2343 C CA . THR B 2 13 ? -19.355 -13.448 39.311 1.00 12.74 189 THR B CA 1
ATOM 2344 C C . THR B 2 13 ? -19.039 -12.132 39.959 1.00 13.15 189 THR B C 1
ATOM 2345 O O . THR B 2 13 ? -19.255 -11.092 39.347 1.00 14.62 189 THR B O 1
ATOM 2349 N N . GLU B 2 14 ? -18.437 -12.178 41.139 1.00 13.21 190 GLU B N 1
ATOM 2350 C CA . GLU B 2 14 ? -18.114 -10.983 41.887 1.00 14.27 190 GLU B CA 1
ATOM 2351 C C . GLU B 2 14 ? -16.803 -11.147 42.647 1.00 13.31 190 GLU B C 1
ATOM 2352 O O . GLU B 2 14 ? -16.454 -12.223 43.082 1.00 12.29 190 GLU B O 1
ATOM 2358 N N . ILE B 2 15 ? -16.132 -10.022 42.862 1.00 12.77 191 ILE B N 1
ATOM 2359 C CA . ILE B 2 15 ? -15.021 -9.960 43.786 1.00 13.33 191 ILE B CA 1
ATOM 2360 C C . ILE B 2 15 ? -15.294 -8.820 44.741 1.00 13.32 191 ILE B C 1
ATOM 2361 O O . ILE B 2 15 ? -15.604 -7.729 44.313 1.00 13.00 191 ILE B O 1
ATOM 2366 N N . ASN B 2 16 ? -15.227 -9.116 46.024 1.00 13.40 192 ASN B N 1
ATOM 2367 C CA . ASN B 2 16 ? -15.570 -8.152 47.065 1.00 14.77 192 ASN B CA 1
ATOM 2368 C C . ASN B 2 16 ? -16.926 -7.507 46.771 1.00 16.33 192 ASN B C 1
ATOM 2369 O O . ASN B 2 16 ? -17.111 -6.277 46.876 1.00 17.16 192 ASN B O 1
ATOM 2374 N N . GLU B 2 17 ? -17.845 -8.364 46.377 1.00 15.99 193 GLU B N 1
ATOM 2375 C CA . GLU B 2 17 ? -19.250 -8.009 46.146 1.00 18.26 193 GLU B CA 1
ATOM 2376 C C . GLU B 2 17 ? -19.458 -7.014 45.039 1.00 17.52 193 GLU B C 1
ATOM 2377 O O . GLU B 2 17 ? -20.507 -6.377 44.955 1.00 17.83 193 GLU B O 1
ATOM 2383 N N . GLN B 2 18 ? -18.504 -6.947 44.119 1.00 16.62 194 GLN B N 1
ATOM 2384 C CA . GLN B 2 18 ? -18.617 -6.139 42.925 1.00 17.32 194 GLN B CA 1
ATOM 2385 C C . GLN B 2 18 ? -18.489 -7.014 41.694 1.00 16.28 194 GLN B C 1
ATOM 2386 O O . GLN B 2 18 ? -17.620 -7.879 41.630 1.00 15.46 194 GLN B O 1
ATOM 2392 N N . ALA B 2 19 ? -19.355 -6.814 40.733 1.00 16.77 195 ALA B N 1
ATOM 2393 C CA . ALA B 2 19 ? -19.358 -7.632 39.513 1.00 16.85 195 ALA B CA 1
ATOM 2394 C C . ALA B 2 19 ? -18.045 -7.529 38.759 1.00 16.85 195 ALA B C 1
ATOM 2395 O O . ALA B 2 19 ? -17.453 -6.472 38.653 1.00 17.21 195 ALA B O 1
ATOM 2397 N N . VAL B 2 20 ? -17.598 -8.658 38.228 1.00 17.07 196 VAL B N 1
ATOM 2398 C CA . VAL B 2 20 ? -16.430 -8.683 37.372 1.00 16.93 196 VAL B CA 1
ATOM 2399 C C . VAL B 2 20 ? -16.862 -9.204 36.021 1.00 17.76 196 VAL B C 1
ATOM 2400 O O . VAL B 2 20 ? -17.848 -9.947 35.930 1.00 18.23 196 VAL B O 1
ATOM 2404 N N . ALA B 2 21 ? -16.122 -8.808 35.002 1.00 18.78 197 ALA B N 1
ATOM 2405 C CA . ALA B 2 21 ? -16.370 -9.231 33.625 1.00 19.65 197 ALA B CA 1
ATOM 2406 C C . ALA B 2 21 ? -16.293 -10.746 33.535 1.00 19.85 197 ALA B C 1
ATOM 2407 O O . ALA B 2 21 ? -15.468 -11.366 34.208 1.00 17.27 197 ALA B O 1
ATOM 2409 N N . THR B 2 22 ? -17.069 -11.337 32.643 1.00 20.45 198 THR B N 1
ATOM 2410 C CA . THR B 2 22 ? -17.030 -12.796 32.492 1.00 20.90 198 THR B CA 1
ATOM 2411 C C . THR B 2 22 ? -15.795 -13.181 31.697 1.00 20.48 198 THR B C 1
ATOM 2412 O O . THR B 2 22 ? -15.636 -12.735 30.549 1.00 20.39 198 THR B O 1
ATOM 2416 N N . LYS B 2 23 ? -14.863 -13.895 32.345 1.00 17.77 199 LYS B N 1
ATOM 2417 C CA . LYS B 2 23 ? -13.583 -14.295 31.731 1.00 17.55 199 LYS B CA 1
ATOM 2418 C C . LYS B 2 23 ? -13.193 -15.636 32.306 1.00 16.14 199 LYS B C 1
ATOM 2419 O O . LYS B 2 23 ? -13.601 -15.958 33.430 1.00 15.98 199 LYS B O 1
ATOM 2425 N N . ASP B 2 24 ? -12.332 -16.370 31.608 1.00 14.83 200 ASP B N 1
ATOM 2426 C CA . ASP B 2 24 ? -11.864 -17.652 32.087 1.00 15.06 200 ASP B CA 1
ATOM 2427 C C . ASP B 2 24 ? -10.617 -17.553 32.971 1.00 15.06 200 ASP B C 1
ATOM 2428 O O . ASP B 2 24 ? -10.105 -18.569 33.448 1.00 14.75 200 ASP B O 1
ATOM 2433 N N . LEU B 2 25 ? -10.156 -16.333 33.222 1.00 13.44 201 LEU B N 1
ATOM 2434 C CA . LEU B 2 25 ? -9.014 -16.084 34.117 1.00 14.25 201 LEU B CA 1
ATOM 2435 C C . LEU B 2 25 ? -9.239 -14.751 34.801 1.00 12.98 201 LEU B C 1
ATOM 2436 O O . LEU B 2 25 ? -9.627 -13.765 34.148 1.00 13.42 201 LEU B O 1
ATOM 2441 N N . HIS B 2 26 ? -9.079 -14.726 36.124 1.00 12.13 202 HIS B N 1
ATOM 2442 C CA . HIS B 2 26 ? -9.097 -13.491 36.896 1.00 11.90 202 HIS B CA 1
ATOM 2443 C C . HIS B 2 26 ? -7.889 -13.356 37.796 1.00 11.43 202 HIS B C 1
ATOM 2444 O O . HIS B 2 26 ? -7.313 -14.329 38.293 1.00 10.62 202 HIS B O 1
ATOM 2451 N N . ASP B 2 27 ? -7.456 -12.116 37.918 1.00 10.73 203 ASP B N 1
ATOM 2452 C CA . ASP B 2 27 ? -6.404 -11.735 38.847 1.00 11.28 203 ASP B CA 1
ATOM 2453 C C . ASP B 2 27 ? -7.037 -11.355 40.174 1.00 11.31 203 ASP B C 1
ATOM 2454 O O . ASP B 2 27 ? -8.043 -10.612 40.223 1.00 12.44 203 ASP B O 1
ATOM 2459 N N . VAL B 2 28 ? -6.490 -11.897 41.254 1.00 10.60 204 VAL B N 1
ATOM 2460 C CA . VAL B 2 28 ? -6.998 -11.680 42.594 1.00 10.81 204 VAL B CA 1
ATOM 2461 C C . VAL B 2 28 ? -5.909 -11.156 43.518 1.00 10.71 204 VAL B C 1
ATOM 2462 O O . VAL B 2 28 ? -4.720 -11.379 43.285 1.00 10.20 204 VAL B O 1
ATOM 2466 N N . ALA B 2 29 ? -6.340 -10.455 44.556 1.00 11.04 205 ALA B N 1
ATOM 2467 C CA . ALA B 2 29 ? -5.484 -10.030 45.648 1.00 11.79 205 ALA B CA 1
ATOM 2468 C C . ALA B 2 29 ? -5.766 -10.888 46.857 1.00 11.88 205 ALA B C 1
ATOM 2469 O O . ALA B 2 29 ? -6.890 -11.374 47.061 1.00 12.12 205 ALA B O 1
ATOM 2471 N N . VAL B 2 30 ? -4.741 -11.079 47.691 1.00 11.83 206 VAL B N 1
ATOM 2472 C CA . VAL B 2 30 ? -4.945 -11.819 48.927 1.00 12.32 206 VAL B CA 1
ATOM 2473 C C . VAL B 2 30 ? -5.966 -11.098 49.799 1.00 12.17 206 VAL B C 1
ATOM 2474 O O . VAL B 2 30 ? -6.004 -9.849 49.867 1.00 12.16 206 VAL B O 1
ATOM 2478 N N . GLY B 2 31 ? -6.871 -11.888 50.374 1.00 12.74 207 GLY B N 1
ATOM 2479 C CA . GLY B 2 31 ? -8.000 -11.366 51.146 1.00 12.91 207 GLY B CA 1
ATOM 2480 C C . GLY B 2 31 ? -9.268 -11.122 50.340 1.00 12.64 207 GLY B C 1
ATOM 2481 O O . GLY B 2 31 ? -10.314 -10.823 50.912 1.00 14.20 207 GLY B O 1
ATOM 2482 N N . ASP B 2 32 ? -9.178 -11.136 49.014 1.00 11.92 208 ASP B N 1
ATOM 2483 C CA . ASP B 2 32 ? -10.370 -10.942 48.181 1.00 11.83 208 ASP B CA 1
ATOM 2484 C C . ASP B 2 32 ? -11.414 -12.020 48.508 1.00 11.84 208 ASP B C 1
ATOM 2485 O O . ASP B 2 32 ? -11.084 -13.205 48.763 1.00 11.55 208 ASP B O 1
ATOM 2490 N N . VAL B 2 33 ? -12.669 -11.602 48.510 1.00 11.97 209 VAL B N 1
ATOM 2491 C CA . VAL B 2 33 ? -13.788 -12.509 48.647 1.00 12.35 209 VAL B CA 1
ATOM 2492 C C . VAL B 2 33 ? -14.341 -12.730 47.244 1.00 11.20 209 VAL B C 1
ATOM 2493 O O . VAL B 2 33 ? -14.761 -11.790 46.560 1.00 12.17 209 VAL B O 1
ATOM 2497 N N . LEU B 2 34 ? -14.300 -13.982 46.802 1.00 11.34 210 LEU B N 1
ATOM 2498 C CA . LEU B 2 34 ? -14.749 -14.338 45.481 1.00 11.52 210 LEU B CA 1
ATOM 2499 C C . LEU B 2 34 ? -16.122 -14.970 45.570 1.00 11.37 210 LEU B C 1
ATOM 2500 O O . LEU B 2 34 ? -16.304 -15.893 46.351 1.00 11.32 210 LEU B O 1
ATOM 2505 N N . THR B 2 35 ? -17.066 -14.466 44.765 1.00 11.49 211 THR B N 1
ATOM 2506 C CA . THR B 2 35 ? -18.380 -15.070 44.629 1.00 12.13 211 THR B CA 1
ATOM 2507 C C . THR B 2 35 ? -18.436 -15.908 43.374 1.00 11.67 211 THR B C 1
ATOM 2508 O O . THR B 2 35 ? -18.114 -15.428 42.290 1.00 11.57 211 THR B O 1
ATOM 2512 N N . TYR B 2 36 ? -18.841 -17.160 43.539 1.00 11.89 212 TYR B N 1
ATOM 2513 C CA . TYR B 2 36 ? -19.057 -18.043 42.422 1.00 11.81 212 TYR B CA 1
ATOM 2514 C C . TYR B 2 36 ? -20.523 -18.458 42.352 1.00 12.85 212 TYR B C 1
ATOM 2515 O O . TYR B 2 36 ? -21.219 -18.504 43.371 1.00 13.11 212 TYR B O 1
ATOM 2524 N N . GLN B 2 37 ? -20.966 -18.741 41.135 1.00 13.10 213 GLN B N 1
ATOM 2525 C CA . GLN B 2 37 ? -22.275 -19.356 40.895 1.00 13.93 213 GLN B CA 1
ATOM 2526 C C . GLN B 2 37 ? -22.090 -20.626 40.094 1.00 13.65 213 GLN B C 1
ATOM 2527 O O . GLN B 2 37 ? -21.467 -20.634 39.014 1.00 14.29 213 GLN B O 1
ATOM 2533 N N . VAL B 2 38 ? -22.751 -21.673 40.555 1.00 12.47 214 VAL B N 1
ATOM 2534 C CA . VAL B 2 38 ? -22.888 -22.905 39.807 1.00 12.07 214 VAL B CA 1
ATOM 2535 C C . VAL B 2 38 ? -24.367 -23.069 39.431 1.00 11.97 214 VAL B C 1
ATOM 2536 O O . VAL B 2 38 ? -25.225 -22.978 40.296 1.00 11.85 214 VAL B O 1
ATOM 2540 N N . GLN B 2 39 ? -24.636 -23.217 38.129 1.00 11.91 215 GLN B N 1
ATOM 2541 C CA . GLN B 2 39 ? -26.012 -23.286 37.643 1.00 12.51 215 GLN B CA 1
ATOM 2542 C C . GLN B 2 39 ? -26.252 -24.600 36.948 1.00 12.08 215 GLN B C 1
ATOM 2543 O O . GLN B 2 39 ? -25.370 -25.120 36.248 1.00 12.17 215 GLN B O 1
ATOM 2549 N N . PHE B 2 40 ? -27.471 -25.099 37.100 1.00 12.02 216 PHE B N 1
ATOM 2550 C CA . PHE B 2 40 ? -27.891 -26.361 36.477 1.00 11.87 216 PHE B CA 1
ATOM 2551 C C . PHE B 2 40 ? -29.417 -26.413 36.548 1.00 12.13 216 PHE B C 1
ATOM 2552 O O . PHE B 2 40 ? -30.059 -25.622 37.268 1.00 12.35 216 PHE B O 1
ATOM 2560 N N . GLN B 2 41 ? -29.997 -27.362 35.829 1.00 11.98 217 GLN B N 1
ATOM 2561 C CA . GLN B 2 41 ? -31.431 -27.488 35.761 1.00 12.56 217 GLN B CA 1
ATOM 2562 C C . GLN B 2 41 ? -31.924 -28.592 36.689 1.00 12.52 217 GLN B C 1
ATOM 2563 O O . GLN B 2 41 ? -31.356 -29.669 36.774 1.00 13.90 217 GLN B O 1
ATOM 2569 N N . ILE B 2 42 ? -33.020 -28.315 37.367 1.00 11.68 218 ILE B N 1
ATOM 2570 C CA . ILE B 2 42 ? -33.766 -29.370 38.033 1.00 11.68 218 ILE B CA 1
ATOM 2571 C C . ILE B 2 42 ? -34.493 -30.197 36.966 1.00 11.48 218 ILE B C 1
ATOM 2572 O O . ILE B 2 42 ? -35.225 -29.632 36.156 1.00 11.44 218 ILE B O 1
ATOM 2577 N N . PRO B 2 43 ? -34.313 -31.529 36.974 1.00 11.19 219 PRO B N 1
ATOM 2578 C CA . PRO B 2 43 ? -35.001 -32.332 35.964 1.00 10.93 219 PRO B CA 1
ATOM 2579 C C . PRO B 2 43 ? -36.510 -32.098 35.975 1.00 10.84 219 PRO B C 1
ATOM 2580 O O . PRO B 2 43 ? -37.116 -31.909 37.035 1.00 10.33 219 PRO B O 1
ATOM 2584 N N . HIS B 2 44 ? -37.121 -32.137 34.789 1.00 10.85 220 HIS B N 1
ATOM 2585 C CA . HIS B 2 44 ? -38.567 -32.015 34.699 1.00 10.95 220 HIS B CA 1
ATOM 2586 C C . HIS B 2 44 ? -39.274 -33.140 35.458 1.00 11.15 220 HIS B C 1
ATOM 2587 O O . HIS B 2 44 ? -40.423 -32.988 35.800 1.00 11.65 220 HIS B O 1
ATOM 2594 N N . ASP B 2 45 ? -38.589 -34.276 35.658 1.00 11.78 221 ASP B N 1
ATOM 2595 C CA . ASP B 2 45 ? -39.180 -35.449 36.312 1.00 12.85 221 ASP B CA 1
ATOM 2596 C C . ASP B 2 45 ? -38.593 -35.724 37.701 1.00 12.28 221 ASP B C 1
ATOM 2597 O O . ASP B 2 45 ? -38.664 -36.833 38.206 1.00 12.16 221 ASP B O 1
ATOM 2602 N N . ILE B 2 46 ? -38.046 -34.685 38.322 1.00 12.09 222 ILE B N 1
ATOM 2603 C CA . ILE B 2 46 ? -37.412 -34.810 39.620 1.00 12.52 222 ILE B CA 1
ATOM 2604 C C . ILE B 2 46 ? -38.322 -35.453 40.640 1.00 13.14 222 ILE B C 1
ATOM 2605 O O . ILE B 2 46 ? -37.860 -36.177 41.519 1.00 12.78 222 ILE B O 1
ATOM 2610 N N . GLY B 2 47 ? -39.627 -35.206 40.528 1.00 13.88 223 GLY B N 1
ATOM 2611 C CA . GLY B 2 47 ? -40.584 -35.736 41.494 1.00 14.14 223 GLY B CA 1
ATOM 2612 C C . GLY B 2 47 ? -41.189 -37.068 41.101 1.00 14.78 223 GLY B C 1
ATOM 2613 O O . GLY B 2 47 ? -42.068 -37.580 41.817 1.00 16.68 223 GLY B O 1
ATOM 2614 N N . ALA B 2 48 ? -40.790 -37.626 39.960 1.00 14.59 224 ALA B N 1
ATOM 2615 C CA . ALA B 2 48 ? -41.490 -38.789 39.393 1.00 14.63 224 ALA B CA 1
ATOM 2616 C C . ALA B 2 48 ? -41.221 -40.051 40.219 1.00 15.33 224 ALA B C 1
ATOM 2617 O O . ALA B 2 48 ? -40.126 -40.250 40.774 1.00 15.26 224 ALA B O 1
ATOM 2619 N N . LEU B 2 49 ? -42.231 -40.925 40.255 1.00 16.45 225 LEU B N 1
ATOM 2620 C CA . LEU B 2 49 ? -42.024 -42.267 40.724 1.00 17.10 225 LEU B CA 1
ATOM 2621 C C . LEU B 2 49 ? -41.330 -43.042 39.605 1.00 16.72 225 LEU B C 1
ATOM 2622 O O . LEU B 2 49 ? -41.480 -42.741 38.434 1.00 17.75 225 LEU B O 1
ATOM 2627 N N . ALA B 2 50 ? -40.541 -44.022 39.982 1.00 17.50 226 ALA B N 1
ATOM 2628 C CA . ALA B 2 50 ? -39.877 -44.875 39.021 1.00 19.22 226 ALA B CA 1
ATOM 2629 C C . ALA B 2 50 ? -40.942 -45.643 38.219 1.00 20.71 226 ALA B C 1
ATOM 2630 O O . ALA B 2 50 ? -41.869 -46.185 38.801 1.00 21.93 226 ALA B O 1
ATOM 2632 N N . ASP B 2 51 ? -40.779 -45.671 36.897 1.00 22.03 227 ASP B N 1
ATOM 2633 C CA . ASP B 2 51 ? -41.704 -46.343 35.952 1.00 23.95 227 ASP B CA 1
ATOM 2634 C C . ASP B 2 51 ? -41.909 -47.832 36.235 1.00 19.91 227 ASP B C 1
ATOM 2635 O O . ASP B 2 51 ? -43.006 -48.389 36.034 1.00 21.02 227 ASP B O 1
ATOM 2640 N N . HIS B 2 52 ? -40.825 -48.491 36.626 1.00 17.41 228 HIS B N 1
ATOM 2641 C CA . HIS B 2 52 ? -40.754 -49.954 36.512 1.00 16.14 228 HIS B CA 1
ATOM 2642 C C . HIS B 2 52 ? -40.658 -50.633 37.859 1.00 16.53 228 HIS B C 1
ATOM 2643 O O . HIS B 2 52 ? -40.611 -51.850 37.926 1.00 15.09 228 HIS B O 1
ATOM 2650 N N . SER B 2 53 ? -40.663 -49.850 38.942 1.00 19.56 229 SER B N 1
ATOM 2651 C CA . SER B 2 53 ? -40.522 -50.395 40.301 1.00 20.86 229 SER B CA 1
ATOM 2652 C C . SER B 2 53 ? -41.479 -49.654 41.212 1.00 22.89 229 SER B C 1
ATOM 2653 O O . SER B 2 53 ? -41.484 -48.426 41.258 1.00 21.61 229 SER B O 1
ATOM 2656 N N . GLN B 2 54 ? -42.199 -50.416 42.012 1.00 24.31 230 GLN B N 1
ATOM 2657 C CA . GLN B 2 54 ? -43.202 -49.884 42.911 1.00 25.19 230 GLN B CA 1
ATOM 2658 C C . GLN B 2 54 ? -42.571 -49.226 44.162 1.00 23.73 230 GLN B C 1
ATOM 2659 O O . GLN B 2 54 ? -41.463 -49.581 44.581 1.00 23.80 230 GLN B O 1
ATOM 2665 N N . ASP B 2 55 ? -43.233 -48.183 44.650 1.00 23.20 231 ASP B N 1
ATOM 2666 C CA . ASP B 2 55 ? -42.836 -47.510 45.884 1.00 24.82 231 ASP B CA 1
ATOM 2667 C C . ASP B 2 55 ? -41.360 -47.088 45.814 1.00 23.16 231 ASP B C 1
ATOM 2668 O O . ASP B 2 55 ? -40.596 -47.227 46.764 1.00 23.75 231 ASP B O 1
ATOM 2673 N N . THR B 2 56 ? -40.954 -46.642 44.636 1.00 20.79 232 THR B N 1
ATOM 2674 C CA . THR B 2 56 ? -39.579 -46.200 44.403 1.00 20.21 232 THR B CA 1
ATOM 2675 C C . THR B 2 56 ? -39.647 -44.843 43.691 1.00 18.25 232 THR B C 1
ATOM 2676 O O . THR B 2 56 ? -40.354 -44.702 42.684 1.00 18.77 232 THR B O 1
ATOM 2680 N N . PHE B 2 57 ? -38.795 -43.894 44.101 1.00 17.18 233 PHE B N 1
ATOM 2681 C CA . PHE B 2 57 ? -38.683 -42.609 43.369 1.00 17.14 233 PHE B CA 1
ATOM 2682 C C . PHE B 2 57 ? -37.668 -42.762 42.267 1.00 15.89 233 PHE B C 1
ATOM 2683 O O . PHE B 2 57 ? -36.682 -43.490 42.418 1.00 16.14 233 PHE B O 1
ATOM 2691 N N . LYS B 2 58 ? -37.884 -42.080 41.153 1.00 16.51 234 LYS B N 1
ATOM 2692 C CA . LYS B 2 58 ? -36.917 -42.131 40.084 1.00 17.08 234 LYS B CA 1
ATOM 2693 C C . LYS B 2 58 ? -35.560 -41.571 40.531 1.00 15.52 234 LYS B C 1
ATOM 2694 O O . LYS B 2 58 ? -34.499 -42.091 40.150 1.00 16.38 234 LYS B O 1
ATOM 2700 N N . TYR B 2 59 ? -35.588 -40.473 41.291 1.00 14.16 235 TYR B N 1
ATOM 2701 C CA . TYR B 2 59 ? -34.365 -39.830 41.741 1.00 13.93 235 TYR B CA 1
ATOM 2702 C C . TYR B 2 59 ? -34.169 -40.012 43.204 1.00 14.04 235 TYR B C 1
ATOM 2703 O O . TYR B 2 59 ? -35.010 -39.613 44.013 1.00 14.27 235 TYR B O 1
ATOM 2712 N N . ASN B 2 60 ? -33.007 -40.570 43.552 1.00 14.99 236 ASN B N 1
ATOM 2713 C CA . ASN B 2 60 ? -32.638 -40.725 44.961 1.00 16.02 236 ASN B CA 1
ATOM 2714 C C . ASN B 2 60 ? -31.314 -40.075 45.297 1.00 15.96 236 ASN B C 1
ATOM 2715 O O . ASN B 2 60 ? -30.892 -40.085 46.468 1.00 15.72 236 ASN B O 1
ATOM 2720 N N . GLN B 2 61 ? -30.728 -39.415 44.307 1.00 16.06 237 GLN B N 1
ATOM 2721 C CA . GLN B 2 61 ? -29.496 -38.662 44.489 1.00 17.46 237 GLN B CA 1
ATOM 2722 C C . GLN B 2 61 ? -29.578 -37.421 43.602 1.00 14.94 237 GLN B C 1
ATOM 2723 O O . GLN B 2 61 ? -30.045 -37.501 42.477 1.00 15.65 237 GLN B O 1
ATOM 2729 N N . PHE B 2 62 ? -29.077 -36.305 44.106 1.00 14.78 238 PHE B N 1
ATOM 2730 C CA . PHE B 2 62 ? -28.934 -35.089 43.338 1.00 14.04 238 PHE B CA 1
ATOM 2731 C C . PHE B 2 62 ? -27.812 -34.301 44.005 1.00 13.21 238 PHE B C 1
ATOM 2732 O O . PHE B 2 62 ? -28.017 -33.588 44.981 1.00 14.14 238 PHE B O 1
ATOM 2740 N N . LYS B 2 63 ? -26.596 -34.560 43.535 1.00 13.73 239 LYS B N 1
ATOM 2741 C CA . LYS B 2 63 ? -25.376 -34.164 44.233 1.00 13.73 239 LYS B CA 1
ATOM 2742 C C . LYS B 2 63 ? -24.677 -33.063 43.451 1.00 13.47 239 LYS B C 1
ATOM 2743 O O . LYS B 2 63 ? -24.563 -33.164 42.222 1.00 12.49 239 LYS B O 1
ATOM 2745 N N . VAL B 2 64 ? -24.197 -32.057 44.170 1.00 13.09 240 VAL B N 1
ATOM 2746 C CA . VAL B 2 64 ? -23.331 -31.019 43.610 1.00 13.56 240 VAL B CA 1
ATOM 2747 C C . VAL B 2 64 ? -22.017 -31.064 44.367 1.00 13.70 240 VAL B C 1
ATOM 2748 O O . VAL B 2 64 ? -21.991 -30.920 45.584 1.00 14.10 240 VAL B O 1
ATOM 2752 N N . LEU B 2 65 ? -20.935 -31.302 43.653 1.00 14.49 241 LEU B N 1
ATOM 2753 C CA . LEU B 2 65 ? -19.598 -31.335 44.226 1.00 14.44 241 LEU B CA 1
ATOM 2754 C C . LEU B 2 65 ? -18.755 -30.253 43.572 1.00 14.68 241 LEU B C 1
ATOM 2755 O O . LEU B 2 65 ? -18.756 -30.134 42.364 1.00 14.71 241 LEU B O 1
ATOM 2760 N N . ASP B 2 66 ? -18.099 -29.422 44.373 1.00 14.44 242 ASP B N 1
ATOM 2761 C CA . ASP B 2 66 ? -17.225 -28.388 43.835 1.00 15.48 242 ASP B CA 1
ATOM 2762 C C . ASP B 2 66 ? -15.912 -28.489 44.552 1.00 15.28 242 ASP B C 1
ATOM 2763 O O . ASP B 2 66 ? -15.895 -28.587 45.797 1.00 15.50 242 ASP B O 1
ATOM 2768 N N . TYR B 2 67 ? -14.798 -28.470 43.835 1.00 13.94 243 TYR B N 1
ATOM 2769 C CA . TYR B 2 67 ? -13.515 -28.573 44.514 1.00 14.17 243 TYR B CA 1
ATOM 2770 C C . TYR B 2 67 ? -12.390 -27.905 43.766 1.00 13.73 243 TYR B C 1
ATOM 2771 O O . TYR B 2 67 ? -12.485 -27.676 42.556 1.00 13.33 243 TYR B O 1
ATOM 2780 N N . MET B 2 68 ? -11.315 -27.611 44.506 1.00 14.28 244 MET B N 1
ATOM 2781 C CA . MET B 2 68 ? -10.041 -27.180 43.932 1.00 15.37 244 MET B CA 1
ATOM 2782 C C . MET B 2 68 ? -8.998 -28.173 44.363 1.00 16.90 244 MET B C 1
ATOM 2783 O O . MET B 2 68 ? -8.986 -28.590 45.507 1.00 16.54 244 MET B O 1
ATOM 2788 N N . THR B 2 69 ? -8.080 -28.501 43.465 1.00 16.96 245 THR B N 1
ATOM 2789 C CA . THR B 2 69 ? -6.966 -29.392 43.831 1.00 17.43 245 THR B CA 1
ATOM 2790 C C . THR B 2 69 ? -5.778 -28.633 44.413 1.00 17.62 245 THR B C 1
ATOM 2791 O O . THR B 2 69 ? -4.967 -29.209 45.129 1.00 18.30 245 THR B O 1
ATOM 2795 N N . LYS B 2 70 ? -5.691 -27.341 44.123 1.00 17.05 246 LYS B N 1
ATOM 2796 C CA . LYS B 2 70 ? -4.605 -26.510 44.595 1.00 17.63 246 LYS B CA 1
ATOM 2797 C C . LYS B 2 70 ? -5.041 -25.581 45.708 1.00 17.18 246 LYS B C 1
ATOM 2798 O O . LYS B 2 70 ? -6.220 -25.195 45.791 1.00 15.63 246 LYS B O 1
ATOM 2804 N N . GLU B 2 71 ? -4.094 -25.226 46.566 1.00 17.25 247 GLU B N 1
ATOM 2805 C CA . GLU B 2 71 ? -4.337 -24.303 47.658 1.00 17.60 247 GLU B CA 1
ATOM 2806 C C . GLU B 2 71 ? -4.473 -22.893 47.155 1.00 16.15 247 GLU B C 1
ATOM 2807 O O . GLU B 2 71 ? -4.083 -22.572 46.034 1.00 16.09 247 GLU B O 1
ATOM 2813 N N . GLY B 2 72 ? -5.046 -22.031 47.989 1.00 15.34 248 GLY B N 1
ATOM 2814 C CA . GLY B 2 72 ? -5.145 -20.617 47.691 1.00 14.38 248 GLY B CA 1
ATOM 2815 C C . GLY B 2 72 ? -6.473 -19.998 48.103 1.00 13.66 248 GLY B C 1
ATOM 2816 O O . GLY B 2 72 ? -6.551 -18.779 48.276 1.00 13.72 248 GLY B O 1
ATOM 2817 N N . LEU B 2 73 ? -7.516 -20.809 48.260 1.00 13.97 249 LEU B N 1
ATOM 2818 C CA . LEU B 2 73 ? -8.836 -20.308 48.625 1.00 14.31 249 LEU B CA 1
ATOM 2819 C C . LEU B 2 73 ? -9.359 -21.016 49.898 1.00 14.12 249 LEU B C 1
ATOM 2820 O O . LEU B 2 73 ? -9.193 -22.213 50.051 1.00 14.94 249 LEU B O 1
ATOM 2825 N N . THR B 2 74 ? -9.979 -20.251 50.790 1.00 14.20 250 THR B N 1
ATOM 2826 C CA . THR B 2 74 ? -10.638 -20.779 51.992 1.00 14.61 250 THR B CA 1
ATOM 2827 C C . THR B 2 74 ? -12.138 -20.632 51.826 1.00 14.08 250 THR B C 1
ATOM 2828 O O . THR B 2 74 ? -12.624 -19.557 51.423 1.00 13.61 250 THR B O 1
ATOM 2832 N N . PHE B 2 75 ? -12.901 -21.711 52.050 1.00 13.90 251 PHE B N 1
ATOM 2833 C CA . PHE B 2 75 ? -14.356 -21.591 51.909 1.00 14.30 251 PHE B CA 1
ATOM 2834 C C . PHE B 2 75 ? -14.914 -20.575 52.901 1.00 15.10 251 PHE B C 1
ATOM 2835 O O . PHE B 2 75 ? -14.444 -20.502 54.035 1.00 15.77 251 PHE B O 1
ATOM 2843 N N . LYS B 2 76 ? -15.832 -19.732 52.461 1.00 15.06 252 LYS B N 1
ATOM 2844 C CA . LYS B 2 76 ? -16.444 -18.740 53.330 1.00 16.52 252 LYS B CA 1
ATOM 2845 C C . LYS B 2 76 ? -17.884 -19.154 53.630 1.00 17.06 252 LYS B C 1
ATOM 2846 O O . LYS B 2 76 ? -18.183 -19.563 54.747 1.00 17.67 252 LYS B O 1
ATOM 2852 N N . ALA B 2 77 ? -18.765 -19.108 52.629 1.00 17.06 253 ALA B N 1
ATOM 2853 C CA . ALA B 2 77 ? -20.162 -19.426 52.887 1.00 16.96 253 ALA B CA 1
ATOM 2854 C C . ALA B 2 77 ? -20.867 -19.900 51.655 1.00 15.92 253 ALA B C 1
ATOM 2855 O O . ALA B 2 77 ? -20.563 -19.470 50.530 1.00 14.02 253 ALA B O 1
ATOM 2857 N N . LEU B 2 78 ? -21.871 -20.751 51.884 1.00 15.82 254 LEU B N 1
ATOM 2858 C CA . LEU B 2 78 ? -22.920 -20.986 50.933 1.00 15.99 254 LEU B CA 1
ATOM 2859 C C . LEU B 2 78 ? -23.922 -19.858 51.056 1.00 16.06 254 LEU B C 1
ATOM 2860 O O . LEU B 2 78 ? -24.569 -19.729 52.101 1.00 17.47 254 LEU B O 1
ATOM 2865 N N . THR B 2 79 ? -24.004 -18.978 50.057 1.00 14.85 255 THR B N 1
ATOM 2866 C CA . THR B 2 79 ? -24.698 -17.703 50.225 1.00 15.87 255 THR B CA 1
ATOM 2867 C C . THR B 2 79 ? -26.147 -17.716 49.767 1.00 15.73 255 THR B C 1
ATOM 2868 O O . THR B 2 79 ? -26.985 -17.039 50.339 1.00 17.55 255 THR B O 1
ATOM 2872 N N . ALA B 2 80 ? -26.457 -18.477 48.713 1.00 15.23 256 ALA B N 1
ATOM 2873 C CA . ALA B 2 80 ? -27.839 -18.569 48.258 1.00 14.70 256 ALA B CA 1
ATOM 2874 C C . ALA B 2 80 ? -28.021 -19.800 47.377 1.00 13.83 256 ALA B C 1
ATOM 2875 O O . ALA B 2 80 ? -27.058 -20.298 46.782 1.00 13.45 256 ALA B O 1
ATOM 2877 N N . ILE B 2 81 ? -29.253 -20.307 47.335 1.00 13.07 257 ILE B N 1
ATOM 2878 C CA . ILE B 2 81 ? -29.640 -21.275 46.334 1.00 13.18 257 ILE B CA 1
ATOM 2879 C C . ILE B 2 81 ? -30.950 -20.792 45.749 1.00 13.42 257 ILE B C 1
ATOM 2880 O O . ILE B 2 81 ? -31.944 -20.744 46.442 1.00 14.20 257 ILE B O 1
ATOM 2885 N N . THR B 2 82 ? -30.912 -20.346 44.500 1.00 13.97 258 THR B N 1
ATOM 2886 C CA . THR B 2 82 ? -32.051 -19.608 43.937 1.00 15.18 258 THR B CA 1
ATOM 2887 C C . THR B 2 82 ? -32.584 -20.286 42.707 1.00 15.29 258 THR B C 1
ATOM 2888 O O . THR B 2 82 ? -31.832 -20.838 41.924 1.00 14.50 258 THR B O 1
ATOM 2892 N N . VAL B 2 83 ? -33.896 -20.282 42.558 1.00 15.78 259 VAL B N 1
ATOM 2893 C CA . VAL B 2 83 ? -34.529 -20.824 41.352 1.00 17.14 259 VAL B CA 1
ATOM 2894 C C . VAL B 2 83 ? -35.766 -20.013 41.036 1.00 18.83 259 VAL B C 1
ATOM 2895 O O . VAL B 2 83 ? -36.545 -19.741 41.914 1.00 18.57 259 VAL B O 1
ATOM 2899 N N . ASP B 2 84 ? -35.897 -19.568 39.791 1.00 22.11 260 ASP B N 1
ATOM 2900 C CA . ASP B 2 84 ? -37.023 -18.700 39.393 1.00 24.85 260 ASP B CA 1
ATOM 2901 C C . ASP B 2 84 ? -37.097 -17.410 40.247 1.00 23.53 260 ASP B C 1
ATOM 2902 O O . ASP B 2 84 ? -38.194 -16.935 40.545 1.00 24.92 260 ASP B O 1
ATOM 2907 N N . GLY B 2 85 ? -35.948 -16.890 40.701 1.00 20.15 261 GLY B N 1
ATOM 2908 C CA . GLY B 2 85 ? -35.922 -15.700 41.561 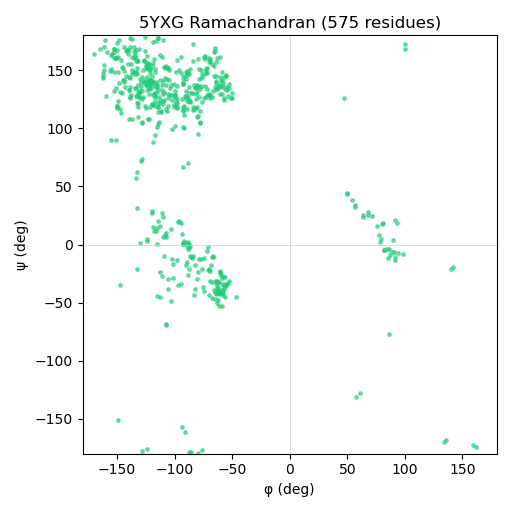1.00 19.65 261 GLY B CA 1
ATOM 2909 C C . GLY B 2 85 ? -36.175 -15.973 43.023 1.00 17.61 261 GLY B C 1
ATOM 2910 O O . GLY B 2 85 ? -36.110 -15.080 43.814 1.00 18.25 261 GLY B O 1
ATOM 2911 N N . GLN B 2 86 ? -36.496 -17.217 43.380 1.00 17.69 262 GLN B N 1
ATOM 2912 C CA . GLN B 2 86 ? -36.798 -17.583 44.763 1.00 18.84 262 GLN B CA 1
ATOM 2913 C C . GLN B 2 86 ? -35.573 -18.191 45.439 1.00 18.50 262 GLN B C 1
ATOM 2914 O O . GLN B 2 86 ? -35.056 -19.208 44.975 1.00 17.13 262 GLN B O 1
ATOM 2920 N N . ASP B 2 87 ? -35.170 -17.640 46.581 1.00 18.69 263 ASP B N 1
ATOM 2921 C CA . ASP B 2 87 ? -34.098 -18.245 47.387 1.00 19.29 263 ASP B CA 1
ATOM 2922 C C . ASP B 2 87 ? -34.718 -19.375 48.204 1.00 19.18 263 ASP B C 1
ATOM 2923 O O . ASP B 2 87 ? -35.692 -19.175 48.938 1.00 22.40 263 ASP B O 1
ATOM 2928 N N . ILE B 2 88 ? -34.244 -20.588 47.975 1.00 16.66 264 ILE B N 1
ATOM 2929 C CA . ILE B 2 88 ? -34.766 -21.751 48.690 1.00 16.66 264 ILE B CA 1
ATOM 2930 C C . ILE B 2 88 ? -33.765 -22.277 49.707 1.00 15.82 264 ILE B C 1
ATOM 2931 O O . ILE B 2 88 ? -33.979 -23.312 50.304 1.00 15.16 264 ILE B O 1
ATOM 2936 N N . LEU B 2 89 ? -32.678 -21.548 49.937 1.00 16.66 265 LEU B N 1
ATOM 2937 C CA . LEU B 2 89 ? -31.655 -22.036 50.860 1.00 16.83 265 LEU B CA 1
ATOM 2938 C C . LEU B 2 89 ? -32.210 -22.214 52.272 1.00 18.14 265 LEU B C 1
ATOM 2939 O O . LEU B 2 89 ? -31.910 -23.208 52.941 1.00 17.95 265 LEU B O 1
ATOM 2944 N N . LYS B 2 90 ? -33.013 -21.262 52.722 1.00 20.48 266 LYS B N 1
ATOM 2945 C CA . LYS B 2 90 ? -33.587 -21.368 54.067 1.00 22.45 266 LYS B CA 1
ATOM 2946 C C . LYS B 2 90 ? -34.473 -22.590 54.194 1.00 21.02 266 LYS B C 1
ATOM 2947 O O . LYS B 2 90 ? -34.353 -23.331 55.181 1.00 23.13 266 LYS B O 1
ATOM 2953 N N . ALA B 2 91 ? -35.274 -22.857 53.176 1.00 19.01 267 ALA B N 1
ATOM 2954 C CA . ALA B 2 91 ? -36.190 -24.017 53.181 1.00 19.08 267 ALA B CA 1
ATOM 2955 C C . ALA B 2 91 ? -35.421 -25.348 53.127 1.00 19.40 267 ALA B C 1
ATOM 2956 O O . ALA B 2 91 ? -35.874 -26.347 53.722 1.00 21.44 267 ALA B O 1
ATOM 2958 N N . LEU B 2 92 ? -34.265 -25.351 52.456 1.00 17.52 268 LEU B N 1
ATOM 2959 C CA . LEU B 2 92 ? -33.417 -26.547 52.321 1.00 17.74 268 LEU B CA 1
ATOM 2960 C C . LEU B 2 92 ? -32.555 -26.814 53.536 1.00 17.94 268 LEU B C 1
ATOM 2961 O O . LEU B 2 92 ? -32.153 -27.950 53.780 1.00 16.92 268 LEU B O 1
ATOM 2966 N N . THR B 2 93 ? -32.185 -25.749 54.244 1.00 19.60 269 THR B N 1
ATOM 2967 C CA . THR B 2 93 ? -31.305 -25.851 55.389 1.00 21.22 269 THR B CA 1
ATOM 2968 C C . THR B 2 93 ? -31.831 -26.791 56.461 1.00 21.15 269 THR B C 1
ATOM 2969 O O . THR B 2 93 ? -32.994 -26.716 56.856 1.00 21.30 269 THR B O 1
ATOM 2973 N N . GLY B 2 94 ? -30.984 -27.754 56.835 1.00 20.15 270 GLY B N 1
ATOM 2974 C CA . GLY B 2 94 ? -31.368 -28.816 57.777 1.00 20.92 270 GLY B CA 1
ATOM 2975 C C . GLY B 2 94 ? -32.054 -30.016 57.139 1.00 19.86 270 GLY B C 1
ATOM 2976 O O . GLY B 2 94 ? -32.306 -30.994 57.821 1.00 22.57 270 GLY B O 1
ATOM 2977 N N . LYS B 2 95 ? -32.452 -29.911 55.855 1.00 17.70 271 LYS B N 1
ATOM 2978 C CA . LYS B 2 95 ? -33.151 -31.016 55.190 1.00 17.13 271 LYS B CA 1
ATOM 2979 C C . LYS B 2 95 ? -32.249 -31.721 54.203 1.00 16.75 271 LYS B C 1
ATOM 2980 O O . LYS B 2 95 ? -32.383 -32.919 53.990 1.00 15.10 271 LYS B O 1
ATOM 2986 N N . MET B 2 96 ? -31.421 -30.947 53.504 1.00 17.48 272 MET B N 1
ATOM 2987 C CA . MET B 2 96 ? -30.409 -31.481 52.612 1.00 17.27 272 MET B CA 1
ATOM 2988 C C . MET B 2 96 ? -29.151 -31.839 53.375 1.00 16.83 272 MET B C 1
ATOM 2989 O O . MET B 2 96 ? -29.030 -31.551 54.577 1.00 17.64 272 MET B O 1
ATOM 2994 N N . ALA B 2 97 ? -28.210 -32.478 52.694 1.00 15.77 273 ALA B N 1
ATOM 2995 C CA . ALA B 2 97 ? -26.875 -32.667 53.232 1.00 16.13 273 ALA B CA 1
ATOM 2996 C C . ALA B 2 97 ? -25.930 -31.652 52.644 1.00 16.85 273 ALA B C 1
ATOM 2997 O O . ALA B 2 97 ? -25.932 -31.449 51.428 1.00 15.86 273 ALA B O 1
ATOM 2999 N N . PHE B 2 98 ? -25.148 -31.006 53.492 1.00 18.61 274 PHE B N 1
ATOM 3000 C CA . PHE B 2 98 ? -24.109 -30.061 53.025 1.00 19.54 274 PHE B CA 1
ATOM 3001 C C . PHE B 2 98 ? -22.873 -30.142 53.888 1.00 20.36 274 PHE B C 1
ATOM 3002 O O . PHE B 2 98 ? -22.972 -30.117 55.134 1.00 21.73 274 PHE B O 1
ATOM 3010 N N . MET B 2 99 ? -21.698 -30.159 53.251 1.00 19.98 275 MET B N 1
ATOM 3011 C CA . MET B 2 99 ? -20.446 -29.966 53.965 1.00 20.26 275 MET B CA 1
ATOM 3012 C C . MET B 2 99 ? -19.475 -29.208 53.075 1.00 18.59 275 MET B C 1
ATOM 3013 O O . MET B 2 99 ? -19.595 -29.224 51.844 1.00 17.47 275 MET B O 1
ATOM 3018 N N . SER B 2 100 ? -18.565 -28.477 53.704 1.00 17.53 276 SER B N 1
ATOM 3019 C CA . SER B 2 100 ? -17.517 -27.767 52.990 1.00 16.87 276 SER B CA 1
ATOM 3020 C C . SER B 2 100 ? -16.150 -28.139 53.516 1.00 16.92 276 SER B C 1
ATOM 3021 O O . SER B 2 100 ? -16.024 -28.829 54.524 1.00 16.47 276 SER B O 1
ATOM 3024 N N . SER B 2 101 ? -15.114 -27.563 52.912 1.00 16.72 277 SER B N 1
ATOM 3025 C CA . SER B 2 101 ? -13.763 -27.828 53.327 1.00 17.55 277 SER B CA 1
ATOM 3026 C C . SER B 2 101 ? -13.440 -27.189 54.668 1.00 18.23 277 SER B C 1
ATOM 3027 O O . SER B 2 101 ? -12.364 -27.418 55.194 1.00 18.80 277 SER B O 1
ATOM 3030 N N . ASN B 2 102 ? -14.367 -26.388 55.216 1.00 18.03 278 ASN B N 1
ATOM 3031 C CA . ASN B 2 102 ? -14.203 -25.883 56.604 1.00 19.80 278 ASN B CA 1
ATOM 3032 C C . ASN B 2 102 ? -14.688 -26.873 57.651 1.00 21.56 278 ASN B C 1
ATOM 3033 O O . ASN B 2 102 ? -14.481 -26.657 58.849 1.00 24.07 278 ASN B O 1
ATOM 3038 N N . ASP B 2 103 ? -15.363 -27.928 57.216 1.00 21.53 279 ASP B N 1
ATOM 3039 C CA . ASP B 2 103 ? -15.885 -28.958 58.120 1.00 22.97 279 ASP B CA 1
ATOM 3040 C C . ASP B 2 103 ? -14.884 -30.089 58.267 1.00 23.96 279 ASP B C 1
ATOM 3041 O O . ASP B 2 103 ? -14.262 -30.518 57.304 1.00 23.61 279 ASP B O 1
ATOM 3046 N N . ALA B 2 104 ? -14.752 -30.594 59.494 1.00 25.42 280 ALA B N 1
ATOM 3047 C CA . ALA B 2 104 ? -13.841 -31.696 59.784 1.00 27.07 280 ALA B CA 1
ATOM 3048 C C . ALA B 2 104 ? -14.135 -32.952 58.960 1.00 27.37 280 ALA B C 1
ATOM 3049 O O . ALA B 2 104 ? -13.225 -33.729 58.704 1.00 30.82 280 ALA B O 1
ATOM 3051 N N . ALA B 2 105 ? -15.396 -33.133 58.551 1.00 27.19 281 ALA B N 1
ATOM 3052 C CA . ALA B 2 105 ? -15.831 -34.292 57.756 1.00 27.92 281 ALA B CA 1
ATOM 3053 C C . ALA B 2 105 ? -15.288 -34.289 56.321 1.00 28.24 281 ALA B C 1
ATOM 3054 O O . ALA B 2 105 ? -15.241 -35.337 55.663 1.00 29.29 281 ALA B O 1
ATOM 3056 N N . TRP B 2 106 ? -14.928 -33.111 55.820 1.00 26.88 282 TRP B N 1
ATOM 3057 C CA . TRP B 2 106 ? -14.496 -32.971 54.432 1.00 25.43 282 TRP B CA 1
ATOM 3058 C C . TRP B 2 106 ? -13.297 -33.845 54.135 1.00 27.07 282 TRP B C 1
ATOM 3059 O O . TRP B 2 106 ? -13.296 -34.652 53.193 1.00 25.47 282 TRP B O 1
ATOM 3070 N N . GLN B 2 107 ? -12.277 -33.693 54.966 1.00 30.07 283 GLN B N 1
ATOM 3071 C CA . GLN B 2 107 ? -11.057 -34.444 54.836 1.00 33.61 283 GLN B CA 1
ATOM 3072 C C . GLN B 2 107 ? -11.279 -35.949 54.838 1.00 37.36 283 GLN B C 1
ATOM 3073 O O . GLN B 2 107 ? -10.527 -36.672 54.189 1.00 39.86 283 GLN B O 1
ATOM 3075 N N . GLN B 2 108 ? -12.343 -36.418 55.488 1.00 38.70 284 GLN B N 1
ATOM 3076 C CA . GLN B 2 108 ? -12.659 -37.845 55.529 1.00 40.66 284 GLN B CA 1
ATOM 3077 C C . GLN B 2 108 ? -12.946 -38.429 54.148 1.00 41.18 284 GLN B C 1
ATOM 3078 O O . GLN B 2 108 ? -12.644 -39.606 53.901 1.00 43.55 284 GLN B O 1
ATOM 3084 N N . THR B 2 109 ? -13.607 -37.661 53.290 1.00 40.06 285 THR B N 1
ATOM 3085 C CA . THR B 2 109 ? -14.081 -38.188 52.002 1.00 39.23 285 THR B CA 1
ATOM 3086 C C . THR B 2 109 ? -13.341 -37.561 50.835 1.00 38.64 285 THR B C 1
ATOM 3087 O O . THR B 2 109 ? -13.298 -38.140 49.747 1.00 38.91 285 THR B O 1
ATOM 3091 N N . HIS B 2 110 ? -12.782 -36.368 51.040 1.00 35.60 286 HIS B N 1
ATOM 3092 C CA . HIS B 2 110 ? -12.220 -35.577 49.939 1.00 35.95 286 HIS B CA 1
ATOM 3093 C C . HIS B 2 110 ? -10.847 -35.086 50.328 1.00 35.47 286 HIS B C 1
ATOM 3094 O O . HIS B 2 110 ? -10.679 -34.376 51.327 1.00 37.17 286 HIS B O 1
ATOM 3101 N N . ASN B 2 111 ? -9.862 -35.507 49.563 1.00 36.38 287 ASN B N 1
ATOM 3102 C CA . ASN B 2 111 ? -8.537 -34.955 49.670 1.00 36.78 287 ASN B CA 1
ATOM 3103 C C . ASN B 2 111 ? -8.377 -33.801 48.667 1.00 35.18 287 ASN B C 1
ATOM 3104 O O . ASN B 2 111 ? -7.593 -33.896 47.705 1.00 40.56 287 ASN B O 1
ATOM 3109 N N . TYR B 2 112 ? -9.120 -32.728 48.911 1.00 27.38 288 TYR B N 1
ATOM 3110 C CA . TYR B 2 112 ? -8.962 -31.447 48.209 1.00 24.61 288 TYR B CA 1
ATOM 3111 C C . TYR B 2 112 ? -8.873 -30.332 49.226 1.00 21.23 288 TYR B C 1
ATOM 3112 O O . TYR B 2 112 ? -9.621 -30.333 50.184 1.00 22.47 288 TYR B O 1
ATOM 3121 N N . PRO B 2 113 ? -8.027 -29.318 48.973 1.00 19.34 289 PRO B N 1
ATOM 3122 C CA . PRO B 2 113 ? -7.911 -28.236 49.971 1.00 18.94 289 PRO B CA 1
ATOM 3123 C C . PRO B 2 113 ? -9.132 -27.304 50.070 1.00 18.42 289 PRO B C 1
ATOM 3124 O O . PRO B 2 113 ? -9.308 -26.628 51.080 1.00 19.72 289 PRO B O 1
ATOM 3128 N N . PHE B 2 114 ? -9.933 -27.245 49.018 1.00 17.08 290 PHE B N 1
ATOM 3129 C CA . PHE B 2 114 ? -11.113 -26.388 48.994 1.00 15.37 290 PHE B CA 1
ATOM 3130 C C . PHE B 2 114 ? -12.243 -27.136 48.358 1.00 15.22 290 PHE B C 1
ATOM 3131 O O . PHE B 2 114 ? -12.036 -27.835 47.367 1.00 15.76 290 PHE B O 1
ATOM 3139 N N . GLY B 2 115 ? -13.444 -26.916 48.863 1.00 14.70 291 GLY B N 1
ATOM 3140 C CA . GLY B 2 115 ? -14.649 -27.272 48.123 1.00 14.52 291 GLY B CA 1
ATOM 3141 C C . GLY B 2 115 ? -15.871 -27.435 48.991 1.00 14.28 291 GLY B C 1
ATOM 3142 O O . GLY B 2 115 ? -15.857 -27.104 50.165 1.00 15.19 291 GLY B O 1
ATOM 3143 N N . PHE B 2 116 ? -16.950 -27.904 48.378 1.00 14.83 292 PHE B N 1
ATOM 3144 C CA . PHE B 2 116 ? -18.124 -28.302 49.112 1.00 15.35 292 PHE B CA 1
ATOM 3145 C C . PHE B 2 116 ? -18.855 -29.413 48.401 1.00 15.58 292 PHE B C 1
ATOM 3146 O O . PHE B 2 116 ? -18.664 -29.619 47.191 1.00 14.36 292 PHE B O 1
ATOM 3154 N N . GLU B 2 117 ? -19.703 -30.117 49.148 1.00 14.87 293 GLU B N 1
ATOM 3155 C CA . GLU B 2 117 ? -20.590 -31.102 48.567 1.00 16.59 293 GLU B CA 1
ATOM 3156 C C . GLU B 2 117 ? -21.991 -30.921 49.130 1.00 16.20 293 GLU B C 1
ATOM 3157 O O . GLU B 2 117 ? -22.179 -30.836 50.357 1.00 16.67 293 GLU B O 1
ATOM 3163 N N . LEU B 2 118 ? -22.950 -30.810 48.229 1.00 15.40 294 LEU B N 1
ATOM 3164 C CA . LEU B 2 118 ? -24.359 -30.627 48.570 1.00 16.29 294 LEU B CA 1
ATOM 3165 C C . LEU B 2 118 ? -25.076 -31.810 48.005 1.00 16.15 294 LEU B C 1
ATOM 3166 O O . LEU B 2 118 ? -25.038 -32.044 46.811 1.00 14.91 294 LEU B O 1
ATOM 3171 N N . ASP B 2 119 ? -25.749 -32.577 48.855 1.00 15.50 295 ASP B N 1
ATOM 3172 C CA . ASP B 2 119 ? -26.513 -33.725 48.371 1.00 17.39 295 ASP B CA 1
ATOM 3173 C C . ASP B 2 119 ? -27.956 -33.420 48.673 1.00 15.90 295 ASP B C 1
ATOM 3174 O O . ASP B 2 119 ? -28.355 -33.501 49.838 1.00 16.06 295 ASP B O 1
ATOM 3179 N N . PHE B 2 120 ? -28.724 -32.992 47.687 1.00 15.09 296 PHE B N 1
ATOM 3180 C CA . PHE B 2 120 ? -30.094 -32.523 47.938 1.00 15.20 296 PHE B CA 1
ATOM 3181 C C . PHE B 2 120 ? -30.914 -33.582 48.661 1.00 15.74 296 PHE B C 1
ATOM 3182 O O . PHE B 2 120 ? -31.805 -33.242 49.451 1.00 15.64 296 PHE B O 1
ATOM 3190 N N . LEU B 2 121 ? -30.664 -34.848 48.319 1.00 15.72 297 LEU B N 1
ATOM 3191 C CA . LEU B 2 121 ? -31.496 -35.969 48.769 1.00 15.79 297 LEU B CA 1
ATOM 3192 C C . LEU B 2 121 ? -30.716 -36.886 49.727 1.00 15.87 297 LEU B C 1
ATOM 3193 O O . LEU B 2 121 ? -31.138 -38.024 49.995 1.00 16.61 297 LEU B O 1
ATOM 3198 N N . GLY B 2 122 ? -29.601 -36.396 50.252 1.00 15.06 298 GLY B N 1
ATOM 3199 C CA . GLY B 2 122 ? -28.777 -37.153 51.190 1.00 15.25 298 GLY B CA 1
ATOM 3200 C C . GLY B 2 122 ? -28.832 -36.673 52.631 1.00 14.66 298 GLY B C 1
ATOM 3201 O O . GLY B 2 122 ? -28.008 -37.063 53.470 1.00 14.89 298 GLY B O 1
ATOM 3202 N N . GLY B 2 123 ? -29.768 -35.760 52.927 1.00 14.38 299 GLY B N 1
ATOM 3203 C CA . GLY B 2 123 ? -29.944 -35.266 54.267 1.00 14.34 299 GLY B CA 1
ATOM 3204 C C . GLY B 2 123 ? -30.957 -36.073 55.065 1.00 15.04 299 GLY B C 1
ATOM 3205 O O . GLY B 2 123 ? -31.321 -37.187 54.698 1.00 15.61 299 GLY B O 1
ATOM 3206 N N . THR B 2 124 ? -31.440 -35.453 56.124 1.00 14.94 300 THR B N 1
ATOM 3207 C CA . THR B 2 124 ? -32.413 -36.056 57.034 1.00 15.94 300 THR B CA 1
ATOM 3208 C C . THR B 2 124 ? -33.824 -36.086 56.466 1.00 16.17 300 THR B C 1
ATOM 3209 O O . THR B 2 124 ? -34.615 -36.916 56.878 1.00 15.79 300 THR B O 1
ATOM 3213 N N . ASP B 2 125 ? -34.120 -35.221 55.475 1.00 15.67 301 ASP B N 1
ATOM 3214 C CA . ASP B 2 125 ? -35.476 -35.098 54.949 1.00 16.09 301 ASP B CA 1
ATOM 3215 C C . ASP B 2 125 ? -35.531 -35.101 53.429 1.00 15.00 301 ASP B C 1
ATOM 3216 O O . ASP B 2 125 ? -35.936 -34.096 52.813 1.00 13.09 301 ASP B O 1
ATOM 3221 N N . PRO B 2 126 ? -35.103 -36.192 52.810 1.00 14.10 302 PRO B N 1
ATOM 3222 C CA . PRO B 2 126 ? -35.059 -36.205 51.348 1.00 14.12 302 PRO B CA 1
ATOM 3223 C C . PRO B 2 126 ? -36.405 -36.053 50.707 1.00 14.67 302 PRO B C 1
ATOM 3224 O O . PRO B 2 126 ? -36.505 -35.482 49.622 1.00 14.07 302 PRO B O 1
ATOM 3228 N N . ASP B 2 127 ? -37.451 -36.623 51.297 1.00 14.93 303 ASP B N 1
ATOM 3229 C CA . ASP B 2 127 ? -38.767 -36.530 50.614 1.00 15.36 303 ASP B CA 1
ATOM 3230 C C . ASP B 2 127 ? -39.245 -35.065 50.570 1.00 14.35 303 ASP B C 1
ATOM 3231 O O . ASP B 2 127 ? -39.791 -34.616 49.562 1.00 14.53 303 ASP B O 1
ATOM 3236 N N . ALA B 2 128 ? -39.014 -34.328 51.637 1.00 14.90 304 ALA B N 1
ATOM 3237 C CA . ALA B 2 128 ? -39.344 -32.896 51.685 1.00 14.90 304 ALA B CA 1
ATOM 3238 C C . ALA B 2 128 ? -38.553 -32.111 50.672 1.00 14.26 304 ALA B C 1
ATOM 3239 O O . ALA B 2 128 ? -39.096 -31.272 49.986 1.00 13.89 304 ALA B O 1
ATOM 3241 N N . VAL B 2 129 ? -37.288 -32.465 50.482 1.00 13.23 305 VAL B N 1
ATOM 3242 C CA . VAL B 2 129 ? -36.461 -31.778 49.513 1.00 12.55 305 VAL B CA 1
ATOM 3243 C C . VAL B 2 129 ? -36.935 -32.119 48.121 1.00 12.40 305 VAL B C 1
ATOM 3244 O O . VAL B 2 129 ? -37.092 -31.216 47.286 1.00 12.85 305 VAL B O 1
ATOM 3248 N N . ARG B 2 130 ? -37.226 -33.398 47.876 1.00 12.48 306 ARG B N 1
ATOM 3249 C CA . ARG B 2 130 ? -37.713 -33.770 46.544 1.00 12.55 306 ARG B CA 1
ATOM 3250 C C . ARG B 2 130 ? -39.017 -32.988 46.220 1.00 12.82 306 ARG B C 1
ATOM 3251 O O . ARG B 2 130 ? -39.215 -32.528 45.093 1.00 12.19 306 ARG B O 1
ATOM 3259 N N . ASN B 2 131 ? -39.892 -32.877 47.202 1.00 13.47 307 ASN B N 1
ATOM 3260 C CA . ASN B 2 131 ? -41.161 -32.192 47.007 1.00 14.37 307 ASN B CA 1
ATOM 3261 C C . ASN B 2 131 ? -40.916 -30.704 46.673 1.00 14.01 307 ASN B C 1
ATOM 3262 O O . ASN B 2 131 ? -41.593 -30.143 45.827 1.00 13.06 307 ASN B O 1
ATOM 3267 N N . LEU B 2 132 ? -39.972 -30.077 47.367 1.00 14.14 308 LEU B N 1
ATOM 3268 C CA . LEU B 2 132 ? -39.634 -28.698 47.087 1.00 14.32 308 LEU B CA 1
ATOM 3269 C C . LEU B 2 132 ? -39.089 -28.543 45.662 1.00 13.95 308 LEU B C 1
ATOM 3270 O O . LEU B 2 132 ? -39.513 -27.655 44.915 1.00 14.40 308 LEU B O 1
ATOM 3275 N N . LEU B 2 133 ? -38.152 -29.401 45.268 1.00 13.02 309 LEU B N 1
ATOM 3276 C CA . LEU B 2 133 ? -37.561 -29.285 43.935 1.00 13.27 309 LEU B CA 1
ATOM 3277 C C . LEU B 2 133 ? -38.618 -29.517 42.861 1.00 13.23 309 LEU B C 1
ATOM 3278 O O . LEU B 2 133 ? -38.554 -28.914 41.782 1.00 12.42 309 LEU B O 1
ATOM 3283 N N . THR B 2 134 ? -39.610 -30.355 43.165 1.00 13.76 310 THR B N 1
ATOM 3284 C CA . THR B 2 134 ? -40.673 -30.664 42.202 1.00 13.57 310 THR B CA 1
ATOM 3285 C C . THR B 2 134 ? -41.502 -29.413 41.884 1.00 13.82 310 THR B C 1
ATOM 3286 O O . THR B 2 134 ? -41.907 -29.226 40.738 1.00 13.18 310 THR B O 1
ATOM 3290 N N . GLN B 2 135 ? -41.635 -28.508 42.849 1.00 14.80 311 GLN B N 1
ATOM 3291 C CA . GLN B 2 135 ? -42.308 -27.222 42.603 1.00 16.83 311 GLN B CA 1
ATOM 3292 C C . GLN B 2 135 ? -41.604 -26.402 41.512 1.00 15.98 311 GLN B C 1
ATOM 3293 O O . GLN B 2 135 ? -42.219 -25.520 40.902 1.00 17.39 311 GLN B O 1
ATOM 3299 N N . TYR B 2 136 ? -40.309 -26.659 41.304 1.00 14.31 312 TYR B N 1
ATOM 3300 C CA . TYR B 2 136 ? -39.506 -25.958 40.314 1.00 14.15 312 TYR B CA 1
ATOM 3301 C C . TYR B 2 136 ? -38.933 -26.881 39.252 1.00 13.72 312 TYR B C 1
ATOM 3302 O O . TYR B 2 136 ? -37.894 -26.595 38.663 1.00 12.56 312 TYR B O 1
ATOM 3311 N N . ALA B 2 137 ? -39.626 -27.989 39.002 1.00 12.67 313 ALA B N 1
ATOM 3312 C CA . ALA B 2 137 ? -39.223 -28.930 37.986 1.00 12.87 313 ALA B CA 1
ATOM 3313 C C . ALA B 2 137 ? -38.943 -28.252 36.649 1.00 12.22 313 ALA B C 1
ATOM 3314 O O . ALA B 2 137 ? -39.744 -27.414 36.165 1.00 12.16 313 ALA B O 1
ATOM 3316 N N . GLY B 2 138 ? -37.788 -28.565 36.061 1.00 12.45 314 GLY B N 1
ATOM 3317 C CA . GLY B 2 138 ? -37.397 -27.988 34.753 1.00 12.72 314 GLY B CA 1
ATOM 3318 C C . GLY B 2 138 ? -36.729 -26.607 34.825 1.00 12.82 314 GLY B C 1
ATOM 3319 O O . GLY B 2 138 ? -36.339 -26.057 33.802 1.00 13.76 314 GLY B O 1
ATOM 3320 N N . LYS B 2 139 ? -36.626 -26.024 36.010 1.00 12.82 315 LYS B N 1
ATOM 3321 C CA . LYS B 2 139 ? -36.092 -24.661 36.152 1.00 13.81 315 LYS B CA 1
ATOM 3322 C C . LYS B 2 139 ? -34.632 -24.664 36.538 1.00 13.45 315 LYS B C 1
ATOM 3323 O O . LYS B 2 139 ? -34.126 -25.649 37.109 1.00 12.60 315 LYS B O 1
ATOM 3329 N N . ARG B 2 140 ? -33.972 -23.532 36.259 1.00 13.93 316 ARG B N 1
ATOM 3330 C CA . ARG B 2 140 ? -32.556 -23.354 36.530 1.00 14.48 316 ARG B CA 1
ATOM 3331 C C . ARG B 2 140 ? -32.340 -22.995 38.001 1.00 13.65 316 ARG B C 1
ATOM 3332 O O . ARG B 2 140 ? -32.927 -22.026 38.502 1.00 13.93 316 ARG B O 1
ATOM 3340 N N . VAL B 2 141 ? -31.436 -23.712 38.654 1.00 12.21 317 VAL B N 1
ATOM 3341 C CA . VAL B 2 141 ? -31.024 -23.411 40.028 1.00 12.41 317 VAL B CA 1
ATOM 3342 C C . VAL B 2 141 ? -29.650 -22.778 39.953 1.00 13.02 317 VAL B C 1
ATOM 3343 O O . VAL B 2 141 ? -28.797 -23.206 39.162 1.00 13.85 317 VAL B O 1
ATOM 3347 N N . THR B 2 142 ? -29.450 -21.797 40.809 1.00 12.59 318 THR B N 1
ATOM 3348 C CA . THR B 2 142 ? -28.135 -21.174 41.003 1.00 13.09 318 THR B CA 1
ATOM 3349 C C . THR B 2 142 ? -27.689 -21.410 42.430 1.00 12.85 318 THR B C 1
ATOM 3350 O O . THR B 2 142 ? -28.344 -20.963 43.383 1.00 13.98 318 THR B O 1
ATOM 3354 N N . VAL B 2 143 ? -26.570 -22.096 42.584 1.00 12.69 319 VAL B N 1
ATOM 3355 C CA . VAL B 2 143 ? -25.925 -22.242 43.879 1.00 12.46 319 VAL B CA 1
ATOM 3356 C C . VAL B 2 143 ? -24.804 -21.210 43.931 1.00 12.74 319 VAL B C 1
ATOM 3357 O O . VAL B 2 143 ? -23.851 -21.276 43.121 1.00 13.04 319 VAL B O 1
ATOM 3361 N N . ALA B 2 144 ? -24.886 -20.297 44.898 1.00 12.69 320 ALA B N 1
ATOM 3362 C CA . ALA B 2 144 ? -23.894 -19.229 45.037 1.00 12.70 320 ALA B CA 1
ATOM 3363 C C . ALA B 2 144 ? -23.117 -19.449 46.306 1.00 12.95 320 ALA B C 1
ATOM 3364 O O . ALA B 2 144 ? -23.662 -19.922 47.314 1.00 13.01 320 ALA B O 1
ATOM 3366 N N . TYR B 2 145 ? -21.820 -19.168 46.248 1.00 12.24 321 TYR B N 1
ATOM 3367 C CA . TYR B 2 145 ? -20.970 -19.338 47.412 1.00 12.51 321 TYR B CA 1
ATOM 3368 C C . TYR B 2 145 ? -19.773 -18.431 47.302 1.00 12.41 321 TYR B C 1
ATOM 3369 O O . TYR B 2 145 ? -19.449 -17.949 46.229 1.00 12.41 321 TYR B O 1
ATOM 3378 N N . THR B 2 146 ? -19.120 -18.225 48.421 1.00 12.21 322 THR B N 1
ATOM 3379 C CA . THR B 2 146 ? -17.953 -17.378 48.495 1.00 12.55 322 THR B CA 1
ATOM 3380 C C . THR B 2 146 ? -16.743 -18.100 49.059 1.00 12.18 322 THR B C 1
ATOM 3381 O O . THR B 2 146 ? -16.858 -19.043 49.861 1.00 12.14 322 THR B O 1
ATOM 3385 N N . GLY B 2 147 ? -15.571 -17.656 48.617 1.00 12.70 323 GLY B N 1
ATOM 3386 C CA . GLY B 2 147 ? -14.311 -18.092 49.177 1.00 12.74 323 GLY B CA 1
ATOM 3387 C C . GLY B 2 147 ? -13.390 -16.902 49.341 1.00 13.45 323 GLY B C 1
ATOM 3388 O O . GLY B 2 147 ? -13.619 -15.855 48.746 1.00 13.44 323 GLY B O 1
ATOM 3389 N N . ILE B 2 148 ? -12.384 -17.079 50.180 1.00 13.85 324 ILE B N 1
ATOM 3390 C CA . ILE B 2 148 ? -11.453 -16.018 50.519 1.00 13.91 324 ILE B CA 1
ATOM 3391 C C . ILE B 2 148 ? -10.056 -16.407 50.048 1.00 13.21 324 ILE B C 1
ATOM 3392 O O . ILE B 2 148 ? -9.552 -17.489 50.376 1.00 12.86 324 ILE B O 1
ATOM 3397 N N . VAL B 2 149 ? -9.430 -15.533 49.279 1.00 12.44 325 VAL B N 1
ATOM 3398 C CA . VAL B 2 149 ? -8.057 -15.772 48.832 1.00 12.53 325 VAL B CA 1
ATOM 3399 C C . VAL B 2 149 ? -7.136 -15.702 50.041 1.00 13.09 325 VAL B C 1
ATOM 3400 O O . VAL B 2 149 ? -7.138 -14.708 50.738 1.00 13.73 325 VAL B O 1
ATOM 3404 N N . ASN B 2 150 ? -6.334 -16.740 50.243 1.00 13.01 326 ASN B N 1
ATOM 3405 C CA . ASN B 2 150 ? -5.536 -16.851 51.445 1.00 14.33 326 ASN B CA 1
ATOM 3406 C C . ASN B 2 150 ? -4.034 -16.774 51.140 1.00 15.26 326 ASN B C 1
ATOM 3407 O O . ASN B 2 150 ? -3.623 -16.612 49.994 1.00 15.82 326 ASN B O 1
ATOM 3412 N N . GLU B 2 151 ? -3.231 -16.829 52.195 1.00 16.50 327 GLU B N 1
ATOM 3413 C CA . GLU B 2 151 ? -1.775 -16.665 52.065 1.00 18.63 327 GLU B CA 1
ATOM 3414 C C . GLU B 2 151 ? -1.080 -17.809 51.285 1.00 18.92 327 GLU B C 1
ATOM 3415 O O . GLU B 2 151 ? 0.096 -17.666 50.905 1.00 19.71 327 GLU B O 1
ATOM 3421 N N . LYS B 2 152 ? -1.802 -18.911 51.006 1.00 17.39 328 LYS B N 1
ATOM 3422 C CA . LYS B 2 152 ? -1.267 -19.994 50.198 1.00 18.46 328 LYS B CA 1
ATOM 3423 C C . LYS B 2 152 ? -1.487 -19.785 48.713 1.00 17.51 328 LYS B C 1
ATOM 3424 O O . LYS B 2 152 ? -1.043 -20.579 47.885 1.00 16.77 328 LYS B O 1
ATOM 3430 N N . MET B 2 153 ? -2.179 -18.701 48.366 1.00 16.36 329 MET B N 1
ATOM 3431 C CA . MET B 2 153 ? -2.265 -18.269 46.966 1.00 15.85 329 MET B CA 1
ATOM 3432 C C . MET B 2 153 ? -0.963 -17.570 46.584 1.00 15.61 329 MET B C 1
ATOM 3433 O O . MET B 2 153 ? -0.692 -16.436 47.010 1.00 15.87 329 MET B O 1
ATOM 3438 N N . ILE B 2 154 ? -0.152 -18.272 45.822 1.00 16.02 330 ILE B N 1
ATOM 3439 C CA . ILE B 2 154 ? 1.197 -17.817 45.482 1.00 16.31 330 ILE B CA 1
ATOM 3440 C C . ILE B 2 154 ? 1.235 -17.407 44.020 1.00 16.29 330 ILE B C 1
ATOM 3441 O O . ILE B 2 154 ? 0.429 -17.886 43.215 1.00 15.62 330 ILE B O 1
ATOM 3446 N N . PRO B 2 155 ? 2.132 -16.475 43.663 1.00 16.04 331 PRO B N 1
ATOM 3447 C CA . PRO B 2 155 ? 2.312 -16.179 42.245 1.00 16.33 331 PRO B CA 1
ATOM 3448 C C . PRO B 2 155 ? 2.873 -17.358 41.464 1.00 17.08 331 PRO B C 1
ATOM 3449 O O . PRO B 2 155 ? 3.316 -18.328 42.062 1.00 17.47 331 PRO B O 1
ATOM 3453 N N . ASP B 2 156 ? 2.809 -17.264 40.135 1.00 18.32 332 ASP B N 1
ATOM 3454 C CA . ASP B 2 156 ? 3.322 -18.285 39.209 1.00 20.03 332 ASP B CA 1
ATOM 3455 C C . ASP B 2 156 ? 2.508 -19.557 39.274 1.00 20.34 332 ASP B C 1
ATOM 3456 O O . ASP B 2 156 ? 3.012 -20.641 38.956 1.00 21.43 332 ASP B O 1
ATOM 3461 N N . GLN B 2 157 ? 1.253 -19.444 39.684 1.00 20.34 333 GLN B N 1
ATOM 3462 C CA . GLN B 2 157 ? 0.388 -20.608 39.794 1.00 22.14 333 GLN B CA 1
ATOM 3463 C C . GLN B 2 157 ? -1.056 -20.223 39.475 1.00 20.91 333 GLN B C 1
ATOM 3464 O O . GLN B 2 157 ? -1.674 -19.460 40.199 1.00 22.77 333 GLN B O 1
ATOM 3470 N N . LYS B 2 158 ? -1.575 -20.747 38.378 1.00 19.72 334 LYS B N 1
ATOM 3471 C CA . LYS B 2 158 ? -2.994 -20.648 38.090 1.00 19.51 334 LYS B CA 1
ATOM 3472 C C . LYS B 2 158 ? -3.723 -21.765 38.785 1.00 19.96 334 LYS B C 1
ATOM 3473 O O . LYS B 2 158 ? -3.323 -22.937 38.695 1.00 21.45 334 LYS B O 1
ATOM 3479 N N . VAL B 2 159 ? -4.783 -21.424 39.492 1.00 17.03 335 VAL B N 1
ATOM 3480 C CA . VAL B 2 159 ? -5.569 -22.438 40.155 1.00 17.80 335 VAL B CA 1
ATOM 3481 C C . VAL B 2 159 ? -7.018 -22.357 39.673 1.00 17.74 335 VAL B C 1
ATOM 3482 O O . VAL B 2 159 ? -7.557 -21.273 39.427 1.00 17.88 335 VAL B O 1
ATOM 3486 N N . GLY B 2 160 ? -7.612 -23.511 39.472 1.00 16.90 336 GLY B N 1
ATOM 3487 C CA . GLY B 2 160 ? -8.974 -23.578 38.974 1.00 16.48 336 GLY B CA 1
ATOM 3488 C C . GLY B 2 160 ? -9.835 -24.367 39.911 1.00 16.17 336 GLY B C 1
ATOM 3489 O O . GLY B 2 160 ? -9.406 -24.754 40.979 1.00 17.26 336 GLY B O 1
ATOM 3490 N N . ASN B 2 161 ? -11.081 -24.566 39.521 1.00 15.75 337 ASN B N 1
ATOM 3491 C CA . ASN B 2 161 ? -11.975 -25.455 40.251 1.00 15.77 337 ASN B CA 1
ATOM 3492 C C . ASN B 2 161 ? -12.818 -26.224 39.288 1.00 15.01 337 ASN B C 1
ATOM 3493 O O . ASN B 2 161 ? -12.881 -25.914 38.089 1.00 15.73 337 ASN B O 1
ATOM 3497 N N . THR B 2 162 ? -13.470 -27.233 39.818 1.00 14.55 338 THR B N 1
ATOM 3498 C CA . THR B 2 162 ? -14.260 -28.166 39.058 1.00 14.78 338 THR B CA 1
ATOM 3499 C C . THR B 2 162 ? -15.571 -28.354 39.798 1.00 14.79 338 THR B C 1
ATOM 3500 O O . THR B 2 162 ? -15.576 -28.559 41.036 1.00 14.63 338 THR B O 1
ATOM 3504 N N . ALA B 2 163 ? -16.671 -28.315 39.061 1.00 14.38 339 ALA B N 1
ATOM 3505 C CA . ALA B 2 163 ? -18.001 -28.599 39.631 1.00 14.83 339 ALA B CA 1
ATOM 3506 C C . ALA B 2 163 ? -18.583 -29.781 38.919 1.00 16.37 339 ALA B C 1
ATOM 3507 O O . ALA B 2 163 ? -18.450 -29.914 37.684 1.00 15.65 339 ALA B O 1
ATOM 3509 N N . GLU B 2 164 ? -19.256 -30.632 39.697 1.00 16.48 340 GLU B N 1
ATOM 3510 C CA . GLU B 2 164 ? -19.854 -31.880 39.180 1.00 16.36 340 GLU B CA 1
ATOM 3511 C C . GLU B 2 164 ? -21.290 -31.946 39.675 1.00 15.45 340 GLU B C 1
ATOM 3512 O O . GLU B 2 164 ? -21.544 -31.758 40.877 1.00 15.67 340 GLU B O 1
ATOM 3518 N N . VAL B 2 165 ? -22.226 -32.227 38.782 1.00 13.45 341 VAL B N 1
ATOM 3519 C CA . VAL B 2 165 ? -23.619 -32.502 39.179 1.00 13.30 341 VAL B CA 1
ATOM 3520 C C . VAL B 2 165 ? -23.938 -33.920 38.769 1.00 13.47 341 VAL B C 1
ATOM 3521 O O . VAL B 2 165 ? -23.675 -34.298 37.645 1.00 12.94 341 VAL B O 1
ATOM 3525 N N . SER B 2 166 ? -24.488 -34.716 39.680 1.00 13.61 342 SER B N 1
ATOM 3526 C CA . SER B 2 166 ? -24.771 -36.137 39.379 1.00 15.42 342 SER B CA 1
ATOM 3527 C C . SER B 2 166 ? -26.052 -36.610 39.999 1.00 15.90 342 SER B C 1
ATOM 3528 O O . SER B 2 166 ? -26.405 -36.214 41.116 1.00 15.99 342 SER B O 1
ATOM 3531 N N . PHE B 2 167 ? -26.720 -37.500 39.275 1.00 17.25 343 PHE B N 1
ATOM 3532 C CA . PHE B 2 167 ? -27.910 -38.190 39.801 1.00 18.85 343 PHE B CA 1
ATOM 3533 C C . PHE B 2 167 ? -27.632 -39.685 40.040 1.00 21.35 343 PHE B C 1
ATOM 3534 O O . PHE B 2 167 ? -28.398 -40.345 40.719 1.00 23.46 343 PHE B O 1
ATOM 3542 N N . LYS B 2 172 ? -23.546 -38.004 35.391 1.00 28.90 348 LYS B N 1
ATOM 3543 C CA . LYS B 2 172 ? -22.679 -36.953 35.947 1.00 28.46 348 LYS B CA 1
ATOM 3544 C C . LYS B 2 172 ? -22.178 -35.982 34.867 1.00 25.58 348 LYS B C 1
ATOM 3545 O O . LYS B 2 172 ? -21.788 -36.413 33.794 1.00 25.92 348 LYS B O 1
ATOM 3551 N N . ILE B 2 173 ? -22.229 -34.678 35.154 1.00 19.44 349 ILE B N 1
ATOM 3552 C CA . ILE B 2 173 ? -21.672 -33.662 34.274 1.00 18.17 349 ILE B CA 1
ATOM 3553 C C . ILE B 2 173 ? -20.682 -32.896 35.094 1.00 16.82 349 ILE B C 1
ATOM 3554 O O . ILE B 2 173 ? -20.937 -32.592 36.246 1.00 15.93 349 ILE B O 1
ATOM 3559 N N . THR B 2 174 ? -19.513 -32.625 34.497 1.00 17.13 350 THR B N 1
ATOM 3560 C CA . THR B 2 174 ? -18.449 -31.886 35.127 1.00 18.57 350 THR B CA 1
ATOM 3561 C C . THR B 2 174 ? -18.122 -30.657 34.286 1.00 18.51 350 THR B C 1
ATOM 3562 O O . THR B 2 174 ? -18.121 -30.737 33.068 1.00 18.34 350 THR B O 1
ATOM 3566 N N . VAL B 2 175 ? -17.837 -29.528 34.932 1.00 17.51 351 VAL B N 1
ATOM 3567 C CA . VAL B 2 175 ? -17.248 -28.375 34.237 1.00 18.25 351 VAL B CA 1
ATOM 3568 C C . VAL B 2 175 ? -16.123 -27.794 35.044 1.00 19.69 351 VAL B C 1
ATOM 3569 O O . VAL B 2 175 ? -16.088 -27.951 36.270 1.00 19.00 351 VAL B O 1
ATOM 3573 N N . ASN B 2 176 ? -15.268 -27.027 34.383 1.00 21.29 352 ASN B N 1
ATOM 3574 C CA . ASN B 2 176 ? -14.237 -26.254 35.083 1.00 21.93 352 ASN B CA 1
ATOM 3575 C C . ASN B 2 176 ? -14.590 -24.779 35.154 1.00 21.08 352 ASN B C 1
ATOM 3576 O O . ASN B 2 176 ? -15.002 -24.185 34.155 1.00 21.15 352 ASN B O 1
ATOM 3581 N N . GLY B 2 177 ? -14.423 -24.177 36.338 1.00 19.67 353 GLY B N 1
ATOM 3582 C CA . GLY B 2 177 ? -14.617 -22.762 36.491 1.00 18.29 353 GLY B CA 1
ATOM 3583 C C . GLY B 2 177 ? -13.435 -21.995 35.931 1.00 18.12 353 GLY B C 1
ATOM 3584 O O . GLY B 2 177 ? -12.467 -22.604 35.396 1.00 18.81 353 GLY B O 1
ATOM 3585 N N . PRO B 2 178 ? -13.448 -20.667 36.071 1.00 17.85 354 PRO B N 1
ATOM 3586 C CA . PRO B 2 178 ? -12.342 -19.886 35.627 1.00 17.33 354 PRO B CA 1
ATOM 3587 C C . PRO B 2 178 ? -11.126 -20.136 36.496 1.00 16.98 354 PRO B C 1
ATOM 3588 O O . PRO B 2 178 ? -11.254 -20.697 37.625 1.00 19.52 354 PRO B O 1
ATOM 3592 N N A GLU B 2 179 ? -9.977 -19.747 35.998 0.47 16.07 355 GLU B N 1
ATOM 3593 N N B GLU B 2 179 ? -9.956 -19.884 35.929 0.53 16.30 355 GLU B N 1
ATOM 3594 C CA A GLU B 2 179 ? -8.786 -19.846 36.768 0.47 15.33 355 GLU B CA 1
ATOM 3595 C CA B GLU B 2 179 ? -8.713 -19.874 36.692 0.53 15.77 355 GLU B CA 1
ATOM 3596 C C A GLU B 2 179 ? -8.499 -18.527 37.430 0.47 14.58 355 GLU B C 1
ATOM 3597 C C B GLU B 2 179 ? -8.623 -18.560 37.497 0.53 14.79 355 GLU B C 1
ATOM 3598 O O A GLU B 2 179 ? -8.893 -17.475 36.933 0.47 13.05 355 GLU B O 1
ATOM 3599 O O B GLU B 2 179 ? -9.182 -17.530 37.097 0.53 13.37 355 GLU B O 1
ATOM 3610 N N . ILE B 2 180 ? -7.864 -18.602 38.589 1.00 13.30 356 ILE B N 1
ATOM 3611 C CA . ILE B 2 180 ? -7.455 -17.403 39.299 1.00 12.77 356 ILE B CA 1
ATOM 3612 C C . ILE B 2 180 ? -5.955 -17.458 39.533 1.00 12.21 356 ILE B C 1
ATOM 3613 O O . ILE B 2 180 ? -5.332 -18.541 39.570 1.00 11.92 356 ILE B O 1
ATOM 3618 N N . GLN B 2 181 ? -5.368 -16.286 39.633 1.00 10.93 357 GLN B N 1
ATOM 3619 C CA . GLN B 2 181 ? -3.918 -16.155 39.863 1.00 11.52 357 GLN B CA 1
ATOM 3620 C C . GLN B 2 181 ? -3.666 -14.850 40.622 1.00 11.22 357 GLN B C 1
ATOM 3621 O O . GLN B 2 181 ? -4.513 -13.976 40.654 1.00 10.85 357 GLN B O 1
ATOM 3627 N N . THR B 2 182 ? -2.497 -14.749 41.256 1.00 11.17 358 THR B N 1
ATOM 3628 C CA . THR B 2 182 ? -2.091 -13.546 41.925 1.00 11.28 358 THR B CA 1
ATOM 3629 C C . THR B 2 182 ? -0.672 -13.152 41.517 1.00 11.83 358 THR B C 1
ATOM 3630 O O . THR B 2 182 ? 0.062 -13.933 40.905 1.00 12.50 358 THR B O 1
ATOM 3634 N N . GLY B 2 183 ? -0.297 -11.927 41.887 1.00 12.23 359 GLY B N 1
ATOM 3635 C CA . GLY B 2 183 ? 1.003 -11.372 41.549 1.00 11.90 359 GLY B CA 1
ATOM 3636 C C . GLY B 2 183 ? 1.874 -11.168 42.762 1.00 11.56 359 GLY B C 1
ATOM 3637 O O . GLY B 2 183 ? 1.399 -11.140 43.918 1.00 10.93 359 GLY B O 1
ATOM 3638 N N . GLY B 2 184 ? 3.150 -11.003 42.499 1.00 11.46 360 GLY B N 1
ATOM 3639 C CA . GLY B 2 184 ? 4.108 -10.678 43.532 1.00 11.79 360 GLY B CA 1
ATOM 3640 C C . GLY B 2 184 ? 5.250 -9.856 42.964 1.00 11.41 360 GLY B C 1
ATOM 3641 O O . GLY B 2 184 ? 5.329 -9.607 41.743 1.00 12.12 360 GLY B O 1
ATOM 3642 N N . ILE B 2 185 ? 6.117 -9.385 43.845 1.00 11.14 361 ILE B N 1
ATOM 3643 C CA . ILE B 2 185 ? 7.288 -8.623 43.422 1.00 11.41 361 ILE B CA 1
ATOM 3644 C C . ILE B 2 185 ? 8.417 -8.873 44.402 1.00 11.16 361 ILE B C 1
ATOM 3645 O O . ILE B 2 185 ? 8.173 -9.113 45.603 1.00 11.25 361 ILE B O 1
ATOM 3650 N N . ARG B 2 186 ? 9.648 -8.836 43.888 1.00 11.26 362 ARG B N 1
ATOM 3651 C CA . ARG B 2 186 ? 10.874 -8.939 44.717 1.00 11.33 362 ARG B CA 1
ATOM 3652 C C . ARG B 2 186 ? 11.802 -7.769 44.454 1.00 11.42 362 ARG B C 1
ATOM 3653 O O . ARG B 2 186 ? 11.957 -7.305 43.317 1.00 11.69 362 ARG B O 1
ATOM 3661 N N . PHE B 2 187 ? 12.421 -7.288 45.532 1.00 11.13 363 PHE B N 1
ATOM 3662 C CA . PHE B 2 187 ? 13.440 -6.250 45.469 1.00 11.42 363 PHE B CA 1
ATOM 3663 C C . PHE B 2 187 ? 14.719 -6.745 46.098 1.00 11.19 363 PHE B C 1
ATOM 3664 O O . PHE B 2 187 ? 14.700 -7.566 47.041 1.00 12.04 363 PHE B O 1
ATOM 3672 N N . PHE B 2 188 ? 15.817 -6.143 45.673 1.00 11.60 364 PHE B N 1
ATOM 3673 C CA . PHE B 2 188 ? 17.093 -6.338 46.357 1.00 11.79 364 PHE B CA 1
ATOM 3674 C C . PHE B 2 188 ? 17.708 -5.001 46.684 1.00 11.16 364 PHE B C 1
ATOM 3675 O O . PHE B 2 188 ? 18.177 -4.274 45.797 1.00 10.85 364 PHE B O 1
ATOM 3683 N N . LYS B 2 189 ? 17.622 -4.645 47.964 1.00 11.39 365 LYS B N 1
ATOM 3684 C CA . LYS B 2 189 ? 18.155 -3.400 48.481 1.00 11.50 365 LYS B CA 1
ATOM 3685 C C . LYS B 2 189 ? 19.607 -3.612 48.863 1.00 11.67 365 LYS B C 1
ATOM 3686 O O . LYS B 2 189 ? 19.911 -4.488 49.660 1.00 11.77 365 LYS B O 1
ATOM 3692 N N . HIS B 2 190 ? 20.489 -2.814 48.288 1.00 12.06 366 HIS B N 1
ATOM 3693 C CA . HIS B 2 190 ? 21.934 -3.038 48.440 1.00 12.27 366 HIS B CA 1
ATOM 3694 C C . HIS B 2 190 ? 22.670 -1.735 48.632 1.00 13.12 366 HIS B C 1
ATOM 3695 O O . HIS B 2 190 ? 22.141 -0.658 48.353 1.00 12.43 366 HIS B O 1
ATOM 3702 N N . GLU B 2 191 ? 23.931 -1.845 49.042 1.00 14.00 367 GLU B N 1
ATOM 3703 C CA . GLU B 2 191 ? 24.814 -0.679 49.129 1.00 15.55 367 GLU B CA 1
ATOM 3704 C C . GLU B 2 191 ? 25.213 -0.257 47.724 1.00 15.76 367 GLU B C 1
ATOM 3705 O O . GLU B 2 191 ? 25.545 -1.088 46.879 1.00 15.37 367 GLU B O 1
ATOM 3711 N N . ALA B 2 192 ? 25.186 1.053 47.470 1.00 16.07 368 ALA B N 1
ATOM 3712 C CA . ALA B 2 192 ? 25.628 1.576 46.184 1.00 16.70 368 ALA B CA 1
ATOM 3713 C C . ALA B 2 192 ? 27.043 1.073 45.908 1.00 17.17 368 ALA B C 1
ATOM 3714 O O . ALA B 2 192 ? 27.886 1.043 46.789 1.00 18.45 368 ALA B O 1
ATOM 3716 N N . GLY B 2 193 ? 27.249 0.644 44.692 1.00 17.97 369 GLY B N 1
ATOM 3717 C CA . GLY B 2 193 ? 28.595 0.271 44.221 1.00 19.43 369 GLY B CA 1
ATOM 3718 C C . GLY B 2 193 ? 28.892 -1.206 44.371 1.00 20.42 369 GLY B C 1
ATOM 3719 O O . GLY B 2 193 ? 29.977 -1.645 43.973 1.00 22.07 369 GLY B O 1
ATOM 3720 N N . SER B 2 194 ? 28.009 -1.958 45.017 1.00 18.77 370 SER B N 1
ATOM 3721 C CA . SER B 2 194 ? 28.236 -3.375 45.262 1.00 17.92 370 SER B CA 1
ATOM 3722 C C . SER B 2 194 ? 26.940 -4.151 45.412 1.00 16.88 370 SER B C 1
ATOM 3723 O O . SER B 2 194 ? 25.857 -3.586 45.375 1.00 17.69 370 SER B O 1
ATOM 3726 N N A SER B 2 195 ? 27.047 -5.457 45.616 0.40 16.43 371 SER B N 1
ATOM 3727 N N B SER B 2 195 ? 27.073 -5.457 45.591 0.60 16.17 371 SER B N 1
ATOM 3728 C CA A SER B 2 195 ? 25.864 -6.296 45.849 0.40 15.97 371 SER B CA 1
ATOM 3729 C CA B SER B 2 195 ? 25.931 -6.341 45.819 0.60 15.76 371 SER B CA 1
ATOM 3730 C C A SER B 2 195 ? 25.687 -6.666 47.316 0.40 15.78 371 SER B C 1
ATOM 3731 C C B SER B 2 195 ? 25.645 -6.616 47.296 0.60 15.54 371 SER B C 1
ATOM 3732 O O A SER B 2 195 ? 24.989 -7.621 47.650 0.40 16.03 371 SER B O 1
ATOM 3733 O O B SER B 2 195 ? 24.825 -7.476 47.608 0.60 15.89 371 SER B O 1
ATOM 3738 N N . LYS B 2 196 ? 26.308 -5.892 48.199 1.00 15.75 372 LYS B N 1
ATOM 3739 C CA . LYS B 2 196 ? 26.134 -6.088 49.632 1.00 16.25 372 LYS B CA 1
ATOM 3740 C C . LYS B 2 196 ? 24.695 -5.765 50.034 1.00 15.59 372 LYS B C 1
ATOM 3741 O O . LYS B 2 196 ? 24.225 -4.620 49.855 1.00 15.13 372 LYS B O 1
ATOM 3747 N N . SER B 2 197 ? 24.021 -6.758 50.603 1.00 15.50 373 SER B N 1
ATOM 3748 C CA . SER B 2 197 ? 22.627 -6.614 51.066 1.00 15.20 373 SER B CA 1
ATOM 3749 C C . SER B 2 197 ? 22.538 -5.599 52.184 1.00 15.68 373 SER B C 1
ATOM 3750 O O . SER B 2 197 ? 23.363 -5.616 53.112 1.00 16.07 373 SER B O 1
ATOM 3753 N N . LEU B 2 198 ? 21.548 -4.688 52.096 1.00 14.82 374 LEU B N 1
ATOM 3754 C CA . LEU B 2 198 ? 21.354 -3.665 53.113 1.00 15.05 374 LEU B CA 1
ATOM 3755 C C . LEU B 2 198 ? 20.039 -3.920 53.828 1.00 14.75 374 LEU B C 1
ATOM 3756 O O . LEU B 2 198 ? 18.961 -3.725 53.264 1.00 13.71 374 LEU B O 1
ATOM 3761 N N . ALA B 2 199 ? 20.153 -4.423 55.060 1.00 14.39 375 ALA B N 1
ATOM 3762 C CA . ALA B 2 199 ? 19.024 -4.699 55.917 1.00 14.50 375 ALA B CA 1
ATOM 3763 C C . ALA B 2 199 ? 18.546 -3.406 56.576 1.00 13.31 375 ALA B C 1
ATOM 3764 O O . ALA B 2 199 ? 19.278 -2.414 56.676 1.00 13.87 375 ALA B O 1
ATOM 3766 N N . ASN B 2 200 ? 17.292 -3.456 57.023 1.00 13.78 376 ASN B N 1
ATOM 3767 C CA . ASN B 2 200 ? 16.730 -2.470 57.951 1.00 14.06 376 ASN B CA 1
ATOM 3768 C C . ASN B 2 200 ? 16.382 -1.153 57.330 1.00 13.42 376 ASN B C 1
ATOM 3769 O O . ASN B 2 200 ? 16.145 -0.211 58.052 1.00 13.71 376 ASN B O 1
ATOM 3774 N N . ALA B 2 201 ? 16.298 -1.085 56.002 1.00 11.97 377 ALA B N 1
ATOM 3775 C CA . ALA B 2 201 ? 15.679 0.053 55.328 1.00 12.09 377 ALA B CA 1
ATOM 3776 C C . ALA B 2 201 ? 14.161 -0.101 55.404 1.00 11.75 377 ALA B C 1
ATOM 3777 O O . ALA B 2 201 ? 13.643 -1.214 55.432 1.00 13.88 377 ALA B O 1
ATOM 3779 N N . THR B 2 202 ? 13.468 1.028 55.397 1.00 10.86 378 THR B N 1
ATOM 3780 C CA . THR B 2 202 ? 12.003 1.037 55.518 1.00 11.44 378 THR B CA 1
ATOM 3781 C C . THR B 2 202 ? 11.368 1.566 54.246 1.00 10.50 378 THR B C 1
ATOM 3782 O O . THR B 2 202 ? 11.766 2.628 53.745 1.00 10.10 378 THR B O 1
ATOM 3786 N N . PHE B 2 203 ? 10.305 0.876 53.820 1.00 10.38 379 PHE B N 1
ATOM 3787 C CA . PHE B 2 203 ? 9.529 1.243 52.648 1.00 10.05 379 PHE B CA 1
ATOM 3788 C C . PHE B 2 203 ? 8.043 1.211 52.940 1.00 9.80 379 PHE B C 1
ATOM 3789 O O . PHE B 2 203 ? 7.586 0.510 53.856 1.00 10.32 379 PHE B O 1
ATOM 3797 N N . ILE B 2 204 ? 7.291 1.932 52.121 1.00 9.78 380 ILE B N 1
ATOM 3798 C CA . ILE B 2 204 ? 5.851 1.731 52.005 1.00 9.86 380 ILE B CA 1
ATOM 3799 C C . ILE B 2 204 ? 5.497 1.525 50.561 1.00 9.81 380 ILE B C 1
ATOM 3800 O O . ILE B 2 204 ? 6.287 1.863 49.673 1.00 9.46 380 ILE B O 1
ATOM 3805 N N . LEU B 2 205 ? 4.332 0.906 50.313 1.00 9.57 381 LEU B N 1
ATOM 3806 C CA . LEU B 2 205 ? 3.893 0.635 48.953 1.00 9.95 381 LEU B CA 1
ATOM 3807 C C . LEU B 2 205 ? 2.766 1.578 48.544 1.00 10.41 381 LEU B C 1
ATOM 3808 O O . LEU B 2 205 ? 1.765 1.691 49.235 1.00 10.56 381 LEU B O 1
ATOM 3813 N N . GLN B 2 206 ? 2.927 2.201 47.383 1.00 10.35 382 GLN B N 1
ATOM 3814 C CA . GLN B 2 206 ? 2.006 3.222 46.886 1.00 11.14 382 GLN B CA 1
ATOM 3815 C C . GLN B 2 206 ? 1.447 2.806 45.546 1.00 11.09 382 GLN B C 1
ATOM 3816 O O . GLN B 2 206 ? 2.086 2.086 44.786 1.00 10.36 382 GLN B O 1
ATOM 3822 N N . ARG B 2 207 ? 0.221 3.246 45.265 1.00 10.68 383 ARG B N 1
ATOM 3823 C CA . ARG B 2 207 ? -0.328 3.144 43.924 1.00 11.76 383 ARG B CA 1
ATOM 3824 C C . ARG B 2 207 ? -1.114 4.391 43.587 1.00 12.27 383 ARG B C 1
ATOM 3825 O O . ARG B 2 207 ? -1.436 5.184 44.462 1.00 12.02 383 ARG B O 1
ATOM 3833 N N . MET B 2 208 ? -1.391 4.568 42.301 1.00 13.02 384 MET B N 1
ATOM 3834 C CA . MET B 2 208 ? -2.389 5.546 41.859 1.00 14.95 384 MET B CA 1
ATOM 3835 C C . MET B 2 208 ? -3.601 4.752 41.421 1.00 15.61 384 MET B C 1
ATOM 3836 O O . MET B 2 208 ? -3.527 3.932 40.466 1.00 16.97 384 MET B O 1
ATOM 3841 N N . ASN B 2 209 ? -4.696 4.930 42.149 1.00 14.78 385 ASN B N 1
ATOM 3842 C CA . ASN B 2 209 ? -5.963 4.324 41.778 1.00 15.77 385 ASN B CA 1
ATOM 3843 C C . ASN B 2 209 ? -6.731 5.444 41.083 1.00 14.88 385 ASN B C 1
ATOM 3844 O O . ASN B 2 209 ? -7.153 6.404 41.720 1.00 14.16 385 ASN B O 1
ATOM 3849 N N . GLY B 2 210 ? -6.762 5.404 39.759 1.00 14.52 386 GLY B N 1
ATOM 3850 C CA . GLY B 2 210 ? -7.082 6.604 39.022 1.00 14.79 386 GLY B CA 1
ATOM 3851 C C . GLY B 2 210 ? -6.133 7.709 39.347 1.00 14.89 386 GLY B C 1
ATOM 3852 O O . GLY B 2 210 ? -4.902 7.519 39.331 1.00 16.30 386 GLY B O 1
ATOM 3853 N N . ASN B 2 211 ? -6.645 8.899 39.647 1.00 14.51 387 ASN B N 1
ATOM 3854 C CA . ASN B 2 211 ? -5.782 9.995 39.970 1.00 13.75 387 ASN B CA 1
ATOM 3855 C C . ASN B 2 211 ? -5.598 10.190 41.479 1.00 13.51 387 ASN B C 1
ATOM 3856 O O . ASN B 2 211 ? -5.190 11.256 41.904 1.00 15.08 387 ASN B O 1
ATOM 3861 N N . VAL B 2 212 ? -5.903 9.144 42.254 1.00 12.77 388 VAL B N 1
ATOM 3862 C CA . VAL B 2 212 ? -5.828 9.197 43.720 1.00 12.70 388 VAL B CA 1
ATOM 3863 C C . VAL B 2 212 ? -4.669 8.331 44.209 1.00 11.79 388 VAL B C 1
ATOM 3864 O O . VAL B 2 212 ? -4.642 7.136 43.988 1.00 12.45 388 VAL B O 1
ATOM 3868 N N . ARG B 2 213 ? -3.775 8.955 44.950 1.00 11.68 389 ARG B N 1
ATOM 3869 C CA . ARG B 2 213 ? -2.646 8.239 45.522 1.00 11.77 389 ARG B CA 1
ATOM 3870 C C . ARG B 2 213 ? -3.086 7.499 46.779 1.00 11.65 389 ARG B C 1
ATOM 3871 O O . ARG B 2 213 ? -3.771 8.071 47.649 1.00 12.62 389 ARG B O 1
ATOM 3879 N N . GLU B 2 214 ? -2.733 6.219 46.855 1.00 11.17 390 GLU B N 1
ATOM 3880 C CA . GLU B 2 214 ? -3.083 5.388 47.994 1.00 11.38 390 GLU B CA 1
ATOM 3881 C C . GLU B 2 214 ? -1.886 4.594 48.437 1.00 10.46 390 GLU B C 1
ATOM 3882 O O . GLU B 2 214 ? -0.940 4.415 47.681 1.00 10.60 390 GLU B O 1
ATOM 3888 N N . TYR B 2 215 ? -1.963 4.044 49.640 1.00 9.99 391 TYR B N 1
ATOM 3889 C CA . TYR B 2 215 ? -0.851 3.302 50.241 1.00 9.99 391 TYR B CA 1
ATOM 3890 C C . TYR B 2 215 ? -1.358 1.989 50.838 1.00 9.39 391 TYR B C 1
ATOM 3891 O O . TYR B 2 215 ? -2.489 1.902 51.293 1.00 9.47 391 TYR B O 1
ATOM 3900 N N . ALA B 2 216 ? -0.510 0.982 50.826 1.00 9.14 392 ALA B N 1
ATOM 3901 C CA . ALA B 2 216 ? -0.902 -0.360 51.200 1.00 9.36 392 ALA B CA 1
ATOM 3902 C C . ALA B 2 216 ? -0.897 -0.582 52.694 1.00 9.64 392 ALA B C 1
ATOM 3903 O O . ALA B 2 216 ? 0.072 -0.240 53.407 1.00 9.66 392 ALA B O 1
ATOM 3905 N N . VAL B 2 217 ? -1.986 -1.222 53.146 1.00 10.46 393 VAL B N 1
ATOM 3906 C CA . VAL B 2 217 ? -2.099 -1.765 54.486 1.00 10.86 393 VAL B CA 1
ATOM 3907 C C . VAL B 2 217 ? -2.125 -3.307 54.397 1.00 11.34 393 VAL B C 1
ATOM 3908 O O . VAL B 2 217 ? -2.987 -3.882 53.754 1.00 11.59 393 VAL B O 1
ATOM 3912 N N . LEU B 2 218 ? -1.085 -3.932 54.927 1.00 11.50 394 LEU B N 1
ATOM 3913 C CA . LEU B 2 218 ? -0.935 -5.384 54.902 1.00 12.84 394 LEU B CA 1
ATOM 3914 C C . LEU B 2 218 ? -1.389 -5.943 56.209 1.00 14.59 394 LEU B C 1
ATOM 3915 O O . LEU B 2 218 ? -0.871 -5.584 57.257 1.00 14.61 394 LEU B O 1
ATOM 3920 N N . GLU B 2 219 ? -2.367 -6.837 56.158 1.00 14.54 395 GLU B N 1
ATOM 3921 C CA . GLU B 2 219 ? -2.820 -7.542 57.348 1.00 16.13 395 GLU B CA 1
ATOM 3922 C C . GLU B 2 219 ? -2.012 -8.826 57.516 1.00 15.12 395 GLU B C 1
ATOM 3923 O O . GLU B 2 219 ? -1.576 -9.426 56.559 1.00 13.96 395 GLU B O 1
ATOM 3929 N N . GLY B 2 220 ? -1.803 -9.222 58.756 1.00 15.67 396 GLY B N 1
ATOM 3930 C CA . GLY B 2 220 ? -1.184 -10.510 59.063 1.00 16.72 396 GLY B CA 1
ATOM 3931 C C . GLY B 2 220 ? 0.322 -10.554 58.975 1.00 16.73 396 GLY B C 1
ATOM 3932 O O . GLY B 2 220 ? 0.919 -11.658 58.843 1.00 17.10 396 GLY B O 1
ATOM 3933 N N . VAL B 2 221 ? 0.975 -9.385 59.013 1.00 15.86 397 VAL B N 1
ATOM 3934 C CA . VAL B 2 221 ? 2.434 -9.348 58.853 1.00 16.39 397 VAL B CA 1
ATOM 3935 C C . VAL B 2 221 ? 3.210 -8.862 60.086 1.00 18.17 397 VAL B C 1
ATOM 3936 O O . VAL B 2 221 ? 4.381 -8.531 59.967 1.00 17.95 397 VAL B O 1
ATOM 3940 N N . ASN B 2 222 ? 2.568 -8.802 61.250 1.00 20.49 398 ASN B N 1
ATOM 3941 C CA . ASN B 2 222 ? 3.312 -8.483 62.477 1.00 22.08 398 ASN B CA 1
ATOM 3942 C C . ASN B 2 222 ? 4.355 -9.556 62.649 1.00 23.95 398 ASN B C 1
ATOM 3943 O O . ASN B 2 222 ? 4.069 -10.729 62.501 1.00 27.41 398 ASN B O 1
ATOM 3948 N N . GLY B 2 223 ? 5.584 -9.145 62.854 1.00 25.71 399 GLY B N 1
ATOM 3949 C CA . GLY B 2 223 ? 6.667 -10.098 63.059 1.00 25.23 399 GLY B CA 1
ATOM 3950 C C . GLY B 2 223 ? 7.314 -10.614 61.792 1.00 25.46 399 GLY B C 1
ATOM 3951 O O . GLY B 2 223 ? 8.274 -11.392 61.854 1.00 27.07 399 GLY B O 1
ATOM 3952 N N . MET B 2 224 ? 6.796 -10.218 60.630 1.00 21.42 400 MET B N 1
ATOM 3953 C CA . MET B 2 224 ? 7.470 -10.523 59.368 1.00 20.44 400 MET B CA 1
ATOM 3954 C C . MET B 2 224 ? 8.409 -9.381 58.984 1.00 19.08 400 MET B C 1
ATOM 3955 O O . MET B 2 224 ? 8.151 -8.204 59.294 1.00 19.67 400 MET B O 1
ATOM 3960 N N . ALA B 2 225 ? 9.523 -9.735 58.373 1.00 18.75 401 ALA B N 1
ATOM 3961 C CA . ALA B 2 225 ? 10.484 -8.770 57.882 1.00 18.01 401 ALA B CA 1
ATOM 3962 C C . ALA B 2 225 ? 11.155 -9.345 56.650 1.00 16.39 401 ALA B C 1
ATOM 3963 O O . ALA B 2 225 ? 11.383 -10.557 56.572 1.00 18.13 401 ALA B O 1
ATOM 3965 N N . GLY B 2 226 ? 11.359 -8.513 55.629 1.00 15.44 402 GLY B N 1
ATOM 3966 C CA . GLY B 2 226 ? 11.930 -8.982 54.388 1.00 15.37 402 GLY B CA 1
ATOM 3967 C C . GLY B 2 226 ? 10.868 -9.631 53.502 1.00 15.10 402 GLY B C 1
ATOM 3968 O O . GLY B 2 226 ? 10.424 -9.037 52.525 1.00 14.48 402 GLY B O 1
ATOM 3969 N N A THR B 2 227 ? 10.434 -10.819 53.904 0.34 14.73 403 THR B N 1
ATOM 3970 N N B THR B 2 227 ? 10.458 -10.850 53.838 0.66 14.90 403 THR B N 1
ATOM 3971 C CA A THR B 2 227 ? 9.424 -11.592 53.203 0.34 14.91 403 THR B CA 1
ATOM 3972 C CA B THR B 2 227 ? 9.428 -11.550 53.050 0.66 15.66 403 THR B CA 1
ATOM 3973 C C A THR B 2 227 ? 8.046 -11.262 53.740 0.34 14.60 403 THR B C 1
ATOM 3974 C C B THR B 2 227 ? 8.066 -11.321 53.675 0.66 15.13 403 THR B C 1
ATOM 3975 O O A THR B 2 227 ? 7.770 -11.467 54.929 0.34 15.24 403 THR B O 1
ATOM 3976 O O B THR B 2 227 ? 7.837 -11.620 54.849 0.66 16.55 403 THR B O 1
ATOM 3983 N N . TYR B 2 228 ? 7.172 -10.730 52.886 1.00 14.13 404 TYR B N 1
ATOM 3984 C CA . TYR B 2 228 ? 5.822 -10.383 53.331 1.00 13.26 404 TYR B CA 1
ATOM 3985 C C . TYR B 2 228 ? 4.789 -11.250 52.647 1.00 13.40 404 TYR B C 1
ATOM 3986 O O . TYR B 2 228 ? 4.713 -11.291 51.427 1.00 13.47 404 TYR B O 1
ATOM 3995 N N . GLN B 2 229 ? 4.017 -11.945 53.471 1.00 13.44 405 GLN B N 1
ATOM 3996 C CA . GLN B 2 229 ? 2.983 -12.853 53.033 1.00 14.66 405 GLN B CA 1
ATOM 3997 C C . GLN B 2 229 ? 1.687 -12.470 53.766 1.00 14.05 405 GLN B C 1
ATOM 3998 O O . GLN B 2 229 ? 1.262 -13.133 54.716 1.00 13.31 405 GLN B O 1
ATOM 4004 N N . PRO B 2 230 ? 1.082 -11.355 53.354 1.00 12.93 406 PRO B N 1
ATOM 4005 C CA . PRO B 2 230 ? -0.112 -10.867 54.056 1.00 13.14 406 PRO B CA 1
ATOM 4006 C C . PRO B 2 230 ? -1.337 -11.742 53.876 1.00 13.25 406 PRO B C 1
ATOM 4007 O O . PRO B 2 230 ? -1.430 -12.540 52.930 1.00 12.83 406 PRO B O 1
ATOM 4011 N N . THR B 2 231 ? -2.271 -11.582 54.789 1.00 13.47 407 THR B N 1
ATOM 4012 C CA . THR B 2 231 ? -3.590 -12.221 54.670 1.00 13.82 407 THR B CA 1
ATOM 4013 C C . THR B 2 231 ? -4.588 -11.328 53.918 1.00 13.76 407 THR B C 1
ATOM 4014 O O . THR B 2 231 ? -5.658 -11.791 53.505 1.00 13.45 407 THR B O 1
ATOM 4018 N N . LYS B 2 232 ? -4.270 -10.043 53.818 1.00 13.89 408 LYS B N 1
ATOM 4019 C CA . LYS B 2 232 ? -5.114 -9.094 53.117 1.00 14.39 408 LYS B CA 1
ATOM 4020 C C . LYS B 2 232 ? -4.303 -7.865 52.798 1.00 14.23 408 LYS B C 1
ATOM 4021 O O . LYS B 2 232 ? -3.399 -7.512 53.566 1.00 13.66 408 LYS B O 1
ATOM 4027 N N . ILE B 2 233 ? -4.584 -7.257 51.653 1.00 13.54 409 ILE B N 1
ATOM 4028 C CA . ILE B 2 233 ? -3.988 -5.973 51.302 1.00 13.85 409 ILE B CA 1
ATOM 4029 C C . ILE B 2 233 ? -5.103 -5.020 51.001 1.00 14.30 409 ILE B C 1
ATOM 4030 O O . ILE B 2 233 ? -5.925 -5.279 50.103 1.00 16.09 409 ILE B O 1
ATOM 4035 N N . THR B 2 234 ? -5.192 -3.965 51.794 1.00 13.62 410 THR B N 1
ATOM 4036 C CA . THR B 2 234 ? -6.120 -2.875 51.552 1.00 14.10 410 THR B CA 1
ATOM 4037 C C . THR B 2 234 ? -5.369 -1.576 51.345 1.00 12.75 410 THR B C 1
ATOM 4038 O O . THR B 2 234 ? -4.135 -1.532 51.432 1.00 12.17 410 THR B O 1
ATOM 4042 N N . TRP B 2 235 ? -6.103 -0.529 50.991 1.00 11.76 411 TRP B N 1
ATOM 4043 C CA . TRP B 2 235 ? -5.516 0.737 50.561 1.00 11.38 411 TRP B CA 1
ATOM 4044 C C . TRP B 2 235 ? -6.102 1.893 51.297 1.00 11.32 411 TRP B C 1
ATOM 4045 O O . TRP B 2 235 ? -7.317 1.961 51.520 1.00 12.81 411 TRP B O 1
ATOM 4056 N N . THR B 2 236 ? -5.237 2.849 51.655 1.00 11.03 412 THR B N 1
ATOM 4057 C CA . THR B 2 236 ? -5.636 4.016 52.420 1.00 10.40 412 THR B CA 1
ATOM 4058 C C . THR B 2 236 ? -5.066 5.263 51.780 1.00 10.56 412 THR B C 1
ATOM 4059 O O . THR B 2 236 ? -3.997 5.227 51.175 1.00 10.10 412 THR B O 1
ATOM 4063 N N . THR B 2 237 ? -5.731 6.389 51.948 1.00 10.69 413 THR B N 1
ATOM 4064 C CA . THR B 2 237 ? -5.148 7.647 51.556 1.00 11.13 413 THR B CA 1
ATOM 4065 C C . THR B 2 237 ? -4.396 8.337 52.698 1.00 11.11 413 THR B C 1
ATOM 4066 O O . THR B 2 237 ? -3.809 9.408 52.476 1.00 11.63 413 THR B O 1
ATOM 4070 N N . ASN B 2 238 ? -4.359 7.713 53.884 1.00 11.07 414 ASN B N 1
ATOM 4071 C CA . ASN B 2 238 ? -3.550 8.187 54.998 1.00 11.23 414 ASN B CA 1
ATOM 4072 C C . ASN B 2 238 ? -2.178 7.521 54.975 1.00 10.80 414 ASN B C 1
ATOM 4073 O O . ASN B 2 238 ? -2.022 6.390 55.374 1.00 10.44 414 ASN B O 1
ATOM 4078 N N . GLN B 2 239 ? -1.182 8.222 54.479 1.00 11.56 415 GLN B N 1
ATOM 4079 C CA . GLN B 2 239 ? 0.133 7.649 54.313 1.00 12.91 415 GLN B CA 1
ATOM 4080 C C . GLN B 2 239 ? 0.685 7.096 55.651 1.00 11.48 415 GLN B C 1
ATOM 4081 O O . GLN B 2 239 ? 1.356 6.063 55.659 1.00 10.83 415 GLN B O 1
ATOM 4087 N N . ASP B 2 240 ? 0.361 7.734 56.774 1.00 11.25 416 ASP B N 1
ATOM 4088 C CA . ASP B 2 240 ? 0.916 7.269 58.046 1.00 11.57 416 ASP B CA 1
ATOM 4089 C C . ASP B 2 240 ? 0.265 5.991 58.522 1.00 11.59 416 ASP B C 1
ATOM 4090 O O . ASP B 2 240 ? 0.802 5.329 59.424 1.00 12.77 416 ASP B O 1
ATOM 4095 N N . ALA B 2 241 ? -0.854 5.590 57.899 1.00 11.02 417 ALA B N 1
ATOM 4096 C CA . ALA B 2 241 ? -1.479 4.298 58.196 1.00 11.09 417 ALA B CA 1
ATOM 4097 C C . ALA B 2 241 ? -0.887 3.144 57.394 1.00 11.09 417 ALA B C 1
ATOM 4098 O O . ALA B 2 241 ? -1.193 1.961 57.667 1.00 12.02 417 ALA B O 1
ATOM 4100 N N . ALA B 2 242 ? -0.061 3.466 56.403 1.00 10.82 418 ALA B N 1
ATOM 4101 C CA . ALA B 2 242 ? 0.516 2.425 55.528 1.00 10.95 418 ALA B CA 1
ATOM 4102 C C . ALA B 2 242 ? 1.442 1.534 56.323 1.00 10.92 418 ALA B C 1
ATOM 4103 O O . ALA B 2 242 ? 2.147 2.003 57.233 1.00 11.19 418 ALA B O 1
ATOM 4105 N N . THR B 2 243 ? 1.470 0.258 55.974 1.00 10.56 419 THR B N 1
ATOM 4106 C CA . THR B 2 243 ? 2.366 -0.675 56.642 1.00 10.88 419 THR B CA 1
ATOM 4107 C C . THR B 2 243 ? 3.800 -0.373 56.254 1.00 11.13 419 THR B C 1
ATOM 4108 O O . THR B 2 243 ? 4.117 -0.273 55.081 1.00 11.79 419 THR B O 1
ATOM 4112 N N . ARG B 2 244 ? 4.654 -0.256 57.246 1.00 12.20 420 ARG B N 1
ATOM 4113 C CA . ARG B 2 244 ? 6.079 -0.103 57.028 1.00 12.59 420 ARG B CA 1
ATOM 4114 C C . ARG B 2 244 ? 6.706 -1.456 56.782 1.00 12.96 420 ARG B C 1
ATOM 4115 O O . ARG B 2 244 ? 6.460 -2.416 57.522 1.00 14.44 420 ARG B O 1
ATOM 4123 N N . LEU B 2 245 ? 7.394 -1.555 55.669 1.00 11.56 421 LEU B N 1
ATOM 4124 C CA . LEU B 2 245 ? 8.020 -2.794 55.226 1.00 12.06 421 LEU B CA 1
ATOM 4125 C C . LEU B 2 245 ? 9.530 -2.665 55.415 1.00 12.67 421 LEU B C 1
ATOM 4126 O O . LEU B 2 245 ? 10.099 -1.618 55.116 1.00 13.61 421 LEU B O 1
ATOM 4131 N N . LYS B 2 246 ? 10.173 -3.691 55.905 1.00 12.05 422 LYS B N 1
ATOM 4132 C CA . LYS B 2 246 ? 11.622 -3.629 56.245 1.00 13.45 422 LYS B CA 1
ATOM 4133 C C . LYS B 2 246 ? 12.384 -4.599 55.361 1.00 12.62 422 LYS B C 1
ATOM 4134 O O . LYS B 2 246 ? 11.940 -5.748 55.166 1.00 13.16 422 LYS B O 1
ATOM 4140 N N . THR B 2 247 ? 13.565 -4.190 54.887 1.00 12.07 423 THR B N 1
ATOM 4141 C CA . THR B 2 247 ? 14.452 -5.119 54.224 1.00 12.66 423 THR B CA 1
ATOM 4142 C C . THR B 2 247 ? 15.168 -6.014 55.233 1.00 13.30 423 THR B C 1
ATOM 4143 O O . THR B 2 247 ? 15.504 -5.589 56.337 1.00 13.84 423 THR B O 1
ATOM 4147 N N . SER B 2 248 ? 15.358 -7.265 54.854 1.00 14.10 424 SER B N 1
ATOM 4148 C CA . SER B 2 248 ? 16.235 -8.159 55.596 1.00 14.92 424 SER B CA 1
ATOM 4149 C C . SER B 2 248 ? 17.664 -8.017 55.100 1.00 15.62 424 SER B C 1
ATOM 4150 O O . SER B 2 248 ? 17.955 -7.249 54.174 1.00 14.81 424 SER B O 1
ATOM 4153 N N . GLY B 2 249 ? 18.565 -8.816 55.685 1.00 16.09 425 GLY B N 1
ATOM 4154 C CA . GLY B 2 249 ? 19.923 -8.928 55.165 1.00 16.85 425 GLY B CA 1
ATOM 4155 C C . GLY B 2 249 ? 20.148 -10.079 54.204 1.00 17.64 425 GLY B C 1
ATOM 4156 O O . GLY B 2 249 ? 21.295 -10.479 53.975 1.00 20.13 425 GLY B O 1
ATOM 4157 N N . ALA B 2 250 ? 19.071 -10.612 53.643 1.00 18.62 426 ALA B N 1
ATOM 4158 C CA . ALA B 2 250 ? 19.153 -11.752 52.708 1.00 19.10 426 ALA B CA 1
ATOM 4159 C C . ALA B 2 250 ? 19.896 -11.420 51.428 1.00 20.70 426 ALA B C 1
ATOM 4160 O O . ALA B 2 250 ? 19.947 -10.269 50.991 1.00 19.12 426 ALA B O 1
ATOM 4162 N N . GLU B 2 251 ? 20.420 -12.468 50.787 1.00 23.32 427 GLU B N 1
ATOM 4163 C CA . GLU B 2 251 ? 21.407 -12.343 49.691 1.00 26.11 427 GLU B CA 1
ATOM 4164 C C . GLU B 2 251 ? 20.930 -11.892 48.316 1.00 26.25 427 GLU B C 1
ATOM 4165 O O . GLU B 2 251 ? 21.710 -11.281 47.549 1.00 29.78 427 GLU B O 1
ATOM 4171 N N . THR B 2 252 ? 19.736 -12.330 47.953 1.00 23.26 428 THR B N 1
ATOM 4172 C CA . THR B 2 252 ? 19.245 -12.357 46.573 1.00 24.43 428 THR B CA 1
ATOM 4173 C C . THR B 2 252 ? 18.037 -11.404 46.423 1.00 22.14 428 THR B C 1
ATOM 4174 O O . THR B 2 252 ? 17.851 -10.741 45.394 1.00 21.41 428 THR B O 1
ATOM 4178 N N . ALA B 2 253 ? 17.155 -11.477 47.389 1.00 20.66 429 ALA B N 1
ATOM 4179 C CA . ALA B 2 253 ? 15.980 -10.622 47.443 1.00 17.70 429 ALA B CA 1
ATOM 4180 C C . ALA B 2 253 ? 15.648 -10.435 48.909 1.00 16.34 429 ALA B C 1
ATOM 4181 O O . ALA B 2 253 ? 15.335 -11.388 49.615 1.00 19.48 429 ALA B O 1
ATOM 4183 N N . ASN B 2 254 ? 15.705 -9.212 49.363 1.00 14.27 430 ASN B N 1
ATOM 4184 C CA . ASN B 2 254 ? 15.538 -8.929 50.775 1.00 13.29 430 ASN B CA 1
ATOM 4185 C C . ASN B 2 254 ? 14.307 -8.077 51.079 1.00 12.58 430 ASN B C 1
ATOM 4186 O O . ASN B 2 254 ? 14.127 -7.594 52.199 1.00 12.38 430 ASN B O 1
ATOM 4191 N N . LEU B 2 255 ? 13.439 -7.918 50.074 1.00 12.12 431 LEU B N 1
ATOM 4192 C CA . LEU B 2 255 ? 12.074 -7.432 50.307 1.00 12.57 431 LEU B CA 1
ATOM 4193 C C . LEU B 2 255 ? 11.186 -8.030 49.268 1.00 12.06 431 LEU B C 1
ATOM 4194 O O . LEU B 2 255 ? 11.395 -7.839 48.091 1.00 12.14 431 LEU B O 1
ATOM 4199 N N . THR B 2 256 ? 10.189 -8.808 49.694 1.00 11.87 432 THR B N 1
ATOM 4200 C CA . THR B 2 256 ? 9.269 -9.423 48.745 1.00 11.92 432 THR B CA 1
ATOM 4201 C C . THR B 2 256 ? 7.849 -9.300 49.253 1.00 11.22 432 THR B C 1
ATOM 4202 O O . THR B 2 256 ? 7.603 -9.258 50.463 1.00 12.09 432 THR B O 1
ATOM 4206 N N . ILE B 2 257 ? 6.915 -9.197 48.329 1.00 11.06 433 ILE B N 1
ATOM 4207 C CA . ILE B 2 257 ? 5.517 -9.067 48.635 1.00 11.75 433 ILE B CA 1
ATOM 4208 C C . ILE B 2 257 ? 4.730 -9.906 47.672 1.00 11.49 433 ILE B C 1
ATOM 4209 O O . ILE B 2 257 ? 4.945 -9.840 46.459 1.00 11.03 433 ILE B O 1
ATOM 4214 N N . GLN B 2 258 ? 3.796 -10.676 48.187 1.00 12.88 434 GLN B N 1
ATOM 4215 C CA . GLN B 2 258 ? 2.910 -11.474 47.320 1.00 13.38 434 GLN B CA 1
ATOM 4216 C C . GLN B 2 258 ? 1.450 -11.149 47.603 1.00 13.43 434 GLN B C 1
ATOM 4217 O O . GLN B 2 258 ? 1.110 -10.569 48.634 1.00 14.20 434 GLN B O 1
ATOM 4223 N N . GLY B 2 259 ? 0.586 -11.508 46.672 1.00 12.34 435 GLY B N 1
ATOM 4224 C CA . GLY B 2 259 ? -0.866 -11.264 46.836 1.00 11.89 435 GLY B CA 1
ATOM 4225 C C . GLY B 2 259 ? -1.372 -9.969 46.237 1.00 11.36 435 GLY B C 1
ATOM 4226 O O . GLY B 2 259 ? -2.458 -9.516 46.559 1.00 11.93 435 GLY B O 1
ATOM 4227 N N . LEU B 2 260 ? -0.593 -9.400 45.324 1.00 11.75 436 LEU B N 1
ATOM 4228 C CA . LEU B 2 260 ? -0.889 -8.112 44.717 1.00 11.67 436 LEU B CA 1
ATOM 4229 C C . LEU B 2 260 ? -1.651 -8.244 43.390 1.00 12.05 436 LEU B C 1
ATOM 4230 O O . LEU B 2 260 ? -1.383 -9.161 42.589 1.00 11.74 436 LEU B O 1
ATOM 4235 N N . LEU B 2 261 ? -2.511 -7.257 43.114 1.00 11.63 437 LEU B N 1
ATOM 4236 C CA . LEU B 2 261 ? -3.084 -7.105 41.779 1.00 12.20 437 LEU B CA 1
ATOM 4237 C C . LEU B 2 261 ? -2.078 -6.597 40.778 1.00 12.22 437 LEU B C 1
ATOM 4238 O O . LEU B 2 261 ? -1.121 -5.881 41.144 1.00 11.82 437 LEU B O 1
ATOM 4243 N N . PRO B 2 262 ? -2.251 -6.953 39.494 1.00 12.24 438 PRO B N 1
ATOM 4244 C CA . PRO B 2 262 ? -1.369 -6.407 38.508 1.00 12.25 438 PRO B CA 1
ATOM 4245 C C . PRO B 2 262 ? -1.551 -4.924 38.318 1.00 12.58 438 PRO B C 1
ATOM 4246 O O . PRO B 2 262 ? -2.645 -4.383 38.566 1.00 13.14 438 PRO B O 1
ATOM 4250 N N . GLY B 2 263 ? -0.495 -4.272 37.850 1.00 12.11 439 GLY B N 1
ATOM 4251 C CA . GLY B 2 263 ? -0.540 -2.864 37.524 1.00 12.58 439 GLY B CA 1
ATOM 4252 C C . GLY B 2 263 ? 0.684 -2.134 38.043 1.00 11.92 439 GLY B C 1
ATOM 4253 O O . GLY B 2 263 ? 1.676 -2.759 38.432 1.00 11.36 439 GLY B O 1
ATOM 4254 N N . ARG B 2 264 ? 0.606 -0.805 38.001 1.00 13.16 440 ARG B N 1
ATOM 4255 C CA . ARG B 2 264 ? 1.734 0.071 38.315 1.00 13.96 440 ARG B CA 1
ATOM 4256 C C . ARG B 2 264 ? 1.704 0.454 39.790 1.00 12.53 440 ARG B C 1
ATOM 4257 O O . ARG B 2 264 ? 0.634 0.741 40.350 1.00 12.35 440 ARG B O 1
ATOM 4265 N N . TYR B 2 265 ? 2.872 0.440 40.403 1.00 10.93 441 TYR B N 1
ATOM 4266 C CA . TYR B 2 265 ? 3.048 0.797 41.794 1.00 10.97 441 TYR B CA 1
ATOM 4267 C C . TYR B 2 265 ? 4.296 1.629 41.942 1.00 10.72 441 TYR B C 1
ATOM 4268 O O . TYR B 2 265 ? 5.108 1.703 41.029 1.00 11.31 441 TYR B O 1
ATOM 4277 N N . THR B 2 266 ? 4.462 2.198 43.131 1.00 10.16 442 THR B N 1
ATOM 4278 C CA . THR B 2 266 ? 5.706 2.839 43.517 1.00 10.03 442 THR B CA 1
ATOM 4279 C C . THR B 2 266 ? 6.103 2.370 44.894 1.00 10.07 442 THR B C 1
ATOM 4280 O O . THR B 2 266 ? 5.301 2.386 45.821 1.00 10.21 442 THR B O 1
ATOM 4284 N N . LEU B 2 267 ? 7.330 1.903 45.026 1.00 9.74 443 LEU B N 1
ATOM 4285 C CA . LEU B 2 267 ? 7.886 1.618 46.361 1.00 9.93 443 LEU B CA 1
ATOM 4286 C C . LEU B 2 267 ? 8.581 2.853 46.877 1.00 9.82 443 LEU B C 1
ATOM 4287 O O . LEU B 2 267 ? 9.393 3.449 46.168 1.00 10.23 443 LEU B O 1
ATOM 4292 N N . VAL B 2 268 ? 8.209 3.289 48.076 1.00 9.73 444 VAL B N 1
ATOM 4293 C CA . VAL B 2 268 ? 8.653 4.567 48.603 1.00 9.89 444 VAL B CA 1
ATOM 4294 C C . VAL B 2 268 ? 9.520 4.329 49.808 1.00 10.08 444 VAL B C 1
ATOM 4295 O O . VAL B 2 268 ? 9.055 3.723 50.774 1.00 9.98 444 VAL B O 1
ATOM 4299 N N . GLU B 2 269 ? 10.793 4.746 49.748 1.00 10.06 445 GLU B N 1
ATOM 4300 C CA . GLU B 2 269 ? 11.706 4.532 50.870 1.00 10.40 445 GLU B CA 1
ATOM 4301 C C . GLU B 2 269 ? 11.502 5.630 51.898 1.00 10.26 445 GLU B C 1
ATOM 4302 O O . GLU B 2 269 ? 11.767 6.789 51.642 1.00 11.00 445 GLU B O 1
ATOM 4308 N N . THR B 2 270 ? 11.060 5.230 53.088 1.00 9.90 446 THR B N 1
ATOM 4309 C CA . THR B 2 270 ? 10.736 6.186 54.133 1.00 10.48 446 THR B CA 1
ATOM 4310 C C . THR B 2 270 ? 11.812 6.294 55.216 1.00 10.38 446 THR B C 1
ATOM 4311 O O . THR B 2 270 ? 11.795 7.229 56.008 1.00 10.75 446 THR B O 1
ATOM 4315 N N . ALA B 2 271 ? 12.763 5.366 55.246 1.00 10.47 447 ALA B N 1
ATOM 4316 C CA . ALA B 2 271 ? 13.936 5.502 56.117 1.00 11.28 447 ALA B CA 1
ATOM 4317 C C . ALA B 2 271 ? 15.043 4.596 55.686 1.00 11.89 447 ALA B C 1
ATOM 4318 O O . ALA B 2 271 ? 14.828 3.499 55.232 1.00 11.81 447 ALA B O 1
ATOM 4320 N N . ALA B 2 272 ? 16.252 5.082 55.817 1.00 12.24 448 ALA B N 1
ATOM 4321 C CA . ALA B 2 272 ? 17.465 4.268 55.576 1.00 13.24 448 ALA B CA 1
ATOM 4322 C C . ALA B 2 272 ? 18.243 4.187 56.889 1.00 13.72 448 ALA B C 1
ATOM 4323 O O . ALA B 2 272 ? 18.101 5.055 57.758 1.00 15.97 448 ALA B O 1
ATOM 4325 N N . PRO B 2 273 ? 19.143 3.168 57.036 1.00 15.60 449 PRO B N 1
ATOM 4326 C CA . PRO B 2 273 ? 20.027 3.121 58.181 1.00 16.49 449 PRO B CA 1
ATOM 4327 C C . PRO B 2 273 ? 20.926 4.325 58.262 1.00 17.76 449 PRO B C 1
ATOM 4328 O O . PRO B 2 273 ? 21.162 4.996 57.238 1.00 18.15 449 PRO B O 1
ATOM 4332 N N . GLU B 2 274 ? 21.480 4.553 59.455 1.00 19.50 450 GLU B N 1
ATOM 4333 C CA . GLU B 2 274 ? 22.265 5.716 59.710 1.00 21.59 450 GLU B CA 1
ATOM 4334 C C . GLU B 2 274 ? 23.463 5.741 58.768 1.00 19.66 450 GLU B C 1
ATOM 4335 O O . GLU B 2 274 ? 24.047 4.700 58.420 1.00 18.23 450 GLU B O 1
ATOM 4341 N N . GLY B 2 275 ? 23.693 6.924 58.228 1.00 19.59 451 GLY B N 1
ATOM 4342 C CA . GLY B 2 275 ? 24.796 7.138 57.337 1.00 18.04 451 GLY B CA 1
ATOM 4343 C C . GLY B 2 275 ? 24.373 7.082 55.898 1.00 17.41 451 GLY B C 1
ATOM 4344 O O . GLY B 2 275 ? 25.164 7.443 55.045 1.00 17.58 451 GLY B O 1
ATOM 4345 N N . TYR B 2 276 ? 23.129 6.688 55.614 1.00 15.74 452 TYR B N 1
ATOM 4346 C CA . TYR B 2 276 ? 22.639 6.637 54.220 1.00 15.54 452 TYR B CA 1
ATOM 4347 C C . TYR B 2 276 ? 21.669 7.771 53.964 1.00 16.23 452 TYR B C 1
ATOM 4348 O O . TYR B 2 276 ? 20.854 8.125 54.838 1.00 16.60 452 TYR B O 1
ATOM 4357 N N . GLU B 2 277 ? 21.764 8.326 52.755 1.00 14.69 453 GLU B N 1
ATOM 4358 C CA . GLU B 2 277 ? 20.955 9.469 52.344 1.00 14.86 453 GLU B CA 1
ATOM 4359 C C . GLU B 2 277 ? 20.011 9.048 51.232 1.00 14.54 453 GLU B C 1
ATOM 4360 O O . GLU B 2 277 ? 20.445 8.567 50.170 1.00 15.20 453 GLU B O 1
ATOM 4366 N N . ILE B 2 278 ? 18.717 9.146 51.485 1.00 13.44 454 ILE B N 1
ATOM 4367 C CA . ILE B 2 278 ? 17.724 8.860 50.465 1.00 14.21 454 ILE B CA 1
ATOM 4368 C C . ILE B 2 278 ? 17.591 10.061 49.552 1.00 15.04 454 ILE B C 1
ATOM 4369 O O . ILE B 2 278 ? 16.890 11.038 49.843 1.00 17.40 454 ILE B O 1
ATOM 4374 N N . LEU B 2 279 ? 18.314 10.009 48.457 1.00 14.33 455 LEU B N 1
ATOM 4375 C CA . LEU B 2 279 ? 18.187 10.984 47.372 1.00 14.85 455 LEU B CA 1
ATOM 4376 C C . LEU B 2 279 ? 17.018 10.654 46.439 1.00 15.87 455 LEU B C 1
ATOM 4377 O O . LEU B 2 279 ? 16.350 11.558 45.933 1.00 18.23 455 LEU B O 1
ATOM 4382 N N . ASP B 2 280 ? 16.828 9.361 46.196 1.00 16.66 456 ASP B N 1
ATOM 4383 C CA . ASP B 2 280 ? 15.813 8.838 45.271 1.00 17.79 456 ASP B CA 1
ATOM 4384 C C . ASP B 2 280 ? 14.826 7.950 46.038 1.00 16.15 456 ASP B C 1
ATOM 4385 O O . ASP B 2 280 ? 15.049 6.770 46.126 1.00 18.49 456 ASP B O 1
ATOM 4387 N N . PRO B 2 281 ? 13.759 8.531 46.608 1.00 16.80 457 PRO B N 1
ATOM 4388 C CA . PRO B 2 281 ? 12.896 7.703 47.456 1.00 14.97 457 PRO B CA 1
ATOM 4389 C C . PRO B 2 281 ? 11.955 6.787 46.716 1.00 14.02 457 PRO B C 1
ATOM 4390 O O . PRO B 2 281 ? 11.453 5.877 47.325 1.00 12.89 457 PRO B O 1
ATOM 4394 N N . THR B 2 282 ? 11.789 6.968 45.406 1.00 13.39 458 THR B N 1
ATOM 4395 C CA . THR B 2 282 ? 10.728 6.254 44.691 1.00 13.91 458 THR B CA 1
ATOM 4396 C C . THR B 2 282 ? 11.279 5.267 43.692 1.00 13.36 458 THR B C 1
ATOM 4397 O O . THR B 2 282 ? 12.223 5.568 42.957 1.00 14.68 458 THR B O 1
ATOM 4401 N N . THR B 2 283 ? 10.711 4.078 43.717 1.00 12.47 459 THR B N 1
ATOM 4402 C CA . THR B 2 283 ? 11.012 3.061 42.732 1.00 12.66 459 THR B CA 1
ATOM 4403 C C . THR B 2 283 ? 9.693 2.669 42.062 1.00 12.71 459 THR B C 1
ATOM 4404 O O . THR B 2 283 ? 8.868 2.005 42.667 1.00 12.16 459 THR B O 1
ATOM 4408 N N . ASP B 2 284 ? 9.516 3.073 40.795 1.00 13.65 460 ASP B N 1
ATOM 4409 C CA . ASP B 2 284 ? 8.323 2.712 40.028 1.00 14.75 460 ASP B CA 1
ATOM 4410 C C . ASP B 2 284 ? 8.476 1.303 39.491 1.00 14.20 460 ASP B C 1
ATOM 4411 O O . ASP B 2 284 ? 9.539 0.933 38.985 1.00 15.33 460 ASP B O 1
ATOM 4416 N N . PHE B 2 285 ? 7.420 0.518 39.584 1.00 12.80 461 PHE B N 1
ATOM 4417 C CA . PHE B 2 285 ? 7.471 -0.825 39.093 1.00 12.76 461 PHE B CA 1
ATOM 4418 C C . PHE B 2 285 ? 6.114 -1.329 38.684 1.00 12.33 461 PHE B C 1
ATOM 4419 O O . PHE B 2 285 ? 5.091 -0.714 38.999 1.00 11.79 461 PHE B O 1
ATOM 4427 N N . GLU B 2 286 ? 6.114 -2.467 37.992 1.00 12.49 462 GLU B N 1
ATOM 4428 C CA . GLU B 2 286 ? 4.877 -3.111 37.561 1.00 13.88 462 GLU B CA 1
ATOM 4429 C C . GLU B 2 286 ? 4.783 -4.484 38.177 1.00 12.66 462 GLU B C 1
ATOM 4430 O O . GLU B 2 286 ? 5.768 -5.207 38.215 1.00 13.26 462 GLU B O 1
ATOM 4436 N N . VAL B 2 287 ? 3.592 -4.826 38.677 1.00 11.92 463 VAL B N 1
ATOM 4437 C CA . VAL B 2 287 ? 3.251 -6.217 38.967 1.00 11.80 463 VAL B CA 1
ATOM 4438 C C . VAL B 2 287 ? 2.637 -6.789 37.681 1.00 12.58 463 VAL B C 1
ATOM 4439 O O . VAL B 2 287 ? 1.685 -6.235 37.125 1.00 13.34 463 VAL B O 1
ATOM 4443 N N . ILE B 2 288 ? 3.255 -7.869 37.220 1.00 12.66 464 ILE B N 1
ATOM 4444 C CA . ILE B 2 288 ? 2.824 -8.600 36.046 1.00 13.64 464 ILE B CA 1
ATOM 4445 C C . ILE B 2 288 ? 1.865 -9.684 36.461 1.00 13.59 464 ILE B C 1
ATOM 4446 O O . ILE B 2 288 ? 2.154 -10.467 37.371 1.00 14.46 464 ILE B O 1
ATOM 4451 N N . ALA B 2 289 ? 0.700 -9.730 35.828 1.00 13.54 465 ALA B N 1
ATOM 4452 C CA . ALA B 2 289 ? -0.339 -10.662 36.232 1.00 13.97 465 ALA B CA 1
ATOM 4453 C C . ALA B 2 289 ? 0.155 -12.095 36.374 1.00 13.31 465 ALA B C 1
ATOM 4454 O O . ALA B 2 289 ? 0.765 -12.639 35.461 1.00 13.87 465 ALA B O 1
ATOM 4456 N N . GLY B 2 290 ? -0.101 -12.676 37.540 1.00 12.57 466 GLY B N 1
ATOM 4457 C CA . GLY B 2 290 ? 0.126 -14.076 37.765 1.00 13.24 466 GLY B CA 1
ATOM 4458 C C . GLY B 2 290 ? 1.556 -14.477 38.001 1.00 13.33 466 GLY B C 1
ATOM 4459 O O . GLY B 2 290 ? 1.835 -15.671 38.113 1.00 14.69 466 GLY B O 1
ATOM 4460 N N . THR B 2 291 ? 2.460 -13.512 38.151 1.00 13.36 467 THR B N 1
ATOM 4461 C CA . THR B 2 291 ? 3.892 -13.825 38.279 1.00 14.08 467 THR B CA 1
ATOM 4462 C C . THR B 2 291 ? 4.562 -12.979 39.312 1.00 13.80 467 THR B C 1
ATOM 4463 O O . THR B 2 291 ? 3.962 -12.062 39.883 1.00 12.71 467 THR B O 1
ATOM 4467 N N . TRP B 2 292 ? 5.856 -13.241 39.522 1.00 14.32 468 TRP B N 1
ATOM 4468 C CA . TRP B 2 292 ? 6.682 -12.451 40.422 1.00 15.10 468 TRP B CA 1
ATOM 4469 C C . TRP B 2 292 ? 7.360 -11.265 39.703 1.00 16.29 468 TRP B C 1
ATOM 4470 O O . TRP B 2 292 ? 8.170 -10.527 40.317 1.00 17.51 468 TRP B O 1
ATOM 4481 N N . GLY B 2 293 ? 7.089 -11.105 38.416 1.00 16.60 469 GLY B N 1
ATOM 4482 C CA . GLY B 2 293 ? 7.671 -10.005 37.635 1.00 18.74 469 GLY B CA 1
ATOM 4483 C C . GLY B 2 293 ? 8.846 -10.465 36.820 1.00 20.26 469 GLY B C 1
ATOM 4484 O O . GLY B 2 293 ? 9.364 -11.566 37.024 1.00 19.99 469 GLY B O 1
ATOM 4485 N N . THR B 2 294 ? 9.272 -9.599 35.908 1.00 22.50 470 THR B N 1
ATOM 4486 C CA . THR B 2 294 ? 10.375 -9.876 35.015 1.00 24.61 470 THR B CA 1
ATOM 4487 C C . THR B 2 294 ? 11.684 -10.193 35.752 1.00 23.08 470 THR B C 1
ATOM 4488 O O . THR B 2 294 ? 12.430 -11.115 35.382 1.00 22.95 470 THR B O 1
ATOM 4492 N N . LYS B 2 295 ? 11.966 -9.420 36.776 1.00 20.94 471 LYS B N 1
ATOM 4493 C CA . LYS B 2 295 ? 13.172 -9.591 37.526 1.00 20.07 471 LYS B CA 1
ATOM 4494 C C . LYS B 2 295 ? 13.005 -9.078 38.943 1.00 17.55 471 LYS B C 1
ATOM 4495 O O . LYS B 2 295 ? 12.077 -8.309 39.252 1.00 14.97 471 LYS B O 1
ATOM 4501 N N . THR B 2 296 ? 13.924 -9.493 39.794 1.00 16.02 472 THR B N 1
ATOM 4502 C CA . THR B 2 296 ? 14.108 -8.855 41.091 1.00 15.71 472 THR B CA 1
ATOM 4503 C C . THR B 2 296 ? 14.675 -7.468 40.878 1.00 15.14 472 THR B C 1
ATOM 4504 O O . THR B 2 296 ? 15.667 -7.290 40.152 1.00 15.70 472 THR B O 1
ATOM 4508 N N . ILE B 2 297 ? 14.032 -6.475 41.481 1.00 13.63 473 ILE B N 1
ATOM 4509 C CA . ILE B 2 297 ? 14.346 -5.089 41.222 1.00 13.91 473 ILE B CA 1
ATOM 4510 C C . ILE B 2 297 ? 15.378 -4.552 42.230 1.00 13.51 473 ILE B C 1
ATOM 4511 O O . ILE B 2 297 ? 15.150 -4.563 43.442 1.00 13.11 473 ILE B O 1
ATOM 4516 N N . ARG B 2 298 ? 16.528 -4.138 41.724 1.00 14.38 474 ARG B N 1
ATOM 4517 C CA . ARG B 2 298 ? 17.619 -3.671 42.575 1.00 15.02 474 ARG B CA 1
ATOM 4518 C C . ARG B 2 298 ? 17.426 -2.219 42.953 1.00 14.18 474 ARG B C 1
ATOM 4519 O O . ARG B 2 298 ? 17.079 -1.378 42.113 1.00 14.20 474 ARG B O 1
ATOM 4527 N N . ILE B 2 299 ? 17.687 -1.915 44.235 1.00 12.98 475 ILE B N 1
ATOM 4528 C CA . ILE B 2 299 ? 17.571 -0.541 44.751 1.00 13.62 475 ILE B CA 1
ATOM 4529 C C . ILE B 2 299 ? 18.833 -0.233 45.559 1.00 13.63 475 ILE B C 1
ATOM 4530 O O . ILE B 2 299 ? 19.134 -0.914 46.513 1.00 13.05 475 ILE B O 1
ATOM 4535 N N . ALA B 2 300 ? 19.539 0.802 45.160 1.00 14.06 476 ALA B N 1
ATOM 4536 C CA . ALA B 2 300 ? 20.774 1.196 45.845 1.00 13.70 476 ALA B CA 1
ATOM 4537 C C . ALA B 2 300 ? 20.489 2.158 46.973 1.00 13.41 476 ALA B C 1
ATOM 4538 O O . ALA B 2 300 ? 19.555 2.957 46.903 1.00 13.56 476 ALA B O 1
ATOM 4540 N N . ASN B 2 301 ? 21.320 2.097 47.998 1.00 13.00 477 ASN B N 1
ATOM 4541 C CA . ASN B 2 301 ? 21.363 3.116 49.041 1.00 12.29 477 ASN B CA 1
ATOM 4542 C C . ASN B 2 301 ? 22.761 3.668 49.091 1.00 12.62 477 ASN B C 1
ATOM 4543 O O . ASN B 2 301 ? 23.728 2.898 49.084 1.00 12.90 477 ASN B O 1
ATOM 4547 N N . THR B 2 302 ? 22.849 4.975 49.059 1.00 13.10 478 THR B N 1
ATOM 4548 C CA . THR B 2 302 ? 24.116 5.675 48.924 1.00 13.84 478 THR B CA 1
ATOM 4549 C C . THR B 2 302 ? 24.421 6.374 50.232 1.00 14.18 478 THR B C 1
ATOM 4550 O O . THR B 2 302 ? 23.588 7.072 50.763 1.00 13.26 478 THR B O 1
ATOM 4554 N N . PRO B 2 303 ? 25.657 6.243 50.729 1.00 15.46 479 PRO B N 1
ATOM 4555 C CA . PRO B 2 303 ? 26.078 7.022 51.874 1.00 14.86 479 PRO B CA 1
ATOM 4556 C C . PRO B 2 303 ? 25.976 8.529 51.707 1.00 14.94 479 PRO B C 1
ATOM 4557 O O . PRO B 2 303 ? 26.260 9.062 50.650 1.00 14.18 479 PRO B O 1
ATOM 4561 N N . VAL B 2 304 ? 25.638 9.186 52.792 1.00 14.47 480 VAL B N 1
ATOM 4562 C CA . VAL B 2 304 ? 25.712 10.641 52.899 1.00 14.94 480 VAL B CA 1
ATOM 4563 C C . VAL B 2 304 ? 27.056 11.164 52.376 1.00 16.04 480 VAL B C 1
ATOM 4564 O O . VAL B 2 304 ? 27.116 12.177 51.633 1.00 16.11 480 VAL B O 1
ATOM 4568 N N . ASN B 2 305 ? 28.131 10.483 52.779 1.00 15.83 481 ASN B N 1
ATOM 4569 C CA . ASN B 2 305 ? 29.465 10.927 52.409 1.00 16.82 481 ASN B CA 1
ATOM 4570 C C . ASN B 2 305 ? 29.793 10.810 50.948 1.00 16.56 481 ASN B C 1
ATOM 4571 O O . ASN B 2 305 ? 30.798 11.400 50.500 1.00 16.77 481 ASN B O 1
ATOM 4576 N N . GLN B 2 306 ? 28.949 10.124 50.185 1.00 15.52 482 GLN B N 1
ATOM 4577 C CA . GLN B 2 306 ? 29.151 9.996 48.741 1.00 16.19 482 GLN B CA 1
ATOM 4578 C C . GLN B 2 306 ? 28.199 10.924 47.963 1.00 15.77 482 GLN B C 1
ATOM 4579 O O . GLN B 2 306 ? 28.109 10.821 46.732 1.00 16.74 482 GLN B O 1
ATOM 4585 N N . LEU B 2 307 ? 27.550 11.867 48.648 1.00 15.75 483 LEU B N 1
ATOM 4586 C CA . LEU B 2 307 ? 26.607 12.785 47.975 1.00 14.97 483 LEU B CA 1
ATOM 4587 C C . LEU B 2 307 ? 26.829 14.233 48.370 1.00 15.01 483 LEU B C 1
ATOM 4588 O O . LEU B 2 307 ? 25.916 15.082 48.277 1.00 16.10 483 LEU B O 1
ATOM 4593 N N . LEU B 2 308 ? 28.081 14.551 48.664 1.00 15.34 484 LEU B N 1
ATOM 4594 C CA . LEU B 2 308 ? 28.476 15.890 49.124 1.00 15.92 484 LEU B CA 1
ATOM 4595 C C . LEU B 2 308 ? 28.474 16.904 47.951 1.00 16.53 484 LEU B C 1
ATOM 4596 O O . LEU B 2 308 ? 28.437 16.509 46.789 1.00 16.56 484 LEU B O 1
ATOM 4601 N N . PRO B 2 309 ? 28.430 18.211 48.261 1.00 17.92 485 PRO B N 1
ATOM 4602 C CA . PRO B 2 309 ? 28.353 19.202 47.182 1.00 17.97 485 PRO B CA 1
ATOM 4603 C C . PRO B 2 309 ? 29.444 19.025 46.136 1.00 18.53 485 PRO B C 1
ATOM 4604 O O . PRO B 2 309 ? 30.630 18.828 46.495 1.00 19.78 485 PRO B O 1
ATOM 4608 N N . LEU B 2 310 ? 29.058 19.169 44.873 1.00 18.38 486 LEU B N 1
ATOM 4609 C CA . LEU B 2 310 ? 29.977 19.015 43.732 1.00 19.90 486 LEU B CA 1
ATOM 4610 C C . LEU B 2 310 ? 30.869 20.254 43.568 1.00 22.99 486 LEU B C 1
ATOM 4611 O O . LEU B 2 310 ? 30.627 21.337 44.162 1.00 23.84 486 LEU B O 1
#

Foldseek 3Di:
DDKEFADWQPHGDDTDQEAEFFFFIKIKMKDKDAAALCLQPPVCRPFQWKKKKKFAADFKAFDDFDFKDWPRDTCCVVQPQFWDKWLVDPCPCVVPVGNTIMMIISNHGNHNVSSSVVSNVVHGTMMMTMGIIGGFLRQFFPDWDWMKMFIDRVTDIDIYGTYAWWKAFAFEAAPPDQQGDWFFKKWKWDQPPPQIWTWDFAPCVVHAQEDRGNGIDIDSPPVRTDIHIFHRDRFTGHMDIRHGWDKMKIATPGGPPQWAADPRIDIDTTDGRHHDDGHHYGHTYGRD/DADDDFDKDKEFADKQPHGDDTDQEAEFFFFIKIKMKIKGAAALQLQPADPPDPPHRPQQWKKKKKAWQADFKAFDDFDFKDWPRDTCCVVQPQAWDKDWLVDPCCVVVDPGNTIMMIIQNPGPHNNSSSVVSNVRHGIMIMTMTIIGGFLRQFFPDWIWMKMAIPSGDIDIYHTYAYWKAFAFEAAPPDQQGFWFWKKWKWDQPDPAIWTWDFAPCVVPAQEDRGNGIDIDSPPVNTDIHIFHRDRFTGHMDIRDGWDKMWIATPGGPPQWDCPDGIDIDTTDGRYHDPGHHYDHTYGPVVDDDD

Solvent-accessible surface area: 29068 Å² total

CATH classification: 2.60.40.740 (+1 more: 2.60.40.10)

B-factor: mean 19.61, std 8.38, range [9.14, 56.26]

Radius of gyration: 31.82 Å; Cα contacts (8 Å, |Δi|>4): 1633; chains: 2; bounding box: 82×70×77 Å

Secondary structure (DSSP, 8-state):
-EEEEEEETTEE----SEEE--TTPEEEEEEEEEPPTTTT-B--BS----EEEE---S-EEEEEEEEEEETTEE-HHHHTTSSB--TTSTTHHHHS-SSS-EEEETTSSS-HHHHHHHHHTTTTSEEEEEEEEEE-TT--SS--B--EEEEE---EEEE--EEE-EEEEEEEEETTS--B----EEEEEEEETTEEEEEEEES-TT--SEE--SEEEEES-GGGSPPEE--S-SS-SEEEEEEPSEEEEEEEEEPPTTEEES-SEEEEEEPTTSS-SSPEEEEEEE--/-------EEEEEEEETTEE----SEEE--TTPEEEEEEEEEPPTTTTPBPSSSTT-BS----EEEEEESSSSEEEEEEEEEEETTEE-HHHHTTTSEEEETTSTTHHHH---SEEEEEETTSSS-HHHHHHHHHTTTT-EEEEEEEEEE-TT--SS--B--EEEEE--EEEE--EEE-EEEEEEEEETTS--B--S-EEEEEEEETTEEEEEEEES-TT--SEE--SEEEEES-GGGSPPEE----SS-SEEEEEEPSEEEEEEEEE--TTEE-S--EEEEEEPTTSS-SSPEEEEEEEGGGS---

Sequence (594 aa):
VTKNLTEINEQAVATKDLHDVAVGDVLTYQVQFQIPHDIGALATFKYNQFKVLDYTKEGLTFKALTAITTVDGQDILKALTGKMAFSSNDAAWQQTHNYPFGFELDFLGGTDPDAVRNLLTQYAGKRVTVAYTGIVNEKMIPDQKVGNTAEVSFDKITVNGPEIQTGGIRFFKHEAGSSSKSLANATFILQRMNGNVREYAVLEGVNGMAGTYQPTKITWTTNQDAATRLKTSGAETANLTIQGLLPGRYTLVETAAPEGYEILDPTTDFEVIAGTWGTKTIRIANTPVNLYPKDSLVTKNLTEINEQAVATKDLHDVAVGDVLTYQVQFQIPHDIGALADHSQDTFKYNQFKVLDYMTKEGLTFKALTAITVDGQDILKALTGKMAFMSSNDAAWQQTHNYPFGFELDFLGGTDPDAVRNLLTQYAGKRVTVAYTGIVNEKMIPDQKVGNTAEVSFKITVNGPEEIQTGGIRFFKHEAGSSSKSLANATFILQRMNGNVREYAVLEGVNGMAGTTYQPTKITWTTNQDAATRLKTSGAETANLTIQGLLPGRYTLVETAAPEGYEILDPTTDFEVIAGTWGTKTIRIANTPVNQLLPL